Protein AF-A7S6T9-F1 (afdb_monomer_lite)

Secondary structure (DSSP, 8-state):
--SSSHHHHSSSS--------S--------EEEEEEEEEE-S-EEEEEE-SSHHHHHHHHHHSTT--EEEEE-S-SS-EEEEESS-TTTS-TTSEEEEEEEEEEEEPTT----GGGG--S-TTPEEEE-TTSS-EEEE--TTEESTTS-EE-STTSBTTB-BS-HHHHHHH--SS---SEEEEE-SSTTS--EEEEEE-SGGGS-EEEEEEEE--SSPP---EEES-GGGGGGTT-TTEEE-HHHHHHHHHHH----EEEEEEETTTTEEEEEEE-SSHHHHHHHHHHHS-TTHHHHHHHHHHHHHTT--------SHHHHHHHHHHHHHHHHHHHHHHHHHTT-S---SS-B-TTSEEE-TT---HHHHTGGGBSTT--SSSS-SBSS-TTS-GGGTTTEEEEEEE-TTT--EEEEEEETTEEEES---STT-B--TT-EEEEEE-

Organism: Nematostella vectensis (NCBI:txid45351)

Foldseek 3Di:
DDDPPVVVVVVVPDDPPPPPDPDDQFFDWDWDFDFAQKDFPPFFPDKDFDQDVVRLVVVQRVDLQFFKWKWFPPDNTIMITGGNDDCVPDDVVRTDGHNGITIIGTDDQHARQPCVVVQAPDPWDWAGDSSSPDIATREDPQADDRRRPQGDAAFRDQVRHALFLLRRQVGDDPDGDAWDKTWHDLAPVDRIAIFTWGCPPPNTRWTWPAWEADADFFFFAADEDQASSCNNVRHDLNYDYFLNSLVVSCVRSVFQKKWWWWADPVVRAIFTKMFDPDPLLSLLSCLLRDAPCVVVVVVVVVVVVVVPDPPDPDDDDPCCVVVVVVCVVVVVVVVVVVVVVCVVVPPQPSWGFFPPRMDTDPRHPAPQNVPQQQWEPPRPPPPDGGTFFYPVQGGGRSNAWRRTWHADPPVRFIAGAHRDGQAGGHRGGDDVPSGDDRRIIIIMITD

Structure (mmCIF, N/CA/C/O backbone):
data_AF-A7S6T9-F1
#
_entry.id   AF-A7S6T9-F1
#
loop_
_atom_site.group_PDB
_atom_site.id
_atom_site.type_symbol
_atom_site.label_atom_id
_atom_site.label_alt_id
_atom_site.label_comp_id
_atom_site.label_asym_id
_atom_site.label_entity_id
_atom_site.label_seq_id
_atom_site.pdbx_PDB_ins_code
_atom_site.Cartn_x
_atom_site.Cartn_y
_atom_site.Cartn_z
_atom_site.occupancy
_atom_site.B_iso_or_equiv
_atom_site.auth_seq_id
_atom_site.auth_comp_id
_atom_site.auth_asym_id
_atom_site.auth_atom_id
_atom_site.pdbx_PDB_model_num
ATOM 1 N N . MET A 1 1 ? 40.656 11.015 -80.170 1.00 41.97 1 MET A N 1
ATOM 2 C CA . MET A 1 1 ? 41.192 11.946 -79.150 1.00 41.97 1 MET A CA 1
ATOM 3 C C . MET A 1 1 ? 40.009 12.567 -78.417 1.00 41.97 1 MET A C 1
ATOM 5 O O . MET A 1 1 ? 39.385 13.471 -78.939 1.00 41.97 1 MET A O 1
ATOM 9 N N . VAL A 1 2 ? 39.452 11.867 -77.427 1.00 46.91 2 VAL A N 1
ATOM 10 C CA . VAL A 1 2 ? 39.864 11.919 -76.002 1.00 46.91 2 VAL A CA 1
ATOM 11 C C . VAL A 1 2 ? 39.369 13.198 -75.294 1.00 46.91 2 VAL A C 1
ATOM 13 O O . VAL A 1 2 ? 40.102 13.751 -74.504 1.00 46.91 2 VAL A O 1
ATOM 16 N N . ILE A 1 3 ? 38.148 13.706 -75.542 1.00 49.25 3 ILE A N 1
ATOM 17 C CA . ILE A 1 3 ? 37.542 14.729 -74.642 1.00 49.25 3 ILE A CA 1
ATOM 18 C C . ILE A 1 3 ? 35.998 14.630 -74.518 1.00 49.25 3 ILE A C 1
ATOM 20 O O . ILE A 1 3 ? 35.334 15.607 -74.201 1.00 49.25 3 ILE A O 1
ATOM 24 N N . THR A 1 4 ? 35.371 13.469 -74.738 1.00 48.09 4 THR A N 1
ATOM 25 C CA . THR A 1 4 ? 33.904 13.335 -74.521 1.00 48.09 4 THR A CA 1
ATOM 26 C C . THR A 1 4 ? 33.485 12.184 -73.606 1.00 48.09 4 THR A C 1
ATOM 28 O O . THR A 1 4 ? 32.340 12.148 -73.175 1.00 48.09 4 THR A O 1
ATOM 31 N N . GLY A 1 5 ? 34.411 11.301 -73.208 1.00 41.78 5 GLY A N 1
ATOM 32 C CA . GLY A 1 5 ? 34.149 10.225 -72.235 1.00 41.78 5 GLY A CA 1
ATOM 33 C C . GLY A 1 5 ? 34.508 10.555 -70.778 1.00 41.78 5 GLY A C 1
ATOM 34 O O . GLY A 1 5 ? 33.975 9.938 -69.864 1.00 41.78 5 GLY A O 1
ATOM 35 N N . TYR A 1 6 ? 35.373 11.548 -70.536 1.00 42.22 6 TYR A N 1
ATOM 36 C CA . TYR A 1 6 ? 35.858 11.871 -69.182 1.00 42.22 6 TYR A CA 1
ATOM 37 C C . TYR A 1 6 ? 34.873 12.706 -68.346 1.00 42.22 6 TYR A C 1
ATOM 39 O O . TYR A 1 6 ? 34.930 12.666 -67.122 1.00 42.22 6 TYR A O 1
ATOM 47 N N . ILE A 1 7 ? 33.944 13.427 -68.984 1.00 47.62 7 ILE A N 1
ATOM 48 C CA . ILE A 1 7 ? 32.960 14.269 -68.278 1.00 47.62 7 ILE A CA 1
ATOM 49 C C . ILE A 1 7 ? 31.794 13.427 -67.731 1.00 47.62 7 ILE A C 1
ATOM 51 O O . ILE A 1 7 ? 31.248 13.755 -66.685 1.00 47.62 7 ILE A O 1
ATOM 55 N N . VAL A 1 8 ? 31.470 12.290 -68.361 1.00 48.81 8 VAL A N 1
ATOM 56 C CA . VAL A 1 8 ? 30.436 11.364 -67.857 1.00 48.81 8 VAL A CA 1
ATOM 57 C C . VAL A 1 8 ? 30.965 10.513 -66.692 1.00 48.81 8 VAL A C 1
ATOM 59 O O . VAL A 1 8 ? 30.218 10.220 -65.764 1.00 48.81 8 VAL A O 1
ATOM 62 N N . TYR A 1 9 ? 32.266 10.191 -66.672 1.00 41.56 9 TYR A N 1
ATOM 63 C CA . TYR A 1 9 ? 32.884 9.409 -65.589 1.00 41.56 9 TYR A CA 1
ATOM 64 C C . TYR A 1 9 ? 33.140 10.228 -64.304 1.00 41.56 9 TYR A C 1
ATOM 66 O O . TYR A 1 9 ? 33.192 9.665 -63.215 1.00 41.56 9 TYR A O 1
ATOM 74 N N . LEU A 1 10 ? 33.252 11.560 -64.400 1.00 41.28 10 LEU A N 1
ATOM 75 C CA . LEU A 1 10 ? 33.430 12.458 -63.244 1.00 41.28 10 LEU A CA 1
ATOM 76 C C . LEU A 1 10 ? 32.112 12.971 -62.630 1.00 41.28 10 LEU A C 1
ATOM 78 O O . LEU A 1 10 ? 32.146 13.578 -61.564 1.00 41.28 10 LEU A O 1
ATOM 82 N N . LEU A 1 11 ? 30.956 12.697 -63.247 1.00 42.91 11 LEU A N 1
ATOM 83 C CA . LEU A 1 11 ? 29.632 13.098 -62.742 1.00 42.91 11 LEU A CA 1
ATOM 84 C C . LEU A 1 11 ? 28.856 11.977 -62.018 1.00 42.91 11 LEU A C 1
ATOM 86 O O . LEU A 1 11 ? 27.762 12.232 -61.528 1.00 42.91 11 LEU A O 1
ATOM 90 N N . MET A 1 12 ? 29.418 10.768 -61.876 1.00 42.72 12 MET A N 1
ATOM 91 C CA . MET A 1 12 ? 28.818 9.677 -61.077 1.00 42.72 12 MET A CA 1
ATOM 92 C C . MET A 1 12 ? 29.384 9.533 -59.649 1.00 42.72 12 MET A C 1
ATOM 94 O O . MET A 1 12 ? 29.035 8.587 -58.954 1.00 42.72 12 MET A O 1
ATOM 98 N N . MET A 1 13 ? 30.227 10.459 -59.175 1.00 43.75 13 MET A N 1
ATOM 99 C CA . MET A 1 13 ? 30.913 10.333 -57.872 1.00 43.75 13 MET A CA 1
ATOM 100 C C . MET A 1 13 ? 30.561 11.411 -56.837 1.00 43.75 13 MET A C 1
ATOM 102 O O . MET A 1 13 ? 31.334 11.625 -55.912 1.00 43.75 13 MET A O 1
ATOM 106 N N . LEU A 1 14 ? 29.405 12.075 -56.932 1.00 44.53 14 LEU A N 1
ATOM 107 C CA . LEU A 1 14 ? 28.884 12.907 -55.835 1.00 44.53 14 LEU A CA 1
ATOM 108 C C . LEU A 1 14 ? 27.370 13.117 -55.974 1.00 44.53 14 LEU A C 1
ATOM 110 O O . LEU A 1 14 ? 26.895 14.176 -56.369 1.00 44.53 14 LEU A O 1
ATOM 114 N N . VAL A 1 15 ? 26.598 12.099 -55.599 1.00 35.66 15 VAL A N 1
ATOM 115 C CA . VAL A 1 15 ? 25.244 12.310 -55.075 1.00 35.66 15 VAL A CA 1
ATOM 116 C C . VAL A 1 15 ? 25.207 11.659 -53.700 1.00 35.66 15 VAL A C 1
ATOM 118 O O . VAL A 1 15 ? 24.823 10.507 -53.536 1.00 35.66 15 VAL A O 1
ATOM 121 N N . CYS A 1 16 ? 25.667 12.408 -52.697 1.00 40.16 16 CYS A N 1
ATOM 122 C CA . CYS A 1 16 ? 25.272 12.145 -51.323 1.00 40.16 16 CYS A CA 1
ATOM 123 C C . CYS A 1 16 ? 23.812 12.596 -51.217 1.00 40.16 16 CYS A C 1
ATOM 125 O O . CYS A 1 16 ? 23.529 13.784 -51.063 1.00 40.16 16 CYS A O 1
ATOM 127 N N . ALA A 1 17 ? 22.877 11.666 -51.398 1.00 30.53 17 ALA A N 1
ATOM 128 C CA . ALA A 1 17 ? 21.492 11.896 -51.028 1.00 30.53 17 ALA A CA 1
ATOM 129 C C . ALA A 1 17 ? 21.421 11.822 -49.501 1.00 30.53 17 ALA A C 1
ATOM 131 O O . ALA A 1 17 ? 21.260 10.751 -48.922 1.00 30.53 17 ALA A O 1
ATOM 132 N N . THR A 1 18 ? 21.580 12.959 -48.826 1.00 37.69 18 THR A N 1
ATOM 133 C CA . THR A 1 18 ? 21.186 13.055 -47.423 1.00 37.69 18 THR A CA 1
ATOM 134 C C . THR A 1 18 ? 19.665 13.053 -47.379 1.00 37.69 18 THR A C 1
ATOM 136 O O . THR A 1 18 ? 19.026 14.078 -47.625 1.00 37.69 18 THR A O 1
ATOM 139 N N . ALA A 1 19 ? 19.074 11.902 -47.069 1.00 32.47 19 ALA A N 1
ATOM 140 C CA . ALA A 1 19 ? 17.729 11.882 -46.526 1.00 32.47 19 ALA A CA 1
ATOM 141 C C . ALA A 1 19 ? 17.806 12.529 -45.140 1.00 32.47 19 ALA A C 1
ATOM 143 O O . ALA A 1 19 ? 18.330 11.954 -44.188 1.00 32.47 19 ALA A O 1
ATOM 144 N N . GLN A 1 20 ? 17.350 13.774 -45.040 1.00 42.06 20 GLN A N 1
ATOM 145 C CA . GLN A 1 20 ? 17.221 14.451 -43.763 1.00 42.06 20 GLN A CA 1
ATOM 146 C C . GLN A 1 20 ? 15.988 13.891 -43.055 1.00 42.06 20 GLN A C 1
ATOM 148 O O . GLN A 1 20 ? 14.890 14.418 -43.188 1.00 42.06 20 GLN A O 1
ATOM 153 N N . ASN A 1 21 ? 16.192 12.805 -42.314 1.00 34.44 21 ASN A N 1
ATOM 154 C CA . ASN A 1 21 ? 15.284 12.342 -41.278 1.00 34.44 21 ASN A CA 1
ATOM 155 C C . ASN A 1 21 ? 16.065 12.189 -39.974 1.00 34.44 21 ASN A C 1
ATOM 157 O O . ASN A 1 21 ? 17.248 11.858 -39.944 1.00 34.44 21 ASN A O 1
ATOM 161 N N . ARG A 1 22 ? 15.397 12.533 -38.880 1.00 41.88 22 ARG A N 1
ATOM 162 C CA . ARG A 1 22 ? 15.957 12.604 -37.536 1.00 41.88 22 ARG A CA 1
ATOM 163 C C . ARG A 1 22 ? 16.297 11.180 -37.053 1.00 41.88 22 ARG A C 1
ATOM 165 O O . ARG A 1 22 ? 15.406 10.490 -36.585 1.00 41.88 22 ARG A O 1
ATOM 172 N N . GLY A 1 23 ? 17.569 10.784 -37.165 1.00 48.69 23 GLY A N 1
ATOM 173 C CA . GLY A 1 23 ? 18.193 9.699 -36.388 1.00 48.69 23 GLY A CA 1
ATOM 174 C C . GLY A 1 23 ? 18.228 8.304 -37.021 1.00 48.69 23 GLY A C 1
ATOM 175 O O . GLY A 1 23 ? 17.511 7.429 -36.557 1.00 48.69 23 GLY A O 1
ATOM 176 N N . ASP A 1 24 ? 19.118 8.061 -37.988 1.00 58.38 24 ASP A N 1
ATOM 177 C CA . ASP A 1 24 ? 19.484 6.689 -38.381 1.00 58.38 24 ASP A CA 1
ATOM 178 C C . ASP A 1 24 ? 20.904 6.381 -37.881 1.00 58.38 24 ASP A C 1
ATOM 180 O O . ASP A 1 24 ? 21.912 6.749 -38.490 1.00 58.38 24 ASP A O 1
ATOM 184 N N . CYS A 1 25 ? 20.994 5.814 -36.678 1.00 67.00 25 CYS A N 1
ATOM 185 C CA . CYS A 1 25 ? 22.262 5.399 -36.093 1.00 67.00 25 CYS A CA 1
ATOM 186 C C . CYS A 1 25 ? 22.685 4.067 -36.736 1.00 67.00 25 CYS A C 1
ATOM 188 O O . CYS A 1 25 ? 22.037 3.044 -36.528 1.00 67.00 25 CYS A O 1
ATOM 190 N N . SER A 1 26 ? 23.787 4.039 -37.489 1.00 69.62 26 SER A N 1
ATOM 191 C CA . SER A 1 26 ? 24.317 2.785 -38.049 1.00 69.62 26 SER A CA 1
ATOM 192 C C . SER A 1 26 ? 25.240 2.082 -37.050 1.00 69.62 26 SER A C 1
ATOM 194 O O . SER A 1 26 ? 26.242 2.660 -36.613 1.00 69.62 26 SER A O 1
ATOM 196 N N . ARG A 1 27 ? 24.942 0.820 -36.714 1.00 72.31 27 ARG A N 1
ATOM 197 C CA . ARG A 1 27 ? 25.845 -0.032 -35.925 1.00 72.31 27 ARG A CA 1
ATOM 198 C C . ARG A 1 27 ? 27.096 -0.357 -36.739 1.00 72.31 27 ARG A C 1
ATOM 200 O O . ARG A 1 27 ? 27.016 -0.652 -37.929 1.00 72.31 27 ARG A O 1
ATOM 207 N N . LYS A 1 28 ? 28.263 -0.280 -36.099 1.00 75.31 28 LYS A N 1
ATOM 208 C CA . LYS A 1 28 ? 29.560 -0.580 -36.718 1.00 75.31 28 LYS A CA 1
ATOM 209 C C . LYS A 1 28 ? 30.286 -1.603 -35.862 1.00 75.31 28 LYS A C 1
ATOM 211 O O . LYS A 1 28 ? 30.497 -1.374 -34.677 1.00 75.31 28 LYS A O 1
ATOM 216 N N . ALA A 1 29 ? 30.683 -2.708 -36.474 1.00 78.62 29 ALA A N 1
ATOM 217 C CA . ALA A 1 29 ? 31.467 -3.751 -35.834 1.00 78.62 29 ALA A CA 1
ATOM 218 C C . ALA A 1 29 ? 32.468 -4.321 -36.830 1.00 78.62 29 ALA A C 1
ATOM 220 O O . ALA A 1 29 ? 32.244 -4.290 -38.039 1.00 78.62 29 ALA A O 1
ATOM 221 N N . VAL A 1 30 ? 33.552 -4.889 -36.310 1.00 82.50 30 VAL A N 1
ATOM 222 C CA . VAL A 1 30 ? 34.465 -5.714 -37.100 1.00 82.50 30 VAL A CA 1
ATOM 223 C C . VAL A 1 30 ? 34.377 -7.136 -36.572 1.00 82.50 30 VAL A C 1
ATOM 225 O O . VAL A 1 30 ? 34.815 -7.397 -35.448 1.00 82.50 30 VAL A O 1
ATOM 228 N N . PHE A 1 31 ? 33.841 -8.042 -37.389 1.00 89.44 31 PHE A N 1
ATOM 229 C CA . PHE A 1 31 ? 33.802 -9.476 -37.111 1.00 89.44 31 PHE A CA 1
ATOM 230 C C . PHE A 1 31 ? 35.100 -10.125 -37.585 1.00 89.44 31 PHE A C 1
ATOM 232 O O . PHE A 1 31 ? 35.445 -10.058 -38.765 1.00 89.44 31 PHE A O 1
ATOM 239 N N . LYS A 1 32 ? 35.852 -10.733 -36.665 1.00 90.44 32 LYS A N 1
ATOM 240 C CA . LYS A 1 32 ? 37.105 -11.427 -36.986 1.00 90.44 32 LYS A CA 1
ATOM 241 C C . LYS A 1 32 ? 36.924 -12.929 -36.871 1.00 90.44 32 LYS A C 1
ATOM 243 O O . LYS A 1 32 ? 36.373 -13.414 -35.886 1.00 90.44 32 LYS A O 1
ATOM 248 N N . LEU A 1 33 ? 37.473 -13.651 -37.848 1.00 93.56 33 LEU A N 1
ATOM 249 C CA . LEU A 1 33 ? 37.587 -15.104 -37.799 1.00 93.56 33 LEU A CA 1
ATOM 250 C C . LEU A 1 33 ? 38.370 -15.499 -36.546 1.00 93.56 33 LEU A C 1
ATOM 252 O O . LEU A 1 33 ? 39.543 -15.139 -36.406 1.00 93.56 33 LEU A O 1
ATOM 256 N N . LYS A 1 34 ? 37.721 -16.239 -35.649 1.00 93.94 34 LYS A N 1
ATOM 257 C CA . LYS A 1 34 ? 38.287 -16.591 -34.344 1.00 93.94 34 LYS A CA 1
ATOM 258 C C . LYS A 1 34 ? 38.552 -18.086 -34.226 1.00 93.94 34 LYS A C 1
ATOM 260 O O . LYS A 1 34 ? 39.589 -18.471 -33.686 1.00 93.94 34 LYS A O 1
ATOM 265 N N . TYR A 1 35 ? 37.685 -18.920 -34.807 1.00 94.94 35 TYR A N 1
ATOM 266 C CA . TYR A 1 35 ? 37.898 -20.363 -34.910 1.00 94.94 35 TYR A CA 1
ATOM 267 C C . TYR A 1 35 ? 37.514 -20.880 -36.297 1.00 94.94 35 TYR A C 1
ATOM 269 O O . TYR A 1 35 ? 36.387 -20.711 -36.747 1.00 94.94 35 TYR A O 1
ATOM 277 N N . LYS A 1 36 ? 38.458 -21.551 -36.962 1.00 95.69 36 LYS A N 1
ATOM 278 C CA . LYS A 1 36 ? 38.226 -22.213 -38.249 1.00 95.69 36 LYS A CA 1
ATOM 279 C C . LYS A 1 36 ? 37.685 -23.627 -38.030 1.00 95.69 36 LYS A C 1
ATOM 281 O O . LYS A 1 36 ? 38.228 -24.357 -37.200 1.00 95.69 36 LYS A O 1
ATOM 286 N N . GLY A 1 37 ? 36.689 -24.035 -38.812 1.00 96.12 37 GLY A N 1
ATOM 287 C CA . GLY A 1 37 ? 36.098 -25.373 -38.747 1.00 96.12 37 GLY A CA 1
ATOM 288 C C . GLY A 1 37 ? 35.352 -25.627 -37.437 1.00 96.12 37 GLY A C 1
ATOM 289 O O . GLY A 1 37 ? 35.439 -26.727 -36.881 1.00 96.12 37 GLY A O 1
ATOM 290 N N . ARG A 1 38 ? 34.709 -24.588 -36.904 1.00 96.69 38 ARG A N 1
ATOM 291 C CA . ARG A 1 38 ? 33.927 -24.627 -35.670 1.00 96.69 38 ARG A CA 1
ATOM 292 C C . ARG A 1 38 ? 32.722 -23.709 -35.794 1.00 96.69 38 ARG A C 1
ATOM 294 O O . ARG A 1 38 ? 32.814 -22.674 -36.448 1.00 96.69 38 ARG A O 1
ATOM 301 N N . SER A 1 39 ? 31.653 -24.077 -35.105 1.00 96.50 39 SER A N 1
ATOM 302 C CA . SER A 1 39 ? 30.422 -23.304 -34.965 1.00 96.50 39 SER A CA 1
ATOM 303 C C . SER A 1 39 ? 29.984 -23.306 -33.501 1.00 96.50 39 SER A C 1
ATOM 305 O O . SER A 1 39 ? 30.311 -24.216 -32.733 1.00 96.50 39 SER A O 1
ATOM 307 N N . LEU A 1 40 ? 29.306 -22.241 -33.092 1.00 97.00 40 LEU A N 1
ATOM 308 C CA . LEU A 1 40 ? 28.733 -22.096 -31.765 1.00 97.00 40 LEU A CA 1
ATOM 309 C C . LEU A 1 40 ? 27.282 -22.585 -31.790 1.00 97.00 40 LEU A C 1
ATOM 311 O O . LEU A 1 40 ? 26.468 -22.070 -32.550 1.00 97.00 40 LEU A O 1
ATOM 315 N N . LEU A 1 41 ? 26.972 -23.594 -30.980 1.00 95.50 41 LEU A N 1
ATOM 316 C CA . LEU A 1 41 ? 25.650 -24.216 -30.897 1.00 95.50 41 LEU A CA 1
ATOM 317 C C . LEU A 1 41 ? 24.824 -23.613 -29.756 1.00 95.50 41 LEU A C 1
ATOM 319 O O . LEU A 1 41 ? 25.374 -23.012 -28.842 1.00 95.50 41 LEU A O 1
ATOM 323 N N . ASN A 1 42 ? 23.505 -23.823 -29.777 1.00 95.50 42 ASN A N 1
ATOM 324 C CA . ASN A 1 42 ? 22.544 -23.433 -28.726 1.00 95.50 42 ASN A CA 1
ATOM 325 C C . ASN A 1 42 ? 22.353 -21.922 -28.488 1.00 95.50 42 ASN A C 1
ATOM 327 O O . ASN A 1 42 ? 21.488 -21.550 -27.698 1.00 95.50 42 ASN A O 1
ATOM 331 N N . HIS A 1 43 ? 23.105 -21.064 -29.182 1.00 95.38 43 HIS A N 1
ATOM 332 C CA . HIS A 1 43 ? 23.045 -19.601 -29.042 1.00 95.38 43 HIS A CA 1
ATOM 333 C C . HIS A 1 43 ? 22.606 -18.877 -30.325 1.00 95.38 43 HIS A C 1
ATOM 335 O O . HIS A 1 43 ? 22.627 -17.646 -30.371 1.00 95.38 43 HIS A O 1
ATOM 341 N N . VAL A 1 44 ? 22.190 -19.634 -31.349 1.00 96.81 44 VAL A N 1
ATOM 342 C CA . VAL A 1 44 ? 21.697 -19.112 -32.632 1.00 96.81 44 VAL A CA 1
ATOM 343 C C . VAL A 1 44 ? 20.332 -18.450 -32.433 1.00 96.81 44 VAL A C 1
ATOM 345 O O . VAL A 1 44 ? 19.388 -19.082 -31.961 1.00 96.81 44 VAL A O 1
ATOM 348 N N . ILE A 1 45 ? 20.229 -17.174 -32.799 1.00 96.31 45 ILE A N 1
ATOM 349 C CA . ILE A 1 45 ? 19.011 -16.357 -32.683 1.00 96.31 45 ILE A CA 1
ATOM 350 C C . ILE A 1 45 ? 18.314 -16.109 -34.020 1.00 96.31 45 ILE A C 1
ATOM 352 O O . ILE A 1 45 ? 17.129 -15.784 -34.031 1.00 96.31 45 ILE A O 1
ATOM 356 N N . ALA A 1 46 ? 19.033 -16.245 -35.132 1.00 96.31 46 ALA A N 1
ATOM 357 C CA . ALA A 1 46 ? 18.486 -16.151 -36.478 1.00 96.31 46 ALA A CA 1
ATOM 358 C C . ALA A 1 46 ? 19.406 -16.868 -37.471 1.00 96.31 46 ALA A C 1
ATOM 360 O O . ALA A 1 46 ? 20.610 -16.989 -37.231 1.00 96.31 46 ALA A O 1
ATOM 361 N N . GLU A 1 47 ? 18.831 -17.305 -38.584 1.00 96.81 47 GLU A N 1
ATOM 362 C CA . GLU A 1 47 ? 19.526 -17.955 -39.691 1.00 96.81 47 GLU A CA 1
ATOM 363 C C . GLU A 1 47 ? 19.113 -17.270 -40.996 1.00 96.81 47 GLU A C 1
ATOM 365 O O . GLU A 1 47 ? 17.933 -16.964 -41.188 1.00 96.81 47 GLU A O 1
ATOM 370 N N . HIS A 1 48 ? 20.087 -16.989 -41.856 1.00 96.12 48 HIS A N 1
ATOM 371 C CA . HIS A 1 48 ? 19.905 -16.233 -43.090 1.00 96.12 48 HIS A CA 1
ATOM 372 C C . HIS A 1 48 ? 20.690 -16.875 -44.235 1.00 96.12 48 HIS A C 1
ATOM 374 O O . HIS A 1 48 ? 21.841 -17.272 -44.050 1.00 96.12 48 HIS A O 1
ATOM 380 N N . ASP A 1 49 ? 20.094 -16.915 -45.424 1.00 95.19 49 ASP A N 1
ATOM 381 C CA . ASP A 1 49 ? 20.817 -17.199 -46.664 1.00 95.19 49 ASP A CA 1
ATOM 382 C C . ASP A 1 49 ? 21.572 -15.936 -47.099 1.00 95.19 49 ASP A C 1
ATOM 384 O O . ASP A 1 49 ? 20.976 -14.862 -47.208 1.00 95.19 49 ASP A O 1
ATOM 388 N N . VAL A 1 50 ? 22.879 -16.053 -47.334 1.00 94.56 50 VAL A N 1
ATOM 389 C CA . VAL A 1 50 ? 23.770 -14.923 -47.648 1.00 94.56 50 VAL A CA 1
ATOM 390 C C . VAL A 1 50 ? 24.666 -15.249 -48.844 1.00 94.56 50 VAL A C 1
ATOM 392 O O . VAL A 1 50 ? 24.926 -16.420 -49.117 1.00 94.56 50 VAL A O 1
ATOM 395 N N . GLU A 1 51 ? 25.172 -14.244 -49.567 1.00 92.31 51 GLU A N 1
ATOM 396 C CA . GLU A 1 51 ? 26.098 -14.506 -50.682 1.00 92.31 51 GLU A CA 1
ATOM 397 C C . GLU A 1 51 ? 27.516 -14.773 -50.170 1.00 92.31 51 GLU A C 1
ATOM 399 O O . GLU A 1 51 ? 28.230 -15.646 -50.677 1.00 92.31 51 GLU A O 1
ATOM 404 N N . ASP A 1 52 ? 27.927 -14.035 -49.140 1.00 90.44 52 ASP A N 1
ATOM 405 C CA . ASP A 1 52 ? 29.245 -14.157 -48.544 1.00 90.44 52 ASP A CA 1
ATOM 406 C C . ASP A 1 52 ? 29.278 -13.800 -47.046 1.00 90.44 52 ASP A C 1
ATOM 408 O O . ASP A 1 52 ? 28.273 -13.535 -46.382 1.00 90.44 52 ASP A O 1
ATOM 412 N N . ASN A 1 53 ? 30.485 -13.830 -46.479 1.00 88.44 53 ASN A N 1
ATOM 413 C CA . ASN A 1 53 ? 30.690 -13.519 -45.072 1.00 88.44 53 ASN A CA 1
ATOM 414 C C . ASN A 1 53 ? 30.408 -12.041 -44.742 1.00 88.44 53 ASN A C 1
ATOM 416 O O . ASN A 1 53 ? 30.067 -11.745 -43.602 1.00 88.44 53 ASN A O 1
ATOM 420 N N . PHE A 1 54 ? 30.564 -11.105 -45.684 1.00 89.50 54 PHE A N 1
ATOM 421 C CA . PHE A 1 54 ? 30.242 -9.696 -45.444 1.00 89.50 54 PHE A CA 1
ATOM 422 C C . PHE A 1 54 ? 28.736 -9.501 -45.289 1.00 89.50 54 PHE A C 1
ATOM 424 O O . PHE A 1 54 ? 28.325 -8.826 -44.345 1.00 89.50 54 PHE A O 1
ATOM 431 N N . ASP A 1 55 ? 27.923 -10.152 -46.114 1.00 91.38 55 ASP A N 1
ATOM 432 C CA . ASP A 1 55 ? 26.465 -10.148 -45.955 1.00 91.38 55 ASP A CA 1
ATOM 433 C C . ASP A 1 55 ? 26.050 -10.697 -44.585 1.00 91.38 55 ASP A C 1
ATOM 435 O O . ASP A 1 55 ? 25.279 -10.062 -43.867 1.00 91.38 55 ASP A O 1
ATOM 439 N N . CYS A 1 56 ? 26.673 -11.795 -44.145 1.00 92.81 56 CYS A N 1
ATOM 440 C CA . CYS A 1 56 ? 26.476 -12.340 -42.798 1.00 92.81 56 CYS A CA 1
ATOM 441 C C . CYS A 1 56 ? 26.797 -11.311 -41.694 1.00 92.81 56 CYS A C 1
ATOM 443 O O . CYS A 1 56 ? 26.074 -11.195 -40.701 1.00 92.81 56 CYS A O 1
ATOM 445 N N . THR A 1 57 ? 27.847 -10.496 -41.873 1.00 90.94 57 THR A N 1
ATOM 446 C CA . THR A 1 57 ? 28.131 -9.401 -40.931 1.00 90.94 57 THR A CA 1
ATOM 447 C C . THR A 1 57 ? 27.075 -8.300 -40.953 1.00 90.94 57 THR A C 1
ATOM 449 O O . THR A 1 57 ? 26.759 -7.764 -39.891 1.00 90.94 57 THR A O 1
ATOM 452 N N . PHE A 1 58 ? 26.508 -7.967 -42.117 1.00 89.50 58 PHE A N 1
ATOM 453 C CA . PHE A 1 58 ? 25.441 -6.971 -42.215 1.00 89.50 58 PHE A CA 1
ATOM 454 C C . PHE A 1 58 ? 24.157 -7.457 -41.544 1.00 89.50 58 PHE A C 1
ATOM 456 O O . PHE A 1 58 ? 23.573 -6.692 -40.777 1.00 89.50 58 PHE A O 1
ATOM 463 N N . GLU A 1 59 ? 23.782 -8.725 -41.721 1.00 92.94 59 GLU A N 1
ATOM 464 C CA . GLU A 1 59 ? 22.643 -9.330 -41.015 1.00 92.94 59 GLU A CA 1
ATOM 465 C C . GLU A 1 59 ? 22.835 -9.308 -39.490 1.00 92.94 59 GLU A C 1
ATOM 467 O O . GLU A 1 59 ? 21.923 -8.991 -38.724 1.00 92.94 59 GLU A O 1
ATOM 472 N N . CYS A 1 60 ? 24.059 -9.529 -39.006 1.00 89.94 60 CYS A N 1
ATOM 473 C CA . CYS A 1 60 ? 24.344 -9.350 -37.582 1.00 89.94 60 CYS A CA 1
ATOM 474 C C . CYS A 1 60 ? 24.179 -7.893 -37.128 1.00 89.94 60 CYS A C 1
ATOM 476 O O . CYS A 1 60 ? 23.632 -7.626 -36.061 1.00 89.94 60 CYS A O 1
ATOM 478 N N . LEU A 1 61 ? 24.625 -6.928 -37.937 1.00 85.81 61 LEU A N 1
ATOM 479 C CA . LEU A 1 61 ? 24.534 -5.502 -37.613 1.00 85.81 61 LEU A CA 1
ATOM 480 C C . LEU A 1 61 ? 23.102 -4.957 -37.648 1.00 85.81 61 LEU A C 1
ATOM 482 O O . LEU A 1 61 ? 22.842 -3.941 -37.000 1.00 85.81 61 LEU A O 1
ATOM 486 N N . THR A 1 62 ? 22.171 -5.604 -38.350 1.00 86.38 62 THR A N 1
ATOM 487 C CA . THR A 1 62 ? 20.742 -5.256 -38.303 1.00 86.38 62 THR A CA 1
ATOM 488 C C . THR A 1 62 ? 20.063 -5.849 -37.063 1.00 86.38 62 THR A C 1
ATOM 490 O O . THR A 1 62 ? 19.162 -5.220 -36.500 1.00 86.38 62 THR A O 1
ATOM 493 N N . ASN A 1 63 ? 20.563 -6.962 -36.514 1.00 86.56 63 ASN A N 1
ATOM 494 C CA . ASN A 1 63 ? 20.004 -7.617 -35.326 1.00 86.56 63 ASN A CA 1
ATOM 495 C C . ASN A 1 63 ? 20.660 -7.144 -34.001 1.00 86.56 63 ASN A C 1
ATOM 497 O O . ASN A 1 63 ? 21.833 -7.421 -33.765 1.00 86.56 63 ASN A O 1
ATOM 501 N N . PRO A 1 64 ? 19.953 -6.420 -33.107 1.00 80.06 64 PRO A N 1
ATOM 502 C CA . PRO A 1 64 ? 20.549 -5.803 -31.906 1.00 80.06 64 PRO A CA 1
ATOM 503 C C . PRO A 1 64 ? 21.082 -6.795 -30.874 1.00 80.06 64 PRO A C 1
ATOM 505 O O . PRO A 1 64 ? 21.855 -6.405 -30.003 1.00 80.06 64 PRO A O 1
ATOM 508 N N . GLN A 1 65 ? 20.687 -8.063 -30.961 1.00 86.06 65 GLN A N 1
ATOM 509 C CA . GLN A 1 65 ? 21.139 -9.104 -30.045 1.00 86.06 65 GLN A CA 1
ATOM 510 C C . GLN A 1 65 ? 22.334 -9.887 -30.588 1.00 86.06 65 GLN A C 1
ATOM 512 O O . GLN A 1 65 ? 22.948 -10.623 -29.826 1.00 86.06 65 GLN A O 1
ATOM 517 N N . CYS A 1 66 ? 22.671 -9.754 -31.872 1.00 90.25 66 CYS A N 1
ATOM 518 C CA . CYS A 1 66 ? 23.743 -10.529 -32.480 1.00 90.25 66 CYS A CA 1
ATOM 519 C C . CYS A 1 66 ? 25.113 -10.019 -32.020 1.00 90.25 66 CYS A C 1
ATOM 521 O O . CYS A 1 66 ? 25.363 -8.822 -32.042 1.00 90.25 66 CYS A O 1
ATOM 523 N N . VAL A 1 67 ? 26.018 -10.901 -31.599 1.00 90.25 67 VAL A N 1
ATOM 524 C CA . VAL A 1 67 ? 27.382 -10.538 -31.165 1.00 90.25 67 VAL A CA 1
ATOM 525 C C . VAL A 1 67 ? 28.471 -11.435 -31.761 1.00 90.25 67 VAL A C 1
ATOM 527 O O . VAL A 1 67 ? 29.659 -11.122 -31.653 1.00 90.25 67 VAL A O 1
ATOM 530 N N . SER A 1 68 ? 28.087 -12.547 -32.388 1.00 93.94 68 SER A N 1
ATOM 531 C CA . SER A 1 68 ? 28.985 -13.457 -33.100 1.00 93.94 68 SER A CA 1
ATOM 532 C C . SER A 1 68 ? 28.237 -14.224 -34.197 1.00 93.94 68 SER A C 1
ATOM 534 O O . SER A 1 68 ? 27.009 -14.164 -34.272 1.00 93.94 68 SER A O 1
ATOM 536 N N . LEU A 1 69 ? 28.974 -14.905 -35.077 1.00 96.25 69 LEU A N 1
ATOM 537 C CA . LEU A 1 69 ? 28.441 -15.514 -36.301 1.00 96.25 69 LEU A CA 1
ATOM 538 C C . LEU A 1 69 ? 29.021 -16.908 -36.533 1.00 96.25 69 LEU A C 1
ATOM 540 O O . LEU A 1 69 ? 30.231 -17.094 -36.366 1.00 96.25 69 LEU A O 1
ATOM 544 N N . ASN A 1 70 ? 28.196 -17.840 -37.015 1.00 97.69 70 ASN A N 1
ATOM 545 C CA . ASN A 1 70 ? 28.674 -19.028 -37.725 1.00 97.69 70 ASN A CA 1
ATOM 546 C C . ASN A 1 70 ? 28.399 -18.836 -39.217 1.00 97.69 70 ASN A C 1
ATOM 548 O O . ASN A 1 70 ? 27.249 -18.669 -39.611 1.00 97.69 70 ASN A O 1
ATOM 552 N N . PHE A 1 71 ? 29.438 -18.878 -40.044 1.00 97.50 71 PHE A N 1
ATOM 553 C CA . PHE A 1 71 ? 29.307 -18.728 -41.491 1.00 97.50 71 PHE A CA 1
ATOM 554 C C . PHE A 1 71 ? 29.647 -20.039 -42.199 1.00 97.50 71 PHE A C 1
ATOM 556 O O . PHE A 1 71 ? 30.730 -20.598 -41.990 1.00 97.50 71 PHE A O 1
ATOM 563 N N . GLU A 1 72 ? 28.740 -20.531 -43.038 1.00 96.25 72 GLU A N 1
ATOM 564 C CA . GLU A 1 72 ? 28.965 -21.703 -43.878 1.00 96.25 72 GLU A CA 1
ATOM 565 C C . GLU A 1 72 ? 29.904 -21.380 -45.045 1.00 96.25 72 GLU A C 1
ATOM 567 O O . GLU A 1 72 ? 29.704 -20.439 -45.805 1.00 96.25 72 GLU A O 1
ATOM 572 N N . LYS A 1 73 ? 30.954 -22.180 -45.224 1.00 90.44 73 LYS A N 1
ATOM 573 C CA . LYS A 1 73 ? 31.961 -21.955 -46.273 1.00 90.44 73 LYS A CA 1
ATOM 574 C C . LYS A 1 73 ? 31.830 -22.959 -47.409 1.00 90.44 73 LYS A C 1
ATOM 576 O O . LYS A 1 73 ? 31.573 -24.139 -47.197 1.00 90.44 73 LYS A O 1
ATOM 581 N N . ASN A 1 74 ? 32.165 -22.506 -48.616 1.00 85.62 74 ASN A N 1
ATOM 582 C CA . ASN A 1 74 ? 32.195 -23.312 -49.845 1.00 85.62 74 ASN A CA 1
ATOM 583 C C . ASN A 1 74 ? 30.832 -23.898 -50.271 1.00 85.62 74 ASN A C 1
ATOM 585 O O . ASN A 1 74 ? 30.803 -24.807 -51.101 1.00 85.62 74 ASN A O 1
ATOM 589 N N . ALA A 1 75 ? 29.724 -23.385 -49.733 1.00 85.06 75 ALA A N 1
ATOM 590 C CA . ALA A 1 75 ? 28.383 -23.665 -50.230 1.00 85.06 75 ALA A CA 1
ATOM 591 C C . ALA A 1 75 ? 28.054 -22.748 -51.420 1.00 85.06 75 ALA A C 1
ATOM 593 O O . ALA A 1 75 ? 28.568 -21.635 -51.519 1.00 85.06 75 ALA A O 1
ATOM 594 N N . SER A 1 76 ? 27.204 -23.213 -52.340 1.00 83.94 76 SER A N 1
ATOM 595 C CA . SER A 1 76 ? 26.714 -22.390 -53.462 1.00 83.94 76 SER A CA 1
ATOM 596 C C . SER A 1 76 ? 25.704 -21.324 -53.023 1.00 83.94 76 SER A C 1
ATOM 598 O O . SER A 1 76 ? 25.503 -20.357 -53.745 1.00 83.94 76 SER A O 1
ATOM 600 N N . SER A 1 77 ? 25.089 -21.522 -51.857 1.00 87.81 77 SER A N 1
ATOM 601 C CA . SER A 1 77 ? 24.235 -20.571 -51.146 1.00 87.81 77 SER A CA 1
ATOM 602 C C . SER A 1 77 ? 24.557 -20.717 -49.655 1.00 87.81 77 SER A C 1
ATOM 604 O O . SER A 1 77 ? 23.993 -21.602 -49.015 1.00 87.81 77 SER A O 1
ATOM 606 N N . PRO A 1 78 ? 25.564 -19.991 -49.142 1.00 93.44 78 PRO A N 1
ATOM 607 C CA . PRO A 1 78 ? 25.973 -20.062 -47.743 1.00 93.44 78 PRO A CA 1
ATOM 608 C C . PRO A 1 78 ? 24.871 -19.687 -46.751 1.00 93.44 78 PRO A C 1
ATOM 610 O O . PRO A 1 78 ? 24.218 -18.656 -46.898 1.00 93.44 78 PRO A O 1
ATOM 613 N N . THR A 1 79 ? 24.733 -20.476 -45.689 1.00 95.56 79 THR A N 1
ATOM 614 C CA . THR A 1 79 ? 23.947 -20.097 -44.510 1.00 95.56 79 THR A CA 1
ATOM 615 C C . THR A 1 79 ? 24.788 -19.312 -43.497 1.00 95.56 79 THR A C 1
ATOM 617 O O . THR A 1 79 ? 25.969 -19.592 -43.255 1.00 95.56 79 THR A O 1
ATOM 620 N N . CYS A 1 80 ? 24.165 -18.308 -42.887 1.00 96.50 80 CYS A N 1
ATOM 621 C CA . CYS A 1 80 ? 24.703 -17.488 -41.811 1.00 96.50 80 CYS A CA 1
ATOM 622 C C . CYS A 1 80 ? 23.840 -17.642 -40.559 1.00 96.50 80 CYS A C 1
ATOM 624 O O . CYS A 1 80 ? 22.649 -17.342 -40.583 1.00 96.50 80 CYS A O 1
ATOM 626 N N . GLU A 1 81 ? 24.447 -18.051 -39.448 1.00 97.81 81 GLU A N 1
ATOM 627 C CA . GLU A 1 81 ? 23.788 -18.121 -38.144 1.00 97.81 81 GLU A CA 1
ATOM 628 C C . GLU A 1 81 ? 24.265 -16.973 -37.251 1.00 97.81 81 GLU A C 1
ATOM 630 O O . GLU A 1 81 ? 25.455 -16.854 -36.939 1.00 97.81 81 GLU A O 1
ATOM 635 N N . LEU A 1 82 ? 23.322 -16.145 -36.807 1.00 96.75 82 LEU A N 1
ATOM 636 C CA . LEU A 1 82 ? 23.550 -15.046 -35.873 1.00 96.75 82 LEU A CA 1
ATOM 637 C C . LEU A 1 82 ? 23.488 -15.581 -34.444 1.00 96.75 82 LEU A C 1
ATOM 639 O O . LEU A 1 82 ? 22.514 -16.239 -34.088 1.00 96.75 82 LEU A O 1
ATOM 643 N N . ASN A 1 83 ? 24.467 -15.267 -33.599 1.00 95.38 83 ASN A N 1
ATOM 644 C CA . ASN A 1 83 ? 24.516 -15.731 -32.210 1.00 95.38 83 ASN A CA 1
ATOM 645 C C . ASN A 1 83 ? 24.434 -14.564 -31.221 1.00 95.38 83 ASN A C 1
ATOM 647 O O . ASN A 1 83 ? 25.041 -13.516 -31.447 1.00 95.38 83 ASN A O 1
ATOM 651 N N . ASN A 1 84 ? 23.748 -14.753 -30.089 1.00 91.50 84 ASN A N 1
ATOM 652 C CA . ASN A 1 84 ? 23.594 -13.712 -29.057 1.00 91.50 84 ASN A CA 1
ATOM 653 C C . ASN A 1 84 ? 24.699 -13.666 -27.990 1.00 91.50 84 ASN A C 1
ATOM 655 O O . ASN A 1 84 ? 24.668 -12.818 -27.096 1.00 91.50 84 ASN A O 1
ATOM 659 N N . ILE A 1 85 ? 25.683 -14.558 -28.080 1.00 90.38 85 ILE A N 1
ATOM 660 C CA . ILE A 1 85 ? 26.825 -14.626 -27.169 1.00 90.38 85 ILE A CA 1
ATOM 661 C C . ILE A 1 85 ? 28.124 -14.847 -27.948 1.00 90.38 85 ILE A C 1
ATOM 663 O O . ILE A 1 85 ? 28.113 -15.322 -29.082 1.00 90.38 85 ILE A O 1
ATOM 667 N N . THR A 1 86 ? 29.262 -14.502 -27.348 1.00 91.94 86 THR A N 1
ATOM 668 C CA . THR A 1 86 ? 30.582 -14.840 -27.894 1.00 91.94 86 THR A CA 1
ATOM 669 C C . THR A 1 86 ? 31.055 -16.194 -27.361 1.00 91.94 86 THR A C 1
ATOM 671 O O . THR A 1 86 ? 30.718 -16.592 -26.246 1.00 91.94 86 THR A O 1
ATOM 674 N N . ALA A 1 87 ? 31.929 -16.878 -28.094 1.00 91.44 87 ALA A N 1
ATOM 675 C CA . ALA A 1 87 ? 32.523 -18.153 -27.698 1.00 91.44 87 ALA A CA 1
ATOM 676 C C . ALA A 1 87 ? 33.360 -18.049 -26.413 1.00 91.44 87 ALA A C 1
ATOM 678 O O . ALA A 1 87 ? 33.617 -19.056 -25.763 1.00 91.44 87 ALA A O 1
ATOM 679 N N . ALA A 1 88 ? 33.809 -16.843 -26.045 1.00 89.31 88 ALA A N 1
ATOM 680 C CA . ALA A 1 88 ? 34.488 -16.602 -24.774 1.00 89.31 88 ALA A CA 1
ATOM 681 C C . ALA A 1 88 ? 33.523 -16.579 -23.575 1.00 89.31 88 ALA A C 1
ATOM 683 O O . ALA A 1 88 ? 33.937 -16.909 -22.466 1.00 89.31 88 ALA A O 1
ATOM 684 N N . ALA A 1 89 ? 32.270 -16.168 -23.789 1.00 88.69 89 ALA A N 1
ATOM 685 C CA . ALA A 1 89 ? 31.241 -16.091 -22.755 1.00 88.69 89 ALA A CA 1
ATOM 686 C C . ALA A 1 89 ? 30.333 -17.338 -22.710 1.00 88.69 89 ALA A C 1
ATOM 688 O O . ALA A 1 89 ? 29.674 -17.570 -21.698 1.00 88.69 89 ALA A O 1
ATOM 689 N N . ALA A 1 90 ? 30.312 -18.150 -23.770 1.00 91.56 90 ALA A N 1
ATOM 690 C CA . ALA A 1 90 ? 29.580 -19.412 -23.822 1.00 91.56 90 ALA A CA 1
ATOM 691 C C . ALA A 1 90 ? 30.299 -20.563 -23.081 1.00 91.56 90 ALA A C 1
ATOM 693 O O . ALA A 1 90 ? 31.530 -20.560 -22.965 1.00 91.56 90 ALA A O 1
ATOM 694 N N . PRO A 1 91 ? 29.561 -21.596 -22.626 1.00 94.94 91 PRO A N 1
ATOM 695 C CA . PRO A 1 91 ? 30.146 -22.865 -22.207 1.00 94.94 91 PRO A CA 1
ATOM 696 C C . PRO A 1 91 ? 31.065 -23.448 -23.287 1.00 94.94 91 PRO A C 1
ATOM 698 O O . PRO A 1 91 ? 30.716 -23.503 -24.463 1.00 94.94 91 PRO A O 1
ATOM 701 N N . SER A 1 92 ? 32.238 -23.948 -22.894 1.00 91.44 92 SER A N 1
ATOM 702 C CA . SER A 1 92 ? 33.224 -24.481 -23.847 1.00 91.44 92 SER A CA 1
ATOM 703 C C . SER A 1 92 ? 32.730 -25.702 -24.634 1.00 91.44 92 SER A C 1
ATOM 705 O O . SER A 1 92 ? 33.261 -25.977 -25.710 1.00 91.44 92 SER A O 1
ATOM 707 N N . SER A 1 93 ? 31.721 -26.412 -24.120 1.00 94.12 93 SER A N 1
ATOM 708 C CA . SER A 1 93 ? 31.024 -27.510 -24.800 1.00 94.12 93 SER A CA 1
ATOM 709 C C . SER A 1 93 ? 30.239 -27.067 -26.031 1.00 94.12 93 SER A C 1
ATOM 711 O O . SER A 1 93 ? 30.019 -27.881 -26.923 1.00 94.12 93 SER A O 1
ATOM 713 N N . ASP A 1 94 ? 29.824 -25.802 -26.080 1.00 95.88 94 ASP A N 1
ATOM 714 C CA . ASP A 1 94 ? 28.910 -25.297 -27.105 1.00 95.88 94 ASP A CA 1
ATOM 715 C C . ASP A 1 94 ? 29.659 -24.902 -28.384 1.00 95.88 94 ASP A C 1
ATOM 717 O O . ASP A 1 94 ? 29.061 -24.810 -29.453 1.00 95.88 94 ASP A O 1
ATOM 721 N N . LEU A 1 95 ? 30.981 -24.714 -28.301 1.00 96.62 95 LEU A N 1
ATOM 722 C CA . LEU A 1 95 ? 31.838 -24.497 -29.463 1.00 96.62 95 LEU A CA 1
ATOM 723 C C . LEU A 1 95 ? 32.230 -25.844 -30.089 1.00 96.62 95 LEU A C 1
ATOM 725 O O . LEU A 1 95 ? 33.293 -26.411 -29.798 1.00 96.62 95 LEU A O 1
ATOM 729 N N . ALA A 1 96 ? 31.368 -26.344 -30.967 1.00 96.38 96 ALA A N 1
ATOM 730 C CA . ALA A 1 96 ? 31.508 -27.646 -31.596 1.00 96.38 96 ALA A CA 1
ATOM 731 C C . ALA A 1 96 ? 32.475 -27.633 -32.789 1.00 96.38 96 ALA A C 1
ATOM 733 O O . ALA A 1 96 ? 32.731 -26.612 -33.430 1.00 96.38 96 ALA A O 1
ATOM 734 N N . SER A 1 97 ? 33.038 -28.804 -33.091 1.00 95.94 97 SER A N 1
ATOM 735 C CA . SER A 1 97 ? 33.765 -29.025 -34.340 1.00 95.94 97 SER A CA 1
ATOM 736 C C . SER A 1 97 ? 32.787 -29.124 -35.499 1.00 95.94 97 SER A C 1
ATOM 738 O O . SER A 1 97 ? 31.912 -29.983 -35.496 1.00 95.94 97 SER A O 1
ATOM 740 N N . ASP A 1 98 ? 32.992 -28.287 -36.506 1.00 94.94 98 ASP A N 1
ATOM 741 C CA . ASP A 1 98 ? 32.154 -28.231 -37.693 1.00 94.94 98 ASP A CA 1
ATOM 742 C C . ASP A 1 98 ? 33.013 -27.814 -38.884 1.00 94.94 98 ASP A C 1
ATOM 744 O O . ASP A 1 98 ? 33.311 -26.641 -39.092 1.00 94.94 98 ASP A O 1
ATOM 748 N N . SER A 1 99 ? 33.452 -28.780 -39.689 1.00 94.31 99 SER A N 1
ATOM 749 C CA . SER A 1 99 ? 34.317 -28.484 -40.832 1.00 94.31 99 SER A CA 1
ATOM 750 C C . SER A 1 99 ? 33.644 -27.626 -41.904 1.00 94.31 99 SER A C 1
ATOM 752 O O . SER A 1 99 ? 34.365 -27.098 -42.750 1.00 94.31 99 SER A O 1
ATOM 754 N N . THR A 1 100 ? 32.314 -27.496 -41.884 1.00 94.88 100 THR A N 1
ATOM 755 C CA . THR A 1 100 ? 31.521 -26.762 -42.882 1.00 94.88 100 THR A CA 1
ATOM 756 C C . THR A 1 100 ? 31.321 -25.294 -42.525 1.00 94.88 100 THR A C 1
ATOM 758 O O . THR A 1 100 ? 31.073 -24.495 -43.423 1.00 94.88 100 THR A O 1
ATOM 761 N N . LYS A 1 101 ? 31.535 -24.912 -41.260 1.00 96.38 101 LYS A N 1
ATOM 762 C CA . LYS A 1 101 ? 31.362 -23.539 -40.772 1.00 96.38 101 LYS A CA 1
ATOM 763 C C . LYS A 1 101 ? 32.643 -22.963 -40.168 1.00 96.38 101 LYS A C 1
ATOM 765 O O . LYS A 1 101 ? 33.526 -23.684 -39.692 1.00 96.38 101 LYS A O 1
ATOM 770 N N . ASP A 1 102 ? 32.767 -21.646 -40.235 1.00 96.81 102 ASP A N 1
ATOM 771 C CA . ASP A 1 102 ? 33.793 -20.867 -39.547 1.00 96.81 102 ASP A CA 1
ATOM 772 C C . ASP A 1 102 ? 33.123 -19.887 -38.570 1.00 96.81 102 ASP A C 1
ATOM 774 O O . ASP A 1 102 ? 32.086 -19.301 -38.877 1.00 96.81 102 ASP A O 1
ATOM 778 N N . TYR A 1 103 ? 33.722 -19.714 -37.389 1.00 96.62 103 TYR A N 1
ATOM 779 C CA . TYR A 1 103 ? 33.179 -18.895 -36.306 1.00 96.62 103 TYR A CA 1
ATOM 780 C C . TYR A 1 103 ? 33.874 -17.531 -36.215 1.00 96.62 103 TYR A C 1
ATOM 782 O O . TYR A 1 103 ? 35.113 -17.450 -36.136 1.00 96.62 103 TYR A O 1
ATOM 790 N N . TYR A 1 104 ? 33.074 -16.466 -36.143 1.00 95.19 104 TYR A N 1
ATOM 791 C CA . TYR A 1 104 ? 33.526 -15.076 -36.106 1.00 95.19 104 TYR A CA 1
ATOM 792 C C . TYR A 1 104 ? 33.021 -14.349 -34.855 1.00 95.19 104 TYR A C 1
ATOM 794 O O . TYR A 1 104 ? 31.831 -14.361 -34.559 1.00 95.19 104 TYR A O 1
ATOM 802 N N . ASP A 1 105 ? 33.924 -13.649 -34.164 1.00 90.38 105 ASP A N 1
ATOM 803 C CA . ASP A 1 105 ? 33.604 -12.786 -33.018 1.00 90.38 105 ASP A CA 1
ATOM 804 C C . ASP A 1 105 ? 33.581 -11.316 -33.441 1.00 90.38 105 ASP A C 1
ATOM 806 O O . ASP A 1 105 ? 34.487 -10.857 -34.150 1.00 90.38 105 ASP A O 1
ATOM 810 N N . ALA A 1 106 ? 32.621 -10.544 -32.931 1.00 85.31 106 ALA A N 1
ATOM 811 C CA . ALA A 1 106 ? 32.720 -9.091 -32.963 1.00 85.31 106 ALA A CA 1
ATOM 812 C C . ALA A 1 106 ? 33.895 -8.622 -32.078 1.00 85.31 106 ALA A C 1
ATOM 814 O O . ALA A 1 106 ? 34.070 -9.078 -30.947 1.00 85.31 106 ALA A O 1
ATOM 815 N N . THR A 1 107 ? 34.744 -7.729 -32.592 1.00 75.19 107 THR A N 1
ATOM 816 C CA . THR A 1 107 ? 35.937 -7.241 -31.870 1.00 75.19 107 THR A CA 1
ATOM 817 C C . THR A 1 107 ? 35.712 -5.933 -31.114 1.00 75.19 107 THR A C 1
ATOM 819 O O . THR A 1 107 ? 34.708 -5.269 -31.330 1.00 75.19 107 THR A O 1
ATOM 822 N N . GLY A 1 108 ? 36.655 -5.597 -30.217 1.00 60.41 108 GLY A N 1
ATOM 823 C CA . GLY A 1 108 ? 36.543 -4.728 -29.026 1.00 60.41 108 GLY A CA 1
ATOM 824 C C . GLY A 1 108 ? 35.967 -3.306 -29.119 1.00 60.41 108 GLY A C 1
ATOM 825 O O . GLY A 1 108 ? 35.933 -2.642 -28.089 1.00 60.41 108 GLY A O 1
ATOM 826 N N . ASP A 1 109 ? 35.478 -2.865 -30.276 1.00 60.34 109 ASP A N 1
ATOM 827 C CA . ASP A 1 109 ? 34.625 -1.672 -30.405 1.00 60.34 109 ASP A CA 1
ATOM 828 C C . ASP A 1 109 ? 33.129 -2.022 -30.522 1.00 60.34 109 ASP A C 1
ATOM 830 O O . ASP A 1 109 ? 32.287 -1.126 -30.564 1.00 60.34 109 ASP A O 1
ATOM 834 N N . TYR A 1 110 ? 32.780 -3.313 -30.561 1.00 64.25 110 TYR A N 1
ATOM 835 C CA . TYR A 1 110 ? 31.395 -3.758 -30.587 1.00 64.25 110 TYR A CA 1
ATOM 836 C C . TYR A 1 110 ? 30.740 -3.588 -29.217 1.00 64.25 110 TYR A C 1
ATOM 838 O O . TYR A 1 110 ? 31.072 -4.286 -28.258 1.00 64.25 110 TYR A O 1
ATOM 846 N N . VAL A 1 111 ? 29.815 -2.636 -29.136 1.00 63.75 111 VAL A N 1
ATOM 847 C CA . VAL A 1 111 ? 29.030 -2.347 -27.938 1.00 63.75 111 VAL A CA 1
ATOM 848 C C . VAL A 1 111 ? 27.629 -2.895 -28.160 1.00 63.75 111 VAL A C 1
ATOM 850 O O . VAL A 1 111 ? 26.957 -2.508 -29.115 1.00 63.75 111 VAL A O 1
ATOM 853 N N . LEU A 1 112 ? 27.205 -3.806 -27.282 1.00 68.88 112 LEU A N 1
ATOM 854 C CA . LEU A 1 112 ? 25.816 -4.247 -27.242 1.00 68.88 112 LEU A CA 1
ATOM 855 C C . LEU A 1 112 ? 24.912 -3.038 -26.966 1.00 68.88 112 LEU A C 1
ATOM 857 O O . LEU A 1 112 ? 25.213 -2.286 -26.034 1.00 68.88 112 LEU A O 1
ATOM 861 N N . PRO A 1 113 ? 23.813 -2.862 -27.716 1.00 72.62 113 PRO A N 1
ATOM 862 C CA . PRO A 1 113 ? 22.909 -1.747 -27.488 1.00 72.62 113 PRO A CA 1
ATOM 863 C C . PRO A 1 113 ? 22.343 -1.780 -26.055 1.00 72.62 113 PRO A C 1
ATOM 865 O O . PRO A 1 113 ? 21.809 -2.802 -25.608 1.00 72.62 113 PRO A O 1
ATOM 868 N N . VAL A 1 114 ? 22.492 -0.680 -25.303 1.00 82.56 114 VAL A N 1
ATOM 869 C CA . VAL A 1 114 ? 22.121 -0.591 -23.874 1.00 82.56 114 VAL A CA 1
ATOM 870 C C . VAL A 1 114 ? 20.649 -0.941 -23.630 1.00 82.56 114 VAL A C 1
ATOM 872 O O . VAL A 1 114 ? 20.311 -1.542 -22.606 1.00 82.56 114 VAL A O 1
ATOM 875 N N . CYS A 1 115 ? 19.759 -0.627 -24.573 1.00 86.75 115 CYS A N 1
ATOM 876 C CA . CYS A 1 115 ? 18.327 -0.869 -24.440 1.00 86.75 115 CYS A CA 1
ATOM 877 C C . CYS A 1 115 ? 17.948 -2.356 -24.448 1.00 86.75 115 CYS A C 1
ATOM 879 O O . CYS A 1 115 ? 16.870 -2.692 -23.956 1.00 86.75 115 CYS A O 1
ATOM 881 N N . VAL A 1 116 ? 18.830 -3.262 -24.894 1.00 82.44 116 VAL A N 1
ATOM 882 C CA . VAL A 1 116 ? 18.626 -4.721 -24.762 1.00 82.44 116 VAL A CA 1
ATOM 883 C C . VAL A 1 116 ? 18.513 -5.138 -23.286 1.00 82.44 116 VAL A C 1
ATOM 885 O O . VAL A 1 116 ? 17.851 -6.123 -22.967 1.00 82.44 116 VAL A O 1
ATOM 888 N N . GLY A 1 117 ? 19.097 -4.363 -22.366 1.00 84.19 117 GLY A N 1
ATOM 889 C CA . GLY A 1 117 ? 18.977 -4.573 -20.921 1.00 84.19 117 GLY A CA 1
ATOM 890 C C . GLY A 1 117 ? 17.656 -4.098 -20.300 1.00 84.19 117 GLY A C 1
ATOM 891 O O . GLY A 1 117 ? 17.479 -4.236 -19.089 1.00 84.19 117 GLY A O 1
ATOM 892 N N . TYR A 1 118 ? 16.738 -3.525 -21.088 1.00 88.44 118 TYR A N 1
ATOM 893 C CA . TYR A 1 118 ? 15.490 -2.907 -20.616 1.00 88.44 118 TYR A CA 1
ATOM 894 C C . TYR A 1 118 ? 15.703 -1.950 -19.420 1.00 88.44 118 TYR A C 1
ATOM 896 O O . TYR A 1 118 ? 15.127 -2.162 -18.339 1.00 88.44 118 TYR A O 1
ATOM 904 N N . PRO A 1 119 ? 16.557 -0.916 -19.564 1.00 92.56 119 PRO A N 1
ATOM 905 C CA . PRO A 1 119 ? 16.866 -0.001 -18.465 1.00 92.56 119 PRO A CA 1
ATOM 906 C C . PRO A 1 119 ? 15.634 0.817 -18.043 1.00 92.56 119 PRO A C 1
ATOM 908 O O . PRO A 1 119 ? 15.331 0.892 -16.851 1.00 92.56 119 PRO A O 1
ATOM 911 N N . CYS A 1 120 ? 14.846 1.303 -19.009 1.00 93.75 120 CYS A N 1
ATOM 912 C CA . CYS A 1 120 ? 13.615 2.053 -18.763 1.00 93.75 120 CYS A CA 1
ATOM 913 C C . CYS A 1 120 ? 12.520 1.167 -18.154 1.00 93.75 120 CYS A C 1
ATOM 915 O O . CYS A 1 120 ? 12.120 0.151 -18.728 1.00 93.75 120 CYS A O 1
ATOM 917 N N . LYS A 1 121 ? 12.017 1.549 -16.979 1.00 91.69 121 LYS A N 1
ATOM 918 C CA . LYS A 1 121 ? 10.984 0.819 -16.233 1.00 91.69 121 LYS A CA 1
ATOM 919 C C . LYS A 1 121 ? 9.589 1.378 -16.498 1.00 91.69 121 LYS A C 1
ATOM 921 O O . LYS A 1 121 ? 9.414 2.398 -17.155 1.00 91.69 121 LYS A O 1
ATOM 926 N N . ASN A 1 122 ? 8.581 0.671 -15.984 1.00 88.81 122 ASN A N 1
ATOM 927 C CA . ASN A 1 122 ? 7.185 1.119 -15.935 1.00 88.81 122 ASN A CA 1
ATOM 928 C C . ASN A 1 122 ? 6.602 1.586 -17.285 1.00 88.81 122 ASN A C 1
ATOM 930 O O . ASN A 1 122 ? 5.858 2.561 -17.347 1.00 88.81 122 ASN A O 1
ATOM 934 N N . GLY A 1 123 ? 6.945 0.886 -18.370 1.00 86.75 123 GLY A N 1
ATOM 935 C CA . GLY A 1 123 ? 6.463 1.212 -19.715 1.00 86.75 123 GLY A CA 1
ATOM 936 C C . GLY A 1 123 ? 7.193 2.377 -20.391 1.00 86.75 123 GLY A C 1
ATOM 937 O O . GLY A 1 123 ? 6.715 2.866 -21.410 1.00 86.75 123 GLY A O 1
ATOM 938 N N . GLY A 1 124 ? 8.331 2.825 -19.848 1.00 91.31 124 GLY A N 1
ATOM 939 C CA . GLY A 1 124 ? 9.200 3.793 -20.513 1.00 91.31 124 GLY A CA 1
ATOM 940 C C . GLY A 1 124 ? 9.802 3.236 -21.807 1.00 91.31 124 GLY A C 1
ATOM 941 O O . GLY A 1 124 ? 10.193 2.071 -21.873 1.00 91.31 124 GLY A O 1
ATOM 942 N N . THR A 1 125 ? 9.890 4.080 -22.834 1.00 93.31 125 THR A N 1
ATOM 943 C CA . THR A 1 125 ? 10.523 3.737 -24.116 1.00 93.31 125 THR A CA 1
ATOM 944 C C . THR A 1 125 ? 12.004 4.088 -24.064 1.00 93.31 125 THR A C 1
ATOM 946 O O . THR A 1 125 ? 12.359 5.223 -23.758 1.00 93.31 125 THR A O 1
ATOM 949 N N . CYS A 1 126 ? 12.862 3.115 -24.360 1.00 91.25 126 CYS A N 1
ATOM 950 C CA . CYS A 1 126 ? 14.309 3.292 -24.362 1.00 91.25 126 CYS A CA 1
ATOM 951 C C . CYS A 1 126 ? 14.789 3.779 -25.728 1.00 91.25 126 CYS A C 1
ATOM 953 O O . CYS A 1 126 ? 14.486 3.155 -26.745 1.00 91.25 126 CYS A O 1
ATOM 955 N N . ILE A 1 127 ? 15.519 4.892 -25.744 1.00 89.12 127 ILE A N 1
ATOM 956 C CA . ILE A 1 127 ? 16.063 5.498 -26.957 1.00 89.12 127 ILE A CA 1
ATOM 957 C C . ILE A 1 127 ? 17.573 5.562 -26.826 1.00 89.12 127 ILE A C 1
ATOM 959 O O . ILE A 1 127 ? 18.104 6.215 -25.934 1.00 89.12 127 ILE A O 1
ATOM 963 N N . GLU A 1 128 ? 18.275 4.886 -27.723 1.00 83.12 128 GLU A N 1
ATOM 964 C CA . GLU A 1 128 ? 19.733 4.833 -27.700 1.00 83.12 128 GLU A CA 1
ATOM 965 C C . GLU A 1 128 ? 20.336 6.068 -28.357 1.00 83.12 128 GLU A C 1
ATOM 967 O O . GLU A 1 128 ? 19.837 6.584 -29.359 1.00 83.12 128 GLU A O 1
ATOM 972 N N . SER A 1 129 ? 21.458 6.520 -27.806 1.00 81.00 129 SER A N 1
ATOM 973 C CA . SER A 1 129 ? 22.356 7.417 -28.524 1.00 81.00 129 SER A CA 1
ATOM 974 C C . SER A 1 129 ? 23.126 6.634 -29.587 1.00 81.00 129 SER A C 1
ATOM 976 O O . SER A 1 129 ? 23.411 5.452 -29.421 1.00 81.00 129 SER A O 1
ATOM 978 N N . CYS A 1 130 ? 23.542 7.299 -30.668 1.00 75.25 130 CYS A N 1
ATOM 979 C CA . CYS A 1 130 ? 24.272 6.641 -31.761 1.00 75.25 130 CYS A CA 1
ATOM 980 C C . CYS A 1 130 ? 25.670 6.106 -31.382 1.00 75.25 130 CYS A C 1
ATOM 982 O O . CYS A 1 130 ? 26.330 5.493 -32.220 1.00 75.25 130 CYS A O 1
ATOM 984 N N . ASP A 1 131 ? 26.148 6.358 -30.160 1.00 72.25 131 ASP A N 1
ATOM 985 C CA . ASP A 1 131 ? 27.352 5.730 -29.609 1.00 72.25 131 ASP A CA 1
ATOM 986 C C . ASP A 1 131 ? 27.077 4.362 -28.962 1.00 72.25 131 ASP A C 1
ATOM 988 O O . ASP A 1 131 ? 28.027 3.682 -28.569 1.00 72.25 131 ASP A O 1
ATOM 992 N N . TRP A 1 132 ? 25.800 3.968 -28.858 1.00 72.31 132 TRP A N 1
ATOM 993 C CA . TRP A 1 132 ? 25.301 2.728 -28.255 1.00 72.31 132 TRP A CA 1
ATOM 994 C C . TRP A 1 132 ? 25.762 2.506 -26.810 1.00 72.31 132 TRP A C 1
ATOM 996 O O . TRP A 1 132 ? 25.676 1.395 -26.298 1.00 72.31 132 TRP A O 1
ATOM 1006 N N . ARG A 1 133 ? 26.272 3.553 -26.151 1.00 73.31 133 ARG A N 1
ATOM 1007 C CA . ARG A 1 133 ? 26.739 3.546 -24.754 1.00 73.31 133 ARG A CA 1
ATOM 1008 C C . ARG A 1 133 ? 25.829 4.369 -23.859 1.00 73.31 133 ARG A C 1
ATOM 1010 O O . ARG A 1 133 ? 25.759 4.103 -22.663 1.00 73.31 133 ARG A O 1
ATOM 1017 N N . ASN A 1 134 ? 25.155 5.354 -24.440 1.00 82.62 134 ASN A N 1
ATOM 1018 C CA . ASN A 1 134 ? 24.195 6.200 -23.758 1.00 82.62 134 ASN A CA 1
ATOM 1019 C C . ASN A 1 134 ? 22.774 5.892 -24.234 1.00 82.62 134 ASN A C 1
ATOM 1021 O O . ASN A 1 134 ? 22.549 5.459 -25.366 1.00 82.62 134 ASN A O 1
ATOM 1025 N N . TYR A 1 135 ? 21.806 6.148 -23.366 1.00 88.56 135 TYR A N 1
ATOM 1026 C CA . TYR A 1 135 ? 20.385 6.006 -23.649 1.00 88.56 135 TYR A CA 1
ATOM 1027 C C . TYR A 1 135 ? 19.615 7.119 -22.939 1.00 88.56 135 TYR A C 1
ATOM 1029 O O . TYR A 1 135 ? 20.100 7.720 -21.982 1.00 88.56 135 TYR A O 1
ATOM 1037 N N . GLU A 1 136 ? 18.411 7.383 -23.420 1.00 91.81 136 GLU A N 1
ATOM 1038 C CA . GLU A 1 136 ? 17.432 8.252 -22.788 1.00 91.81 136 GLU A CA 1
ATOM 1039 C C . GLU A 1 136 ? 16.114 7.487 -22.679 1.00 91.81 136 GLU A C 1
ATOM 1041 O O . GLU A 1 136 ? 15.671 6.835 -23.631 1.00 91.81 136 GLU A O 1
ATOM 1046 N N . CYS A 1 137 ? 15.480 7.557 -21.512 1.00 94.50 137 CYS A N 1
ATOM 1047 C CA . CYS A 1 137 ? 14.159 6.988 -21.319 1.00 94.50 137 CYS A CA 1
ATOM 1048 C C . CYS A 1 137 ? 13.074 8.037 -21.557 1.00 94.50 137 CYS A C 1
ATOM 1050 O O . CYS A 1 137 ? 12.976 9.034 -20.844 1.00 94.50 137 CYS A O 1
ATOM 1052 N N . GLN A 1 138 ? 12.185 7.766 -22.509 1.00 95.38 138 GLN A N 1
ATOM 1053 C CA . GLN A 1 138 ? 10.912 8.469 -22.612 1.00 95.38 138 GLN A CA 1
ATOM 1054 C C . GLN A 1 138 ? 9.904 7.815 -21.673 1.00 95.38 138 GLN A C 1
ATOM 1056 O O . GLN A 1 138 ? 9.342 6.758 -21.972 1.00 95.38 138 GLN A O 1
ATOM 1061 N N . CYS A 1 139 ? 9.700 8.434 -20.513 1.00 92.31 139 CYS A N 1
ATOM 1062 C CA . CYS A 1 139 ? 8.794 7.915 -19.498 1.00 92.31 139 CYS A CA 1
ATOM 1063 C C . CYS A 1 139 ? 7.324 8.064 -19.885 1.00 92.31 139 CYS A C 1
ATOM 1065 O O . CYS A 1 139 ? 6.918 9.041 -20.516 1.00 92.31 139 CYS A O 1
ATOM 1067 N N . ALA A 1 140 ? 6.514 7.101 -19.439 1.00 87.75 140 ALA A N 1
ATOM 1068 C CA . ALA A 1 140 ? 5.071 7.280 -19.373 1.00 87.75 140 ALA A CA 1
ATOM 1069 C C . ALA A 1 140 ? 4.731 8.495 -18.489 1.00 87.75 140 ALA A C 1
ATOM 1071 O O . ALA A 1 140 ? 5.511 8.857 -17.607 1.00 87.75 140 ALA A O 1
ATOM 1072 N N . SER A 1 141 ? 3.554 9.093 -18.696 1.00 85.06 141 SER A N 1
ATOM 1073 C CA . SER A 1 141 ? 3.137 10.346 -18.043 1.00 85.06 141 SER A CA 1
ATOM 1074 C C . SER A 1 141 ? 3.234 10.340 -16.519 1.00 85.06 141 SER A C 1
ATOM 1076 O O . SER A 1 141 ? 3.363 11.401 -15.921 1.00 85.06 141 SER A O 1
ATOM 1078 N N . ASP A 1 142 ? 3.184 9.164 -15.898 1.00 85.19 142 ASP A N 1
ATOM 1079 C CA . ASP A 1 142 ? 3.104 9.004 -14.445 1.00 85.19 142 ASP A CA 1
ATOM 1080 C C . ASP A 1 142 ? 4.466 8.657 -13.819 1.00 85.19 142 ASP A C 1
ATOM 1082 O O . ASP A 1 142 ? 4.559 8.369 -12.621 1.00 85.19 142 ASP A O 1
ATOM 1086 N N . TYR A 1 143 ? 5.536 8.679 -14.620 1.00 89.31 143 TYR A N 1
ATOM 1087 C CA . TYR A 1 143 ? 6.893 8.342 -14.208 1.00 89.31 143 TYR A CA 1
ATOM 1088 C C . TYR A 1 143 ? 7.912 9.390 -14.658 1.00 89.31 143 TYR A C 1
ATOM 1090 O O . TYR A 1 143 ? 7.718 10.149 -15.602 1.00 89.31 143 TYR A O 1
ATOM 1098 N N . THR A 1 144 ? 9.014 9.451 -13.927 1.00 90.75 144 THR A N 1
ATOM 1099 C CA . THR A 1 144 ? 10.122 10.382 -14.113 1.00 90.75 144 THR A CA 1
ATOM 1100 C C . THR A 1 144 ? 11.412 9.715 -13.639 1.00 90.75 144 THR A C 1
ATOM 1102 O O . THR A 1 144 ? 11.373 8.563 -13.222 1.00 90.75 144 THR A O 1
ATOM 1105 N N . ASP A 1 145 ? 12.509 10.472 -13.626 1.00 91.88 145 ASP A N 1
ATOM 1106 C CA . ASP A 1 145 ? 13.901 10.032 -13.469 1.00 91.88 145 ASP A CA 1
ATOM 1107 C C . ASP A 1 145 ? 14.513 9.376 -14.715 1.00 91.88 145 ASP A C 1
ATOM 1109 O O . ASP A 1 145 ? 13.839 9.158 -15.718 1.00 91.88 145 ASP A O 1
ATOM 1113 N N . GLU A 1 146 ? 15.826 9.133 -14.654 1.00 94.25 146 GLU A N 1
ATOM 1114 C CA . GLU A 1 146 ? 16.640 8.600 -15.756 1.00 94.25 146 GLU A CA 1
ATOM 1115 C C . GLU A 1 146 ? 16.117 7.261 -16.294 1.00 94.25 146 GLU A C 1
ATOM 1117 O O . GLU A 1 146 ? 16.259 6.982 -17.479 1.00 94.25 146 GLU A O 1
ATOM 1122 N N . ASN A 1 147 ? 15.476 6.456 -15.440 1.00 94.44 147 ASN A N 1
ATOM 1123 C CA . ASN A 1 147 ? 15.035 5.096 -15.739 1.00 94.44 147 ASN A CA 1
ATOM 1124 C C . ASN A 1 147 ? 13.517 4.907 -15.606 1.00 94.44 147 ASN A C 1
ATOM 1126 O O . ASN A 1 147 ? 13.036 3.771 -15.602 1.00 94.44 147 ASN A O 1
ATOM 1130 N N . CYS A 1 148 ? 12.742 5.987 -15.491 1.00 93.19 148 CYS A N 1
ATOM 1131 C CA . CYS A 1 148 ? 11.295 5.961 -15.268 1.00 93.19 148 CYS A CA 1
ATOM 1132 C C . CYS A 1 148 ? 10.873 5.143 -14.037 1.00 93.19 148 CYS A C 1
ATOM 1134 O O . CYS A 1 148 ? 9.838 4.467 -14.041 1.00 93.19 148 CYS A O 1
ATOM 1136 N N . GLN A 1 149 ? 11.688 5.144 -12.982 1.00 90.88 149 GLN A N 1
ATOM 1137 C CA . GLN A 1 149 ? 11.415 4.377 -11.765 1.00 90.88 149 GLN A CA 1
ATOM 1138 C C . GLN A 1 149 ? 10.579 5.186 -10.780 1.00 90.88 149 GLN A C 1
ATOM 1140 O O . GLN A 1 149 ? 9.616 4.675 -10.194 1.00 90.88 149 GLN A O 1
ATOM 1145 N N . LYS A 1 150 ? 10.934 6.458 -10.608 1.00 89.50 150 LYS A N 1
ATOM 1146 C CA . LYS A 1 150 ? 10.218 7.398 -9.763 1.00 89.50 150 LYS A CA 1
ATOM 1147 C C . LYS A 1 150 ? 8.892 7.741 -10.406 1.00 89.50 150 LYS A C 1
ATOM 1149 O O . LYS A 1 150 ? 8.796 7.988 -11.598 1.00 89.50 150 LYS A O 1
ATOM 1154 N N . TRP A 1 151 ? 7.855 7.793 -9.593 1.00 88.75 151 TRP A N 1
ATOM 1155 C CA . TRP A 1 151 ? 6.538 8.170 -10.062 1.00 88.75 151 TRP A CA 1
ATOM 1156 C C . TRP A 1 151 ? 6.154 9.572 -9.666 1.00 88.75 151 TRP 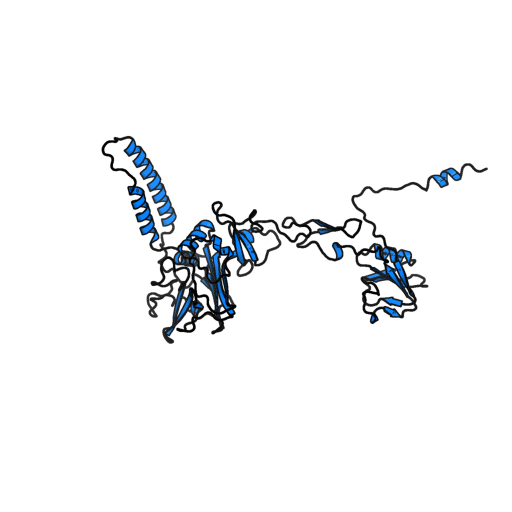A C 1
ATOM 1158 O O . TRP A 1 151 ? 6.647 10.119 -8.676 1.00 88.75 151 TRP A O 1
ATOM 1168 N N . ILE A 1 152 ? 5.221 10.116 -10.429 1.00 88.12 152 ILE A N 1
ATOM 1169 C CA . ILE A 1 152 ? 4.608 11.407 -10.183 1.00 88.12 152 ILE A CA 1
ATOM 1170 C C . ILE A 1 152 ? 3.098 11.220 -10.093 1.00 88.12 152 ILE A C 1
ATOM 1172 O O . ILE A 1 152 ? 2.505 10.464 -10.854 1.00 88.12 152 ILE A O 1
ATOM 1176 N N . GLY A 1 153 ? 2.484 11.853 -9.100 1.00 89.31 153 GLY A N 1
ATOM 1177 C CA . GLY A 1 153 ? 1.056 11.727 -8.848 1.00 89.31 153 GLY A CA 1
ATOM 1178 C C . GLY A 1 153 ? 0.709 11.936 -7.376 1.00 89.31 153 GLY A C 1
ATOM 1179 O O . GLY A 1 153 ? 1.609 12.077 -6.541 1.00 89.31 153 GLY A O 1
ATOM 1180 N N . PRO A 1 154 ? -0.590 11.960 -7.041 1.00 92.44 154 PRO A N 1
ATOM 1181 C CA . PRO A 1 154 ? -1.039 12.097 -5.664 1.00 92.44 154 PRO A CA 1
ATOM 1182 C C . PRO A 1 154 ? -0.475 10.969 -4.797 1.00 92.44 154 PRO A C 1
ATOM 1184 O O . PRO A 1 154 ? -0.692 9.793 -5.068 1.00 92.44 154 PRO A O 1
ATOM 1187 N N . GLY A 1 155 ? 0.258 11.337 -3.753 1.00 94.88 155 GLY A N 1
ATOM 1188 C CA . GLY A 1 155 ? 0.926 10.432 -2.826 1.00 94.88 155 GLY A CA 1
ATOM 1189 C C . GLY A 1 155 ? 2.391 10.127 -3.123 1.00 94.88 155 GLY A C 1
ATOM 1190 O O . GLY A 1 155 ? 2.999 9.368 -2.364 1.00 94.88 155 GLY A O 1
ATOM 1191 N N . SER A 1 156 ? 2.978 10.701 -4.180 1.00 93.50 156 SER A N 1
ATOM 1192 C CA . SER A 1 156 ? 4.345 10.368 -4.608 1.00 93.50 156 SER A CA 1
ATOM 1193 C C . SER A 1 156 ? 5.450 11.050 -3.820 1.00 93.50 156 SER A C 1
ATOM 1195 O O . SER A 1 156 ? 6.567 10.535 -3.747 1.00 93.50 156 SER A O 1
ATOM 1197 N N . SER A 1 157 ? 5.161 12.211 -3.239 1.00 95.31 157 SER A N 1
ATOM 1198 C CA . SER A 1 157 ? 6.138 13.017 -2.514 1.00 95.31 157 SER A CA 1
ATOM 1199 C C . SER A 1 157 ? 5.455 13.999 -1.570 1.00 95.31 157 SER A C 1
ATOM 1201 O O . SER A 1 157 ? 4.256 14.249 -1.685 1.00 95.31 157 SER A O 1
ATOM 1203 N N . GLU A 1 158 ? 6.243 14.618 -0.694 1.00 96.81 158 GLU A N 1
ATOM 1204 C CA . GLU A 1 158 ? 5.812 15.717 0.176 1.00 96.81 158 GLU A CA 1
ATOM 1205 C C . GLU A 1 158 ? 5.180 16.884 -0.603 1.00 96.81 158 GLU A C 1
ATOM 1207 O O . GLU A 1 158 ? 4.240 17.506 -0.125 1.00 96.81 158 GLU A O 1
ATOM 1212 N N . ASN A 1 159 ? 5.641 17.139 -1.835 1.00 95.88 159 ASN A N 1
ATOM 1213 C CA . ASN A 1 159 ? 5.118 18.196 -2.711 1.00 95.88 159 ASN A CA 1
ATOM 1214 C C . ASN A 1 159 ? 3.895 17.762 -3.533 1.00 95.88 159 ASN A C 1
ATOM 1216 O O . ASN A 1 159 ? 3.328 18.551 -4.288 1.00 95.88 159 ASN A O 1
ATOM 1220 N N . SER A 1 160 ? 3.509 16.492 -3.463 1.00 95.12 160 SER A N 1
ATOM 1221 C CA . SER A 1 160 ? 2.331 15.959 -4.148 1.00 95.12 160 SER A CA 1
ATOM 1222 C C . SER A 1 160 ? 1.614 14.949 -3.255 1.00 95.12 160 SER A C 1
ATOM 1224 O O . SER A 1 160 ? 1.476 13.790 -3.645 1.00 95.12 160 SER A O 1
ATOM 1226 N N . PRO A 1 161 ? 1.184 15.341 -2.043 1.00 97.31 161 PRO A N 1
ATOM 1227 C CA . PRO A 1 161 ? 0.456 14.449 -1.162 1.00 97.31 161 PRO A CA 1
ATOM 1228 C C . PRO A 1 161 ? -0.984 14.275 -1.652 1.00 97.31 161 PRO A C 1
ATOM 1230 O O . PRO A 1 161 ? -1.519 15.097 -2.397 1.00 97.31 161 PRO A O 1
ATOM 1233 N N . ALA A 1 162 ? -1.633 13.208 -1.205 1.00 96.88 162 ALA A N 1
ATOM 1234 C CA . ALA A 1 162 ? -3.076 13.033 -1.355 1.00 96.88 162 ALA A CA 1
ATOM 1235 C C . ALA A 1 162 ? -3.778 13.150 0.002 1.00 96.88 162 ALA A C 1
ATOM 1237 O O . ALA A 1 162 ? -3.155 13.038 1.045 1.00 96.88 162 ALA A O 1
ATOM 1238 N N . LYS A 1 163 ? -5.094 13.309 0.035 1.00 96.81 163 LYS A N 1
ATOM 1239 C CA . LYS A 1 163 ? -5.867 13.358 1.280 1.00 96.81 163 LYS A CA 1
ATOM 1240 C C . LYS A 1 163 ? -5.801 12.049 2.074 1.00 96.81 163 LYS A C 1
ATOM 1242 O O . LYS A 1 163 ? -5.727 12.078 3.298 1.00 96.81 163 LYS A O 1
ATOM 1247 N N . SER A 1 164 ? -5.858 10.909 1.384 1.00 97.75 164 SER A N 1
ATOM 1248 C CA . SER A 1 164 ? -5.903 9.568 1.979 1.00 97.75 164 SER A CA 1
ATOM 1249 C C . SER A 1 164 ? -5.396 8.503 1.005 1.00 97.75 164 SER A C 1
ATOM 1251 O O . SER A 1 164 ? -5.334 8.742 -0.204 1.00 97.75 164 SER A O 1
ATOM 1253 N N . CYS A 1 165 ? -5.107 7.297 1.506 1.00 98.00 165 CYS A N 1
ATOM 1254 C CA . CYS A 1 165 ? -4.785 6.144 0.662 1.00 98.00 165 CYS A CA 1
ATOM 1255 C C . CYS A 1 165 ? -5.898 5.820 -0.350 1.00 98.00 165 CYS A C 1
ATOM 1257 O O . CYS A 1 165 ? -5.603 5.442 -1.482 1.00 98.00 165 CYS A O 1
ATOM 1259 N N . LEU A 1 166 ? -7.168 6.025 0.018 1.00 96.50 166 LEU A N 1
ATOM 1260 C CA . LEU A 1 166 ? -8.301 5.847 -0.889 1.00 96.50 166 LEU A CA 1
ATOM 1261 C C . LEU A 1 166 ? -8.266 6.849 -2.050 1.00 96.50 166 LEU A C 1
ATOM 1263 O O . LEU A 1 166 ? -8.482 6.459 -3.197 1.00 96.50 166 LEU A O 1
ATOM 1267 N N . GLN A 1 167 ? -7.929 8.118 -1.784 1.00 95.62 167 GLN A N 1
ATOM 1268 C CA . GLN A 1 167 ? -7.775 9.100 -2.858 1.00 95.62 167 GLN A CA 1
ATOM 1269 C C . GLN A 1 167 ? -6.619 8.722 -3.790 1.00 95.62 167 GLN A C 1
ATOM 1271 O O . GLN A 1 167 ? -6.781 8.800 -5.008 1.00 95.62 167 GLN A O 1
ATOM 1276 N N . ILE A 1 168 ? -5.489 8.266 -3.239 1.00 95.50 168 ILE A N 1
ATOM 1277 C CA . ILE A 1 168 ? -4.350 7.791 -4.040 1.00 95.50 168 ILE A CA 1
ATOM 1278 C C . ILE A 1 168 ? -4.810 6.669 -4.969 1.00 95.50 168 ILE A C 1
ATOM 1280 O O . ILE A 1 168 ? -4.662 6.786 -6.185 1.00 95.50 168 ILE A O 1
ATOM 1284 N N . LEU A 1 169 ? -5.441 5.631 -4.412 1.00 94.25 169 LEU A N 1
ATOM 1285 C CA . LEU A 1 169 ? -5.944 4.493 -5.176 1.00 94.25 169 LEU A CA 1
ATOM 1286 C C . LEU A 1 169 ? -6.886 4.933 -6.306 1.00 94.25 169 LEU A C 1
ATOM 1288 O O . LEU A 1 169 ? -6.762 4.452 -7.430 1.00 94.25 169 LEU A O 1
ATOM 1292 N N . SER A 1 170 ? -7.802 5.861 -6.016 1.00 92.25 170 SER A N 1
ATOM 1293 C CA . SER A 1 170 ? -8.764 6.378 -6.998 1.00 92.25 170 SER A CA 1
ATOM 1294 C C . SER A 1 170 ? -8.134 7.229 -8.102 1.00 92.25 170 SER A C 1
ATOM 1296 O O . SER A 1 170 ? -8.747 7.415 -9.149 1.00 92.25 170 SER A O 1
ATOM 1298 N N . SER A 1 171 ? -6.923 7.746 -7.880 1.00 88.12 171 SER A N 1
ATOM 1299 C CA . SER A 1 171 ? -6.230 8.611 -8.837 1.00 88.12 171 SER A CA 1
ATOM 1300 C C . SER A 1 171 ? -5.370 7.848 -9.845 1.00 88.12 171 SER A C 1
ATOM 1302 O O . SER A 1 171 ? -4.901 8.444 -10.811 1.00 88.12 171 SER A O 1
ATOM 1304 N N . PHE A 1 172 ? -5.170 6.540 -9.657 1.00 82.81 172 PHE A N 1
ATOM 1305 C CA . PHE A 1 172 ? -4.421 5.723 -10.609 1.00 82.81 172 PHE A CA 1
ATOM 1306 C C . PHE A 1 172 ? -5.166 5.586 -11.942 1.00 82.81 172 PHE A C 1
ATOM 1308 O O . PHE A 1 172 ? -6.248 5.000 -12.013 1.00 82.81 172 PHE A O 1
ATOM 1315 N N . VAL A 1 173 ? -4.542 6.070 -13.018 1.00 71.75 173 VAL A N 1
ATOM 1316 C CA . VAL A 1 173 ? -4.984 5.861 -14.399 1.00 71.75 173 VAL A CA 1
ATOM 1317 C C . VAL A 1 173 ? -4.093 4.780 -15.013 1.00 71.75 173 VAL A C 1
ATOM 1319 O O . VAL A 1 173 ? -2.936 5.010 -15.334 1.00 71.75 173 VAL A O 1
ATOM 1322 N N . GLY A 1 174 ? -4.608 3.557 -15.142 1.00 68.31 174 GLY A N 1
ATOM 1323 C CA . GLY A 1 174 ? -3.842 2.432 -15.689 1.00 68.31 174 GLY A CA 1
ATOM 1324 C C . GLY A 1 174 ? -3.149 1.591 -14.615 1.00 68.31 174 GLY A C 1
ATOM 1325 O O . GLY A 1 174 ? -3.797 0.745 -13.994 1.00 68.31 174 GLY A O 1
ATOM 1326 N N . ILE A 1 175 ? -1.833 1.756 -14.429 1.00 67.62 175 ILE A N 1
ATOM 1327 C CA . ILE A 1 175 ? -1.029 0.870 -13.567 1.00 67.62 175 ILE A CA 1
ATOM 1328 C C . ILE A 1 175 ? -1.391 1.102 -12.093 1.00 67.62 175 ILE A C 1
ATOM 1330 O O . ILE A 1 175 ? -0.979 2.081 -11.472 1.00 67.62 175 ILE A O 1
ATOM 1334 N N . LYS A 1 176 ? -2.145 0.161 -11.510 1.00 75.62 176 LYS A N 1
ATOM 1335 C CA . LYS A 1 176 ? -2.439 0.149 -10.073 1.00 75.62 176 LYS A CA 1
ATOM 1336 C C . LYS A 1 176 ? -1.159 -0.120 -9.290 1.00 75.62 176 LYS A C 1
ATOM 1338 O O . LYS A 1 176 ? -0.502 -1.141 -9.496 1.00 75.62 176 LYS A O 1
ATOM 1343 N N . ARG A 1 177 ? -0.818 0.777 -8.367 1.00 79.75 177 ARG A N 1
ATOM 1344 C CA . ARG A 1 177 ? 0.316 0.565 -7.465 1.00 79.75 177 ARG A CA 1
ATOM 1345 C C . ARG A 1 177 ? -0.095 -0.356 -6.321 1.00 79.75 177 ARG A C 1
ATOM 1347 O O . ARG A 1 177 ? -1.218 -0.282 -5.830 1.00 79.75 177 ARG A O 1
ATOM 1354 N N . GLY A 1 178 ? 0.826 -1.222 -5.911 1.00 91.19 178 GLY A N 1
ATOM 1355 C CA . GLY A 1 178 ? 0.619 -2.140 -4.796 1.00 91.19 178 GLY A CA 1
ATOM 1356 C C . GLY A 1 178 ? 0.727 -1.466 -3.428 1.00 91.19 178 GLY A C 1
ATOM 1357 O O . GLY A 1 178 ? 0.831 -0.244 -3.296 1.00 91.19 178 GLY A O 1
ATOM 1358 N N . ASN A 1 179 ? 0.728 -2.298 -2.393 1.00 96.25 179 ASN A N 1
ATOM 1359 C CA . ASN A 1 179 ? 0.898 -1.857 -1.013 1.00 96.25 179 ASN A CA 1
ATOM 1360 C C . ASN A 1 179 ? 2.247 -1.156 -0.825 1.00 96.25 179 ASN A C 1
ATOM 1362 O O . ASN A 1 179 ? 3.243 -1.538 -1.440 1.00 96.25 179 ASN A O 1
ATOM 1366 N N . GLY A 1 180 ? 2.305 -0.160 0.053 1.00 96.25 180 GLY A N 1
ATOM 1367 C CA . GLY A 1 180 ? 3.545 0.575 0.270 1.00 96.25 180 GLY A CA 1
ATOM 1368 C C . GLY A 1 180 ? 3.367 1.834 1.093 1.00 96.25 180 GLY A C 1
ATOM 1369 O O . GLY A 1 180 ? 2.292 2.098 1.620 1.00 96.25 180 GLY A O 1
ATOM 1370 N N . VAL A 1 181 ? 4.444 2.604 1.202 1.00 97.25 181 VAL A N 1
ATOM 1371 C CA . VAL A 1 181 ? 4.446 3.891 1.897 1.00 97.25 181 VAL A CA 1
ATOM 1372 C C . VAL A 1 181 ? 4.154 5.008 0.899 1.00 97.25 181 VAL A C 1
ATOM 1374 O O . VAL A 1 181 ? 4.762 5.061 -0.169 1.00 97.25 181 VAL A O 1
ATOM 1377 N N . TYR A 1 182 ? 3.233 5.894 1.264 1.00 97.50 182 TYR A N 1
ATOM 1378 C CA . TYR A 1 182 ? 2.766 7.006 0.441 1.00 97.50 182 TYR A CA 1
ATOM 1379 C C . TYR A 1 182 ? 2.668 8.293 1.254 1.00 97.50 182 TYR A C 1
ATOM 1381 O O . TYR A 1 182 ? 2.565 8.246 2.478 1.00 97.50 182 TYR A O 1
ATOM 1389 N N . TRP A 1 183 ? 2.655 9.437 0.572 1.00 97.94 183 TRP A N 1
ATOM 1390 C CA . TRP A 1 183 ? 2.479 10.750 1.191 1.00 97.94 183 TRP A CA 1
ATOM 1391 C C . TRP A 1 183 ? 1.009 11.154 1.276 1.00 97.94 183 TRP A C 1
ATOM 1393 O O . TRP A 1 183 ? 0.296 11.157 0.272 1.00 97.94 183 TRP A O 1
ATOM 1403 N N . ILE A 1 184 ? 0.559 11.558 2.460 1.00 98.25 184 ILE A N 1
ATOM 1404 C CA . ILE A 1 184 ? -0.769 12.132 2.641 1.00 98.25 184 ILE A CA 1
ATOM 1405 C C . ILE A 1 184 ? -0.736 13.494 3.329 1.00 98.25 184 ILE A C 1
ATOM 1407 O O . ILE A 1 184 ? 0.194 13.841 4.052 1.00 98.25 184 ILE A O 1
ATOM 1411 N N . GLN A 1 185 ? -1.790 14.262 3.088 1.00 97.94 185 GLN A N 1
ATOM 1412 C CA . GLN A 1 185 ? -2.101 15.524 3.731 1.00 97.94 185 GLN A CA 1
ATOM 1413 C C . GLN A 1 185 ? -3.632 15.625 3.853 1.00 97.94 185 GLN A C 1
ATOM 1415 O O . GLN A 1 185 ? -4.293 16.101 2.928 1.00 97.94 185 GLN A O 1
ATOM 1420 N N . PRO A 1 186 ? -4.222 15.156 4.970 1.00 97.19 186 PRO A N 1
ATOM 1421 C CA . PRO A 1 186 ? -5.674 15.150 5.159 1.00 97.19 186 PRO A CA 1
ATOM 1422 C C . PRO A 1 186 ? -6.333 16.530 5.007 1.00 97.19 186 PRO A C 1
ATOM 1424 O O . PRO A 1 186 ? -7.414 16.648 4.432 1.00 97.19 186 PRO A O 1
ATOM 1427 N N . VAL A 1 187 ? -5.664 17.584 5.485 1.00 95.94 187 VAL A N 1
ATOM 1428 C CA . VAL A 1 187 ? -6.103 18.981 5.369 1.00 95.94 187 VAL A CA 1
ATOM 1429 C C . VAL A 1 187 ? -4.906 19.916 5.147 1.00 95.94 187 VAL A C 1
ATOM 1431 O O . VAL A 1 187 ? -3.820 19.628 5.649 1.00 95.94 187 VAL A O 1
ATOM 1434 N N . PRO A 1 188 ? -5.081 21.077 4.481 1.00 95.81 188 PRO A N 1
ATOM 1435 C CA . PRO A 1 188 ? -3.978 22.006 4.197 1.00 95.81 188 PRO A CA 1
ATOM 1436 C C . PRO A 1 188 ? -3.268 22.578 5.433 1.00 95.81 188 PRO A C 1
ATOM 1438 O O . PRO A 1 188 ? -2.146 23.062 5.326 1.00 95.81 188 PRO A O 1
ATOM 1441 N N . SER A 1 189 ? -3.920 22.564 6.601 1.00 93.44 189 SER A N 1
ATOM 1442 C CA . SER A 1 189 ? -3.364 23.082 7.859 1.00 93.44 189 SER A CA 1
ATOM 1443 C C . SER A 1 189 ? -2.381 22.132 8.549 1.00 93.44 189 SER A C 1
ATOM 1445 O O . SER A 1 189 ? -1.822 22.499 9.578 1.00 93.44 189 SER A O 1
ATOM 1447 N N . VAL A 1 190 ? -2.207 20.914 8.035 1.00 93.62 190 VAL A N 1
ATOM 1448 C CA . VAL A 1 190 ? -1.271 19.914 8.558 1.00 93.62 190 VAL A CA 1
ATOM 1449 C C . VAL A 1 190 ? -0.182 19.688 7.519 1.00 93.62 190 VAL A C 1
ATOM 1451 O O . VAL A 1 190 ? -0.482 19.590 6.330 1.00 93.62 190 VAL A O 1
ATOM 1454 N N . SER A 1 191 ? 1.081 19.639 7.944 1.00 96.00 191 SER A N 1
ATOM 1455 C CA . SER A 1 191 ? 2.196 19.340 7.039 1.00 96.00 191 SER A CA 1
ATOM 1456 C C . SER A 1 191 ? 2.045 17.934 6.447 1.00 96.00 191 SER A C 1
ATOM 1458 O O . SER A 1 191 ? 1.582 17.044 7.159 1.00 96.00 191 SER A O 1
ATOM 1460 N N . PRO A 1 192 ? 2.428 17.697 5.182 1.00 98.06 192 PRO A N 1
ATOM 1461 C CA . PRO A 1 192 ? 2.385 16.361 4.599 1.00 98.06 192 PRO A CA 1
ATOM 1462 C C . PRO A 1 192 ? 3.255 15.366 5.375 1.00 98.06 192 PRO A C 1
ATOM 1464 O O . PRO A 1 192 ? 4.324 15.713 5.873 1.00 98.06 192 PRO A O 1
ATOM 1467 N N . PHE A 1 193 ? 2.813 14.115 5.455 1.00 97.75 193 PHE A N 1
ATOM 1468 C CA . PHE A 1 193 ? 3.536 13.035 6.128 1.00 97.75 193 PHE A CA 1
ATOM 1469 C C . PHE A 1 193 ? 3.301 11.703 5.420 1.00 97.75 193 PHE A C 1
ATOM 1471 O O . PHE A 1 193 ? 2.453 11.594 4.534 1.00 97.75 193 PHE A O 1
ATOM 1478 N N . THR A 1 194 ? 4.074 10.681 5.782 1.00 98.00 194 THR A N 1
ATOM 1479 C CA . THR A 1 194 ? 3.957 9.359 5.160 1.00 98.00 194 THR A CA 1
ATOM 1480 C C . THR A 1 194 ? 3.047 8.428 5.948 1.00 98.00 194 THR A C 1
ATOM 1482 O O . THR A 1 194 ? 2.965 8.508 7.168 1.00 98.00 194 THR A O 1
ATOM 1485 N N . VAL A 1 195 ? 2.377 7.521 5.243 1.00 97.94 195 VAL A N 1
ATOM 1486 C CA . VAL A 1 195 ? 1.568 6.437 5.813 1.00 97.94 195 VAL A CA 1
ATOM 1487 C C . VAL A 1 195 ? 1.762 5.164 5.007 1.00 97.94 195 VAL A C 1
ATOM 1489 O O . VAL A 1 195 ? 2.090 5.215 3.820 1.00 97.94 195 VAL A O 1
ATOM 1492 N N . TYR A 1 196 ? 1.522 4.009 5.623 1.00 98.12 196 TYR A N 1
ATOM 1493 C CA . TYR A 1 196 ? 1.397 2.764 4.873 1.00 98.12 196 TYR A CA 1
ATOM 1494 C C . TYR A 1 196 ? -0.015 2.628 4.302 1.00 98.12 196 TYR A C 1
ATOM 1496 O O . TYR A 1 196 ? -0.997 2.676 5.045 1.00 98.12 196 TYR A O 1
ATOM 1504 N N . CYS A 1 197 ? -0.106 2.413 2.994 1.00 98.25 197 CYS A N 1
ATOM 1505 C CA . CYS A 1 197 ? -1.344 2.111 2.299 1.00 98.25 197 CYS A CA 1
ATOM 1506 C C .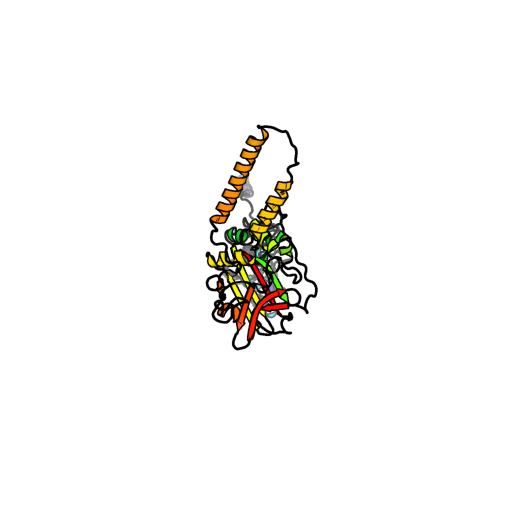 CYS A 1 197 ? -1.386 0.641 1.878 1.00 98.25 197 CYS A C 1
ATOM 1508 O O . CYS A 1 197 ? -0.486 0.160 1.181 1.00 98.25 197 CYS A O 1
ATOM 1510 N N . ASP A 1 198 ? -2.464 -0.051 2.237 1.00 97.81 198 ASP A N 1
ATOM 1511 C CA . ASP A 1 198 ? -2.842 -1.315 1.608 1.00 97.81 198 ASP A CA 1
ATOM 1512 C C . ASP A 1 198 ? -3.795 -1.021 0.439 1.00 97.81 198 ASP A C 1
ATOM 1514 O O . ASP A 1 198 ? -4.935 -0.585 0.614 1.00 97.81 198 ASP A O 1
ATOM 1518 N N . MET A 1 199 ? -3.275 -1.219 -0.771 1.00 96.56 199 MET A N 1
ATOM 1519 C CA . MET A 1 199 ? -3.911 -0.914 -2.051 1.00 96.56 199 MET A CA 1
ATOM 1520 C C . MET A 1 199 ? -4.540 -2.145 -2.712 1.00 96.56 199 MET A C 1
ATOM 1522 O O . MET A 1 199 ? -5.089 -2.027 -3.806 1.00 96.56 199 MET A O 1
ATOM 1526 N N . VAL A 1 200 ? -4.459 -3.318 -2.080 1.00 95.00 200 VAL A N 1
ATOM 1527 C CA . VAL A 1 200 ? -4.833 -4.594 -2.707 1.00 95.00 200 VAL A CA 1
ATOM 1528 C C . VAL A 1 200 ? -5.984 -5.267 -1.972 1.00 95.00 200 VAL A C 1
ATOM 1530 O O . VAL A 1 200 ? -6.951 -5.699 -2.599 1.00 95.00 200 VAL A O 1
ATOM 1533 N N . THR A 1 201 ? -5.899 -5.368 -0.650 1.00 94.75 201 THR A N 1
ATOM 1534 C CA . THR A 1 201 ? -6.833 -6.184 0.128 1.00 94.75 201 THR A CA 1
ATOM 1535 C C . THR A 1 201 ? -8.217 -5.538 0.161 1.00 94.75 201 THR A C 1
ATOM 1537 O O . THR A 1 201 ? -8.347 -4.360 0.499 1.00 94.75 201 THR A O 1
ATOM 1540 N N . ASP A 1 202 ? -9.254 -6.317 -0.158 1.00 93.12 202 ASP A N 1
ATOM 1541 C CA . ASP A 1 202 ? -10.650 -5.861 -0.221 1.00 93.12 202 ASP A CA 1
ATOM 1542 C C . ASP A 1 202 ? -10.825 -4.576 -1.054 1.00 93.12 202 ASP A C 1
ATOM 1544 O O . ASP A 1 202 ? -11.379 -3.573 -0.617 1.00 93.12 202 ASP A O 1
ATOM 1548 N N . GLY A 1 203 ? -10.236 -4.541 -2.248 1.00 92.81 203 GLY A N 1
ATOM 1549 C CA . GLY A 1 203 ? -10.316 -3.372 -3.126 1.00 92.81 203 GLY A CA 1
ATOM 1550 C C . GLY A 1 203 ? -9.386 -2.213 -2.753 1.00 92.81 203 GLY A C 1
ATOM 1551 O O . GLY A 1 203 ? -9.318 -1.262 -3.521 1.00 92.81 203 GLY A O 1
ATOM 1552 N N . GLY A 1 204 ? -8.629 -2.301 -1.653 1.00 95.62 204 GLY A N 1
ATOM 1553 C CA . GLY A 1 204 ? -7.548 -1.371 -1.324 1.00 95.62 204 GLY A CA 1
ATOM 1554 C C . GLY A 1 204 ? -7.989 -0.012 -0.769 1.00 95.62 204 GLY A C 1
ATOM 1555 O O . GLY A 1 204 ? -9.123 0.175 -0.324 1.00 95.62 204 GLY A O 1
ATOM 1556 N N . GLY A 1 205 ? -7.058 0.947 -0.779 1.00 96.94 205 GLY A N 1
ATOM 1557 C CA . GLY A 1 205 ? -7.283 2.314 -0.303 1.00 96.94 205 GLY A CA 1
ATOM 1558 C C . GLY A 1 205 ? -7.217 2.453 1.219 1.00 96.94 205 GLY A C 1
ATOM 1559 O O . GLY A 1 205 ? -7.607 3.481 1.761 1.00 96.94 205 GLY A O 1
ATOM 1560 N N . TRP A 1 206 ? -6.719 1.429 1.907 1.00 98.12 206 TRP A N 1
ATOM 1561 C CA . TRP A 1 206 ? -6.659 1.354 3.360 1.00 98.12 206 TRP A CA 1
ATOM 1562 C C . TRP A 1 206 ? -5.441 2.094 3.905 1.00 98.12 206 TRP A C 1
ATOM 1564 O O . TRP A 1 206 ? -4.308 1.703 3.632 1.00 98.12 206 TRP A O 1
ATOM 1574 N N . THR A 1 207 ? -5.668 3.115 4.725 1.00 98.19 207 THR A N 1
ATOM 1575 C CA . THR A 1 207 ? -4.628 3.807 5.494 1.00 98.19 207 THR A CA 1
ATOM 1576 C C . THR A 1 207 ? -4.354 3.040 6.785 1.00 98.19 207 THR A C 1
ATOM 1578 O O . THR A 1 207 ? -5.263 2.834 7.590 1.00 98.19 207 THR A O 1
ATOM 1581 N N . ALA A 1 208 ? -3.111 2.614 7.007 1.00 96.88 208 ALA A N 1
ATOM 1582 C CA . ALA A 1 208 ? -2.727 1.936 8.241 1.00 96.88 208 ALA A CA 1
ATOM 1583 C C . ALA A 1 208 ? -2.684 2.917 9.418 1.00 96.88 208 ALA A C 1
ATOM 1585 O O . ALA A 1 208 ? -1.925 3.880 9.407 1.00 96.88 208 ALA A O 1
ATOM 1586 N N . ILE A 1 209 ? -3.462 2.616 10.453 1.00 93.06 209 ILE A N 1
ATOM 1587 C CA . ILE A 1 209 ? -3.341 3.206 11.790 1.00 93.06 209 ILE A CA 1
ATOM 1588 C C . ILE A 1 209 ? -2.239 2.503 12.574 1.00 93.06 209 ILE A C 1
ATOM 1590 O O . ILE A 1 209 ? -1.445 3.127 13.271 1.00 93.06 209 ILE A O 1
ATOM 1594 N N . LYS A 1 210 ? -2.183 1.180 12.434 1.00 90.69 210 LYS A N 1
ATOM 1595 C CA . LYS A 1 210 ? -1.171 0.314 13.027 1.00 90.69 210 LYS A CA 1
ATOM 1596 C C . LYS A 1 210 ? -0.914 -0.834 12.066 1.00 90.69 210 LYS A C 1
ATOM 1598 O O . LYS A 1 210 ? -1.861 -1.381 11.506 1.00 90.69 210 LYS A O 1
ATOM 1603 N N . LYS A 1 211 ? 0.342 -1.221 11.887 1.00 93.50 211 LYS A N 1
ATOM 1604 C CA . LYS A 1 211 ? 0.723 -2.453 11.189 1.00 93.50 211 LYS A CA 1
ATOM 1605 C C . LYS A 1 211 ? 2.003 -2.968 11.820 1.00 93.50 211 LYS A C 1
ATOM 1607 O O . LYS A 1 211 ? 3.101 -2.596 11.413 1.00 93.50 211 LYS A O 1
ATOM 1612 N N . TRP A 1 212 ? 1.833 -3.802 12.834 1.00 91.56 212 TRP A N 1
ATOM 1613 C CA . TRP A 1 212 ? 2.920 -4.296 13.660 1.00 91.56 212 TRP A CA 1
ATOM 1614 C C . TRP A 1 212 ? 2.927 -5.826 13.717 1.00 91.56 212 TRP A C 1
ATOM 1616 O O . TRP A 1 212 ? 1.879 -6.476 13.723 1.00 91.56 212 TRP A O 1
ATOM 1626 N N . GLU A 1 213 ? 4.136 -6.375 13.742 1.00 92.12 213 GLU A N 1
ATOM 1627 C CA . GLU A 1 213 ? 4.437 -7.795 13.889 1.00 92.12 213 GLU A CA 1
ATOM 1628 C C . GLU A 1 213 ? 5.519 -7.937 14.959 1.00 92.12 213 GLU A C 1
ATOM 1630 O O . GLU A 1 213 ? 6.531 -7.232 14.941 1.00 92.12 213 GLU A O 1
ATOM 1635 N N . ALA A 1 214 ? 5.284 -8.823 15.918 1.00 88.94 214 ALA A N 1
ATOM 1636 C CA . ALA A 1 214 ? 6.176 -9.044 17.037 1.00 88.94 214 ALA A CA 1
ATOM 1637 C C . ALA A 1 214 ? 7.436 -9.789 16.582 1.00 88.94 214 ALA A C 1
ATOM 1639 O O . ALA A 1 214 ? 7.383 -10.963 16.218 1.00 88.94 214 ALA A O 1
ATOM 1640 N N . THR A 1 215 ? 8.586 -9.120 16.649 1.00 85.75 215 THR A N 1
ATOM 1641 C CA . THR A 1 215 ? 9.902 -9.709 16.345 1.00 85.75 215 THR A CA 1
ATOM 1642 C C . THR A 1 215 ? 10.761 -9.951 17.591 1.00 85.75 215 THR A C 1
ATOM 1644 O O . THR A 1 215 ? 11.793 -10.610 17.502 1.00 85.75 215 THR A O 1
ATOM 1647 N N . SER A 1 216 ? 10.365 -9.421 18.753 1.00 77.75 216 SER A N 1
ATOM 1648 C CA . SER A 1 216 ? 11.082 -9.535 20.033 1.00 77.75 216 SER A CA 1
ATOM 1649 C C . SER A 1 216 ? 10.132 -9.415 21.235 1.00 77.75 216 SER A C 1
ATOM 1651 O O . SER A 1 216 ? 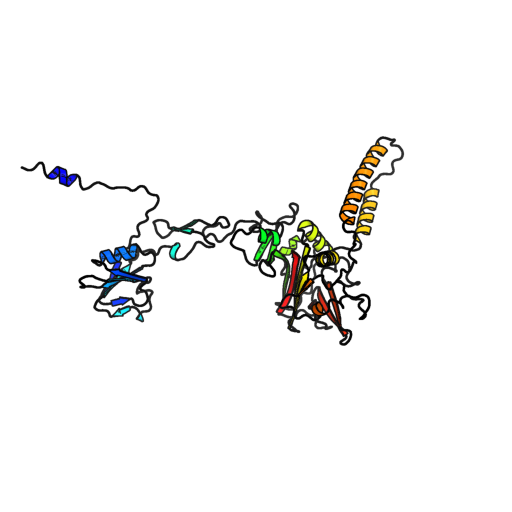8.964 -9.070 21.066 1.00 77.75 216 SER A O 1
ATOM 1653 N N . ASN A 1 217 ? 10.652 -9.688 22.441 1.00 64.31 217 ASN A N 1
ATOM 1654 C CA . ASN A 1 217 ? 9.940 -9.605 23.727 1.00 64.31 217 ASN A CA 1
ATOM 1655 C C . ASN A 1 217 ? 9.275 -8.230 23.995 1.00 64.31 217 ASN A C 1
ATOM 1657 O O . ASN A 1 217 ? 9.696 -7.236 23.398 1.00 64.31 217 ASN A O 1
ATOM 1661 N N . PRO A 1 218 ? 8.250 -8.180 24.879 1.00 62.72 218 PRO A N 1
ATOM 1662 C CA . PRO A 1 218 ? 7.307 -7.063 24.995 1.00 62.72 218 PRO A CA 1
ATOM 1663 C C . PRO A 1 218 ? 7.941 -5.716 25.375 1.00 62.72 218 PRO A C 1
ATOM 1665 O O . PRO A 1 218 ? 8.990 -5.650 26.014 1.00 62.72 218 PRO A O 1
ATOM 1668 N N . PHE A 1 219 ? 7.269 -4.635 24.969 1.00 65.06 219 PHE A N 1
ATOM 1669 C CA . PHE A 1 219 ? 7.683 -3.249 25.190 1.00 65.06 219 PHE A CA 1
ATOM 1670 C C . PHE A 1 219 ? 6.994 -2.691 26.437 1.00 65.06 219 PHE A C 1
ATOM 1672 O O . PHE A 1 219 ? 5.770 -2.720 26.526 1.00 65.06 219 PHE A O 1
ATOM 1679 N N . SER A 1 220 ? 7.768 -2.145 27.374 1.00 56.84 220 SER A N 1
ATOM 1680 C CA . SER A 1 220 ? 7.267 -1.712 28.686 1.00 56.84 220 SER A CA 1
ATOM 1681 C C . SER A 1 220 ? 6.716 -0.281 28.729 1.00 56.84 220 SER A C 1
ATOM 1683 O O . SER A 1 220 ? 6.198 0.142 29.762 1.00 56.84 220 SER A O 1
ATOM 1685 N N . THR A 1 221 ? 6.824 0.488 27.639 1.00 57.12 221 THR A N 1
ATOM 1686 C CA . THR A 1 221 ? 6.427 1.904 27.603 1.00 57.12 221 THR A CA 1
ATOM 1687 C C . THR A 1 221 ? 5.377 2.184 26.537 1.00 57.12 221 THR A C 1
ATOM 1689 O O . THR A 1 221 ? 5.613 2.004 25.345 1.00 57.12 221 THR A O 1
ATOM 1692 N N . GLU A 1 222 ? 4.223 2.685 26.978 1.00 61.78 222 GLU A N 1
ATOM 1693 C CA . GLU A 1 222 ? 3.153 3.189 26.119 1.00 61.78 222 GLU A CA 1
ATOM 1694 C C . GLU A 1 222 ? 3.202 4.711 26.067 1.00 61.78 222 GLU A C 1
ATOM 1696 O O . GLU A 1 222 ? 3.201 5.373 27.105 1.00 61.78 222 GLU A O 1
ATOM 1701 N N . ASN A 1 223 ? 3.180 5.274 24.861 1.00 64.69 223 ASN A N 1
ATOM 1702 C CA . ASN A 1 223 ? 2.989 6.705 24.677 1.00 64.69 223 ASN A CA 1
ATOM 1703 C C . ASN A 1 223 ? 1.707 6.928 23.870 1.00 64.69 223 ASN A C 1
ATOM 1705 O O . ASN A 1 223 ? 1.642 6.620 22.678 1.00 64.69 223 ASN A O 1
ATOM 1709 N N . THR A 1 224 ? 0.676 7.472 24.519 1.00 60.09 224 THR A N 1
ATOM 1710 C CA . THR A 1 224 ? -0.538 7.931 23.834 1.00 60.09 224 THR A CA 1
ATOM 1711 C C . THR A 1 224 ? -0.280 9.305 23.229 1.00 60.09 224 THR A C 1
ATOM 1713 O O . THR A 1 224 ? -0.021 10.260 23.964 1.00 60.09 224 THR A O 1
ATOM 1716 N N . TRP A 1 225 ? -0.371 9.421 21.905 1.00 63.62 225 TRP A N 1
ATOM 1717 C CA . TRP A 1 225 ? -0.134 10.684 21.200 1.00 63.62 225 TRP A CA 1
ATOM 1718 C C . TRP A 1 225 ? -1.435 11.310 20.704 1.00 63.62 225 TRP A C 1
ATOM 1720 O O . TRP A 1 225 ? -2.369 10.627 20.274 1.00 63.62 225 TRP A O 1
ATOM 1730 N N . SER A 1 226 ? -1.476 12.639 20.747 1.00 67.62 226 SER A N 1
ATOM 1731 C CA . SER A 1 226 ? -2.614 13.452 20.311 1.00 67.62 226 SER A CA 1
ATOM 1732 C C . SER A 1 226 ? -2.565 13.848 18.832 1.00 67.62 226 SER A C 1
ATOM 1734 O O . SER A 1 226 ? -3.552 14.375 18.324 1.00 67.62 226 SER A O 1
ATOM 1736 N N . ASP A 1 227 ? -1.451 13.593 18.137 1.00 84.88 227 ASP A N 1
ATOM 1737 C CA . ASP A 1 227 ? -1.243 14.002 16.746 1.00 84.88 227 ASP A CA 1
ATOM 1738 C C . ASP A 1 227 ? -1.195 12.790 15.805 1.00 84.88 227 ASP A C 1
ATOM 1740 O O . ASP A 1 227 ? -0.339 11.911 15.939 1.00 84.88 227 ASP A O 1
ATOM 1744 N N . TYR A 1 228 ? -2.115 12.751 14.840 1.00 89.94 228 TYR A N 1
ATOM 1745 C CA . TYR A 1 228 ? -2.198 11.677 13.852 1.00 89.94 228 TYR A CA 1
ATOM 1746 C C . TYR A 1 228 ? -1.078 11.735 12.802 1.00 89.94 228 TYR A C 1
ATOM 1748 O O . TYR A 1 228 ? -0.924 10.787 12.041 1.00 89.94 228 TYR A O 1
ATOM 1756 N N . VAL A 1 229 ? -0.258 12.791 12.744 1.00 91.06 229 VAL A N 1
ATOM 1757 C CA . VAL A 1 229 ? 0.924 12.835 11.855 1.00 91.06 229 VAL A CA 1
ATOM 1758 C C . VAL A 1 229 ? 1.889 11.671 12.139 1.00 91.06 229 VAL A C 1
ATOM 1760 O O . VAL A 1 229 ? 2.584 11.196 11.244 1.00 91.06 229 VAL A O 1
ATOM 1763 N N . ARG A 1 230 ? 1.858 11.123 13.362 1.00 90.06 230 ARG A N 1
ATOM 1764 C CA . ARG A 1 230 ? 2.606 9.926 13.784 1.00 90.06 230 ARG A CA 1
ATOM 1765 C C . ARG A 1 230 ? 2.188 8.623 13.099 1.00 90.06 230 ARG A C 1
ATOM 1767 O O . ARG A 1 230 ? 2.780 7.586 13.376 1.00 90.06 230 ARG A O 1
ATOM 1774 N N . LEU A 1 231 ? 1.206 8.634 12.197 1.00 92.81 231 LEU A N 1
ATOM 1775 C CA . LEU A 1 231 ? 0.893 7.468 11.361 1.00 92.81 231 LEU A CA 1
ATOM 1776 C C . LEU A 1 231 ? 2.081 7.032 10.479 1.00 92.81 231 LEU A C 1
ATOM 1778 O O . LEU A 1 231 ? 2.089 5.901 9.996 1.00 92.81 231 LEU A O 1
ATOM 1782 N N . SER A 1 232 ? 3.107 7.877 10.313 1.00 93.94 232 SER A N 1
ATOM 1783 C CA . SER A 1 232 ? 4.400 7.483 9.731 1.00 93.94 232 SER A CA 1
ATOM 1784 C C . SER A 1 232 ? 5.091 6.363 10.509 1.00 93.94 232 SER A C 1
ATOM 1786 O O . SER A 1 232 ? 5.773 5.532 9.915 1.00 93.94 232 SER A O 1
ATOM 1788 N N . ASP A 1 233 ? 4.854 6.298 11.818 1.00 91.75 233 ASP A N 1
ATOM 1789 C CA . ASP A 1 233 ? 5.469 5.355 12.747 1.00 91.75 233 ASP A CA 1
ATOM 1790 C C . ASP A 1 233 ? 4.554 4.133 13.003 1.00 91.75 233 ASP A C 1
ATOM 1792 O O . ASP A 1 233 ? 4.593 3.507 14.062 1.00 91.75 233 ASP A O 1
ATOM 1796 N N . TYR A 1 234 ? 3.705 3.772 12.030 1.00 91.31 234 TYR A N 1
ATOM 1797 C CA . TYR A 1 234 ? 2.669 2.726 12.123 1.00 91.31 234 TYR A CA 1
ATOM 1798 C C . TYR A 1 234 ? 3.161 1.346 12.597 1.00 91.31 234 TYR A C 1
ATOM 1800 O O . TYR A 1 234 ? 2.351 0.512 13.015 1.00 91.31 234 TYR A O 1
ATOM 1808 N N . HIS A 1 235 ? 4.456 1.060 12.462 1.00 90.25 235 HIS A N 1
ATOM 1809 C CA . HIS A 1 235 ? 5.070 -0.207 12.849 1.00 90.25 235 HIS A CA 1
ATOM 1810 C C . HIS A 1 235 ? 5.636 -0.184 14.270 1.00 90.25 235 HIS A C 1
ATOM 1812 O O . HIS A 1 235 ? 6.024 -1.233 14.769 1.00 90.25 235 HIS A O 1
ATOM 1818 N N . ASP A 1 236 ? 5.748 0.977 14.916 1.00 87.25 236 ASP A N 1
ATOM 1819 C CA . ASP A 1 236 ? 6.288 1.063 16.269 1.00 87.25 236 ASP A CA 1
ATOM 1820 C C . ASP A 1 236 ? 5.204 0.634 17.268 1.00 87.25 236 ASP A C 1
ATOM 1822 O O . ASP A 1 236 ? 4.160 1.288 17.349 1.00 87.25 236 ASP A O 1
ATOM 1826 N N . PRO A 1 237 ? 5.409 -0.450 18.034 1.00 80.50 237 PRO A N 1
ATOM 1827 C CA . PRO A 1 237 ? 4.436 -0.959 18.994 1.00 80.50 237 PRO A CA 1
ATOM 1828 C C . PRO A 1 237 ? 4.071 0.045 20.093 1.00 80.50 237 PRO A C 1
ATOM 1830 O O . PRO A 1 237 ? 2.923 0.017 20.531 1.00 80.50 237 PRO A O 1
ATOM 1833 N N . GLN A 1 238 ? 4.962 0.971 20.459 1.00 79.00 238 GLN A N 1
ATOM 1834 C CA . GLN A 1 238 ? 4.765 1.929 21.555 1.00 79.00 238 GLN A CA 1
ATOM 1835 C C . GLN A 1 238 ? 3.763 3.042 21.223 1.00 79.00 238 GLN A C 1
ATOM 1837 O O . GLN A 1 238 ? 3.264 3.713 22.132 1.00 79.00 238 GLN A O 1
ATOM 1842 N N . TYR A 1 239 ? 3.467 3.253 19.936 1.00 78.88 239 TYR A N 1
ATOM 1843 C CA . TYR A 1 239 ? 2.550 4.299 19.495 1.00 78.88 239 TYR A CA 1
ATOM 1844 C C . TYR A 1 239 ? 1.113 3.801 19.388 1.00 78.88 239 TYR A C 1
ATOM 1846 O O . TYR A 1 239 ? 0.789 2.902 18.604 1.00 78.88 239 TYR A O 1
ATOM 1854 N N . LEU A 1 240 ? 0.246 4.423 20.184 1.00 78.56 240 LEU A N 1
ATOM 1855 C CA . LEU A 1 240 ? -1.186 4.169 20.238 1.00 78.56 240 LEU A CA 1
ATOM 1856 C C . LEU A 1 240 ? -1.947 5.485 20.041 1.00 78.56 240 LEU A C 1
ATOM 1858 O O . LEU A 1 240 ? -1.601 6.515 20.627 1.00 78.56 240 LEU A O 1
ATOM 1862 N N . PHE A 1 241 ? -3.001 5.444 19.227 1.00 82.44 241 PHE A N 1
ATOM 1863 C CA . PHE A 1 241 ? -3.855 6.598 18.959 1.00 82.44 241 PHE A CA 1
ATOM 1864 C C . PHE A 1 241 ? -5.090 6.589 19.857 1.00 82.44 241 PHE A C 1
ATOM 1866 O O . PHE A 1 241 ? -5.937 5.697 19.778 1.00 82.44 241 PHE A O 1
ATOM 1873 N N . SER A 1 242 ? -5.200 7.618 20.695 1.00 79.00 242 SER A N 1
ATOM 1874 C CA . SER A 1 242 ? -6.377 7.834 21.536 1.00 79.00 242 SER A CA 1
ATOM 1875 C C . SER A 1 242 ? -7.637 8.085 20.698 1.00 79.00 242 SER A C 1
ATOM 1877 O O . SER A 1 242 ? -7.546 8.516 19.543 1.00 79.00 242 SER A O 1
ATOM 1879 N N . ALA A 1 243 ? -8.819 7.870 21.280 1.00 79.31 243 ALA A N 1
ATOM 1880 C CA . ALA A 1 243 ? -10.079 8.111 20.576 1.00 79.31 243 ALA A CA 1
ATOM 1881 C C . ALA A 1 243 ? -10.211 9.559 20.047 1.00 79.31 243 ALA A C 1
ATOM 1883 O O . ALA A 1 243 ? -10.564 9.710 18.876 1.00 79.31 243 ALA A O 1
ATOM 1884 N N . PRO A 1 244 ? -9.834 10.622 20.796 1.00 79.19 244 PRO A N 1
ATOM 1885 C CA . PRO A 1 244 ? -9.794 11.982 20.252 1.00 79.19 244 PRO A CA 1
ATOM 1886 C C . PRO A 1 244 ? -8.877 12.145 19.034 1.00 79.19 244 PRO A C 1
ATOM 1888 O O . PRO A 1 244 ? -9.242 12.838 18.084 1.00 79.19 244 PRO A O 1
ATOM 1891 N N . THR A 1 245 ? -7.709 11.494 19.025 1.00 84.62 245 THR A N 1
ATOM 1892 C CA . THR A 1 245 ? -6.783 11.541 17.880 1.00 84.62 245 THR A CA 1
ATOM 1893 C C . THR A 1 245 ? -7.405 10.884 16.649 1.00 84.62 245 THR A C 1
ATOM 1895 O O . THR A 1 245 ? -7.361 11.439 15.550 1.00 84.62 245 THR A O 1
ATOM 1898 N N . MET A 1 246 ? -8.050 9.729 16.840 1.00 86.38 246 MET A N 1
ATOM 1899 C CA . MET A 1 246 ? -8.765 9.014 15.782 1.00 86.38 246 MET A CA 1
ATOM 1900 C C . MET A 1 246 ? -9.951 9.817 15.246 1.00 86.38 246 MET A C 1
ATOM 1902 O O . MET A 1 246 ? -10.157 9.874 14.031 1.00 86.38 246 MET A O 1
ATOM 1906 N N . LEU A 1 247 ? -10.690 10.495 16.126 1.00 83.75 247 LEU A N 1
ATOM 1907 C CA . LEU A 1 247 ? -11.768 11.404 15.753 1.00 83.75 247 LEU A CA 1
ATOM 1908 C C . LEU A 1 247 ? -11.247 12.603 14.953 1.00 83.75 247 LEU A C 1
ATOM 1910 O O . LEU A 1 247 ? -11.847 12.982 13.948 1.00 83.75 247 LEU A O 1
ATOM 1914 N N . LYS A 1 248 ? -10.118 13.187 15.358 1.00 86.50 248 LYS A N 1
ATOM 1915 C CA . LYS A 1 248 ? -9.496 14.300 14.636 1.00 86.50 248 LYS A CA 1
ATOM 1916 C C . LYS A 1 248 ? -9.036 13.869 13.239 1.00 86.50 248 LYS A C 1
ATOM 1918 O O . LYS A 1 248 ? -9.337 14.555 12.264 1.00 86.50 248 LYS A O 1
ATOM 1923 N N . LEU A 1 249 ? -8.428 12.688 13.111 1.00 91.44 249 LEU A N 1
ATOM 1924 C CA . LEU A 1 249 ? -8.127 12.096 11.806 1.00 91.44 249 LEU A CA 1
ATOM 1925 C C . LEU A 1 249 ? -9.401 11.864 10.981 1.00 91.44 249 LEU A C 1
ATOM 1927 O O . LEU A 1 249 ? -9.397 12.119 9.783 1.00 91.44 249 LEU A O 1
ATOM 1931 N N . LYS A 1 250 ? -10.503 11.414 11.597 1.00 89.75 250 LYS A N 1
ATOM 1932 C CA . LYS A 1 250 ? -11.786 11.218 10.901 1.00 89.75 250 LYS A CA 1
ATOM 1933 C C . LYS A 1 250 ? -12.314 12.530 10.335 1.00 89.75 250 LYS A C 1
ATOM 1935 O O . LYS A 1 250 ? -12.740 12.561 9.188 1.00 89.75 250 LYS A O 1
ATOM 1940 N N . GLN A 1 251 ? -12.260 13.607 11.115 1.00 86.81 251 GLN A N 1
ATOM 1941 C CA . GLN A 1 251 ? -12.702 14.939 10.692 1.00 86.81 251 GLN A CA 1
ATOM 1942 C C . GLN A 1 251 ? -11.868 15.486 9.529 1.00 86.81 251 GLN A C 1
ATOM 1944 O O . GLN A 1 251 ? -12.425 16.078 8.606 1.00 86.81 251 GLN A O 1
ATOM 1949 N N . ASP A 1 252 ? -10.553 15.272 9.564 1.00 91.25 252 ASP A N 1
ATOM 1950 C CA . ASP A 1 252 ? -9.639 15.824 8.566 1.00 91.25 252 ASP A CA 1
ATOM 1951 C C . ASP A 1 252 ? -9.573 14.945 7.300 1.00 91.25 252 ASP A C 1
ATOM 1953 O O . ASP A 1 252 ? -9.707 15.439 6.181 1.00 91.25 252 ASP A O 1
ATOM 1957 N N . MET A 1 253 ? -9.429 13.625 7.455 1.00 94.56 253 MET A N 1
ATOM 1958 C CA . MET A 1 253 ? -9.286 12.670 6.348 1.00 94.56 253 MET A CA 1
ATOM 1959 C C . MET A 1 253 ? -10.639 12.229 5.768 1.00 94.56 253 MET A C 1
ATOM 1961 O O . MET A 1 253 ? -10.772 12.141 4.546 1.00 94.56 253 MET A O 1
ATOM 1965 N N . GLY A 1 254 ? -11.660 12.039 6.611 1.00 89.81 254 GLY A N 1
ATOM 1966 C CA . GLY A 1 254 ? -13.013 11.644 6.199 1.00 89.81 254 GLY A CA 1
A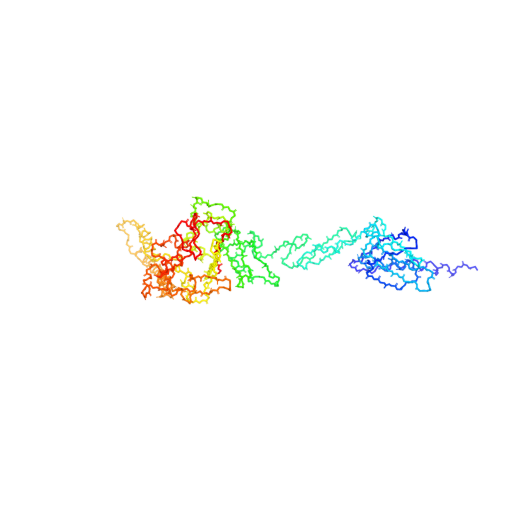TOM 1967 C C . GLY A 1 254 ? -13.204 10.145 5.961 1.00 89.81 254 GLY A C 1
ATOM 1968 O O . GLY A 1 254 ? -13.881 9.790 5.007 1.00 89.81 254 GLY A O 1
ATOM 1969 N N . TYR A 1 255 ? -12.586 9.281 6.773 1.00 92.88 255 TYR A N 1
ATOM 1970 C CA . TYR A 1 255 ? -12.775 7.828 6.669 1.00 92.88 255 TYR A CA 1
ATOM 1971 C C . TYR A 1 255 ? -14.086 7.385 7.328 1.00 92.88 255 TYR A C 1
ATOM 1973 O O . TYR A 1 255 ? -14.465 7.928 8.369 1.00 92.88 255 TYR A O 1
ATOM 1981 N N . ASP A 1 256 ? -14.732 6.357 6.783 1.00 90.38 256 ASP A N 1
ATOM 1982 C CA . ASP A 1 256 ? -15.996 5.801 7.296 1.00 90.38 256 ASP A CA 1
ATOM 1983 C C . ASP A 1 256 ? -15.970 4.276 7.441 1.00 90.38 256 ASP A C 1
ATOM 1985 O O . ASP A 1 256 ? -16.909 3.694 7.981 1.00 90.38 256 ASP A O 1
ATOM 1989 N N . GLN A 1 257 ? -14.874 3.625 7.044 1.00 94.50 257 GLN A N 1
ATOM 1990 C CA . GLN A 1 257 ? -14.651 2.210 7.309 1.00 94.50 257 GLN A CA 1
ATOM 1991 C C . GLN A 1 257 ? -13.425 1.957 8.175 1.00 94.50 257 GLN A C 1
ATOM 1993 O O . GLN A 1 257 ? -12.448 2.707 8.166 1.00 94.50 257 GLN A O 1
ATOM 1998 N N . MET A 1 258 ? -13.469 0.826 8.874 1.00 94.38 258 MET A N 1
ATOM 1999 C CA . MET A 1 258 ? -12.356 0.262 9.618 1.00 94.38 258 MET A CA 1
ATOM 2000 C C . MET A 1 258 ? -12.146 -1.197 9.244 1.00 94.38 258 MET A C 1
ATOM 2002 O O . MET A 1 258 ? -13.103 -1.926 8.987 1.00 94.38 258 MET A O 1
ATOM 2006 N N . ARG A 1 259 ? -10.891 -1.639 9.290 1.00 95.94 259 ARG A N 1
ATOM 2007 C CA . ARG A 1 259 ? -10.534 -3.049 9.161 1.00 95.94 259 ARG A CA 1
ATOM 2008 C C . ARG A 1 259 ? -9.558 -3.451 10.250 1.00 95.94 259 ARG A C 1
ATOM 2010 O O . ARG A 1 259 ? -8.509 -2.828 10.420 1.00 95.94 259 ARG A O 1
ATOM 2017 N N . PHE A 1 260 ? -9.909 -4.524 10.939 1.00 94.31 260 PHE A N 1
ATOM 2018 C CA . PHE A 1 260 ? -9.114 -5.145 11.980 1.00 94.31 260 PHE A CA 1
ATOM 2019 C C . PHE A 1 260 ? -8.488 -6.412 11.433 1.00 94.31 260 PHE A C 1
ATOM 2021 O O . PHE A 1 260 ? -9.189 -7.267 10.896 1.00 94.31 260 PHE A O 1
ATOM 2028 N N . TYR A 1 261 ? -7.182 -6.532 11.612 1.00 95.62 261 TYR A N 1
ATOM 2029 C CA . TYR A 1 261 ? -6.475 -7.785 11.447 1.00 95.62 261 TYR A CA 1
ATOM 2030 C C . TYR A 1 261 ? -5.624 -8.019 12.683 1.00 95.62 261 TYR A C 1
ATOM 2032 O O . TYR A 1 261 ? -4.795 -7.185 13.044 1.00 95.62 261 TYR A O 1
ATOM 2040 N N . CYS A 1 262 ? -5.778 -9.166 13.318 1.00 93.50 262 CYS A N 1
ATOM 2041 C CA . CYS A 1 262 ? -4.804 -9.618 14.287 1.00 93.50 262 CYS A CA 1
ATOM 2042 C C . CYS A 1 262 ? -4.594 -11.117 14.152 1.00 93.50 262 CYS A C 1
ATOM 2044 O O . CYS A 1 262 ? -5.484 -11.856 13.729 1.00 93.50 262 CYS A O 1
ATOM 2046 N N . TYR A 1 263 ? -3.398 -11.549 14.524 1.00 93.94 263 TYR A N 1
ATOM 2047 C CA . TYR A 1 263 ? -3.038 -12.950 14.576 1.00 93.94 263 TYR A CA 1
ATOM 2048 C C . TYR A 1 263 ? -2.323 -13.238 15.890 1.00 93.94 263 TYR A C 1
ATOM 2050 O O . TYR A 1 263 ? -1.379 -12.527 16.246 1.00 93.94 263 TYR A O 1
ATOM 2058 N N . LYS A 1 264 ? -2.784 -14.273 16.595 1.00 90.06 264 LYS A N 1
ATOM 2059 C CA . LYS A 1 264 ? -2.173 -14.757 17.833 1.00 90.06 264 LYS A CA 1
ATOM 2060 C C . LYS A 1 264 ? -1.429 -16.055 17.562 1.00 90.06 264 LYS A C 1
ATOM 2062 O O . LYS A 1 264 ? -2.049 -17.071 17.241 1.00 90.06 264 LYS A O 1
ATOM 2067 N N . GLU A 1 265 ? -0.113 -16.034 17.727 1.00 88.75 265 GLU A N 1
ATOM 2068 C CA . GLU A 1 265 ? 0.765 -17.163 17.423 1.00 88.75 265 GLU A CA 1
ATOM 2069 C C . GLU A 1 265 ? 0.524 -18.345 18.373 1.00 88.75 265 GLU A C 1
ATOM 2071 O O . GLU A 1 265 ? 0.469 -19.492 17.928 1.00 88.75 265 GLU A O 1
ATOM 2076 N N . SER A 1 266 ? 0.302 -18.075 19.664 1.00 85.50 266 SER A N 1
ATOM 2077 C CA . SER A 1 266 ? 0.118 -19.107 20.698 1.00 85.50 266 SER A CA 1
ATOM 2078 C C . SER A 1 266 ? -1.093 -20.015 20.459 1.00 85.50 266 SER A C 1
ATOM 2080 O O . SER A 1 266 ? -1.044 -21.206 20.764 1.00 85.50 266 SER A O 1
ATOM 2082 N N . VAL A 1 267 ? -2.171 -19.470 19.889 1.00 87.25 267 VAL A N 1
ATOM 2083 C CA . VAL A 1 267 ? -3.426 -20.196 19.616 1.00 87.25 267 VAL A CA 1
ATOM 2084 C C . VAL A 1 267 ? -3.739 -20.329 18.126 1.00 87.25 267 VAL A C 1
ATOM 2086 O O . VAL A 1 267 ? -4.791 -20.868 17.778 1.00 87.25 267 VAL A O 1
ATOM 2089 N N . LYS A 1 268 ? -2.847 -19.838 17.255 1.00 90.38 268 LYS A N 1
ATOM 2090 C CA . LYS A 1 268 ? -2.970 -19.861 15.788 1.00 90.38 268 LYS A CA 1
ATOM 2091 C C . LYS A 1 268 ? -4.295 -19.288 15.286 1.00 90.38 268 LYS A C 1
ATOM 2093 O O . LYS A 1 268 ? -4.928 -19.860 14.401 1.00 90.38 268 LYS A O 1
ATOM 2098 N N . ARG A 1 269 ? -4.730 -18.170 15.874 1.00 91.44 269 ARG A N 1
ATOM 2099 C CA . ARG A 1 269 ? -6.044 -17.574 15.605 1.00 91.44 269 ARG A CA 1
ATOM 2100 C C . ARG A 1 269 ? -5.932 -16.261 14.866 1.00 91.44 269 ARG A C 1
ATOM 2102 O O . ARG A 1 269 ? -5.048 -15.467 15.167 1.00 91.44 269 ARG A O 1
ATOM 2109 N N . VAL A 1 270 ? -6.846 -16.050 13.927 1.00 95.62 270 VAL A N 1
ATOM 2110 C CA . VAL A 1 270 ? -6.947 -14.837 13.118 1.00 95.62 270 VAL A CA 1
ATOM 2111 C C . VAL A 1 270 ? -8.289 -14.179 13.388 1.00 95.62 270 VAL A C 1
ATOM 2113 O O . VAL A 1 270 ? -9.331 -14.805 13.183 1.00 95.62 270 VAL A O 1
ATOM 2116 N N . VAL A 1 271 ? -8.256 -12.909 13.784 1.00 96.31 271 VAL A N 1
ATOM 2117 C CA . VAL A 1 271 ? -9.402 -12.011 13.624 1.00 96.31 271 VAL A CA 1
ATOM 2118 C C . VAL A 1 271 ? -9.152 -11.189 12.373 1.00 96.31 271 VAL A C 1
ATOM 2120 O O . VAL A 1 271 ? -8.163 -10.460 12.319 1.00 96.31 271 VAL A O 1
ATOM 2123 N N . HIS A 1 272 ? -10.038 -11.278 11.387 1.00 97.38 272 HIS A N 1
ATOM 2124 C CA . HIS A 1 272 ? -9.984 -10.444 10.193 1.00 97.38 272 HIS A CA 1
ATOM 2125 C C . HIS A 1 272 ? -11.389 -9.980 9.813 1.00 97.38 272 HIS A C 1
ATOM 2127 O O . HIS A 1 272 ? -12.163 -10.695 9.178 1.00 97.38 272 HIS A O 1
ATOM 2133 N N . ILE A 1 273 ? -11.733 -8.766 10.237 1.00 97.00 273 ILE A N 1
ATOM 2134 C CA . ILE A 1 273 ? -13.063 -8.187 10.038 1.00 97.00 273 ILE A CA 1
ATOM 2135 C C . ILE A 1 273 ? -12.959 -6.766 9.497 1.00 97.00 273 ILE A C 1
ATOM 2137 O O . ILE A 1 273 ? -12.009 -6.041 9.795 1.00 97.00 273 ILE A O 1
ATOM 2141 N N . MET A 1 274 ? -13.965 -6.346 8.740 1.00 96.50 274 MET A N 1
ATOM 2142 C CA . MET A 1 274 ? -14.096 -4.973 8.258 1.00 96.50 274 MET A CA 1
ATOM 2143 C C . MET A 1 274 ? -15.512 -4.463 8.469 1.00 96.50 274 MET A C 1
ATOM 2145 O O . MET A 1 274 ? -16.465 -5.207 8.261 1.00 96.50 274 MET A O 1
ATOM 2149 N N . THR A 1 275 ? -15.667 -3.203 8.862 1.00 96.38 275 THR A N 1
ATOM 2150 C CA . THR A 1 275 ? -16.996 -2.596 8.981 1.00 96.38 275 THR A CA 1
ATOM 2151 C C . THR A 1 275 ? -17.650 -2.473 7.608 1.00 96.38 275 THR A C 1
ATOM 2153 O O . THR A 1 275 ? -16.973 -2.232 6.605 1.00 96.38 275 THR A O 1
ATOM 2156 N N . ASN A 1 276 ? -18.970 -2.613 7.558 1.00 95.62 276 ASN A N 1
ATOM 2157 C CA . ASN A 1 276 ? -19.723 -2.541 6.309 1.00 95.62 276 ASN A CA 1
ATOM 2158 C C . ASN A 1 276 ? -19.791 -1.104 5.761 1.00 95.62 276 ASN A C 1
ATOM 2160 O O . ASN A 1 276 ? -19.566 -0.133 6.485 1.00 95.62 276 ASN A O 1
ATOM 2164 N N . GLN A 1 277 ? -20.088 -0.970 4.466 1.00 92.31 277 GLN A N 1
ATOM 2165 C CA . GLN A 1 277 ? -20.378 0.316 3.813 1.00 92.31 277 GLN A CA 1
ATOM 2166 C C . GLN A 1 277 ? -21.878 0.624 3.882 1.00 92.31 277 GLN A C 1
ATOM 2168 O O . GLN A 1 277 ? -22.539 0.814 2.864 1.00 92.31 277 GLN A O 1
ATOM 2173 N N . ASP A 1 278 ? -22.420 0.602 5.092 1.00 88.44 278 ASP A N 1
ATOM 2174 C CA . ASP A 1 278 ? -23.819 0.881 5.386 1.00 88.44 278 ASP A CA 1
ATOM 2175 C C . ASP A 1 278 ? -23.938 1.616 6.727 1.00 88.44 278 ASP A C 1
ATOM 2177 O O . ASP A 1 278 ? -22.953 1.806 7.447 1.00 88.44 278 ASP A O 1
ATOM 2181 N N . GLU A 1 279 ? -25.154 2.032 7.079 1.00 85.81 279 GLU A N 1
ATOM 2182 C CA . GLU A 1 279 ? -25.409 2.778 8.314 1.00 85.81 279 GLU A CA 1
ATOM 2183 C C . GLU A 1 279 ? -24.956 2.034 9.580 1.00 85.81 279 GLU A C 1
ATOM 2185 O O . GLU A 1 279 ? -24.475 2.677 10.519 1.00 85.81 279 GLU A O 1
ATOM 2190 N N . HIS A 1 280 ? -25.027 0.697 9.606 1.00 88.06 280 HIS A N 1
ATOM 2191 C CA . HIS A 1 280 ? -24.567 -0.100 10.745 1.00 88.06 280 HIS A CA 1
ATOM 2192 C C . HIS A 1 280 ? -23.043 -0.027 10.876 1.00 88.06 280 HIS A C 1
ATOM 2194 O O . HIS A 1 280 ? -22.527 0.253 11.961 1.00 88.06 280 HIS A O 1
ATOM 2200 N N . GLY A 1 281 ? -22.309 -0.204 9.774 1.00 90.69 281 GLY A N 1
ATOM 2201 C CA . GLY A 1 281 ? -20.855 -0.053 9.744 1.00 90.69 281 GLY A CA 1
ATOM 2202 C C . GLY A 1 281 ? -20.400 1.366 10.090 1.00 90.69 281 GLY A C 1
ATOM 2203 O O . GLY A 1 281 ? -19.510 1.546 10.925 1.00 90.69 281 GLY A O 1
ATOM 2204 N N . TYR A 1 282 ? -21.059 2.389 9.544 1.00 86.00 282 TYR A N 1
ATOM 2205 C CA . TYR A 1 282 ? -20.773 3.791 9.868 1.00 86.00 282 TYR A CA 1
ATOM 2206 C C . TYR A 1 282 ? -21.076 4.117 11.333 1.00 86.00 282 TYR A C 1
ATOM 2208 O O . TYR A 1 282 ? -20.368 4.908 11.963 1.00 86.00 282 TYR A O 1
ATOM 2216 N N . SER A 1 283 ? -22.126 3.522 11.903 1.00 83.31 283 SER A N 1
ATOM 2217 C CA . SER A 1 283 ? -22.442 3.622 13.331 1.00 83.31 283 SER A CA 1
ATOM 2218 C C . SER A 1 283 ? -21.349 2.982 14.193 1.00 83.31 283 SER A C 1
ATOM 2220 O O . SER A 1 283 ? -20.894 3.608 15.151 1.00 83.31 283 SER A O 1
ATOM 2222 N N . ALA A 1 284 ? -20.831 1.810 13.799 1.00 87.50 284 ALA A N 1
ATOM 2223 C CA . ALA A 1 284 ? -19.712 1.146 14.472 1.00 87.50 284 ALA A CA 1
ATOM 2224 C C . ALA A 1 284 ? -18.453 2.029 14.532 1.00 87.50 284 ALA A C 1
ATOM 2226 O O . ALA A 1 284 ? -17.903 2.262 15.612 1.00 87.50 284 ALA A O 1
ATOM 2227 N N . VAL A 1 285 ? -18.039 2.596 13.393 1.00 87.50 285 VAL A N 1
ATOM 2228 C CA . VAL A 1 285 ? -16.874 3.497 13.321 1.00 87.50 285 VAL A CA 1
ATOM 2229 C C . VAL A 1 285 ? -17.089 4.760 14.157 1.00 87.50 285 VAL A C 1
ATOM 2231 O O . VAL A 1 285 ? -16.180 5.200 14.862 1.00 87.50 285 VAL A O 1
ATOM 2234 N N . ARG A 1 286 ? -18.292 5.348 14.118 1.00 79.44 286 ARG A N 1
ATOM 2235 C CA . ARG A 1 286 ? -18.624 6.519 14.942 1.00 79.44 286 ARG A CA 1
ATOM 2236 C C . ARG A 1 286 ? -18.550 6.191 16.434 1.00 79.44 286 ARG A C 1
ATOM 2238 O O . ARG A 1 286 ? -17.900 6.925 17.175 1.00 79.44 286 ARG A O 1
ATOM 2245 N N . GLY A 1 287 ? -19.167 5.094 16.868 1.00 76.38 287 GLY A N 1
ATOM 2246 C CA . GLY A 1 287 ? -19.222 4.706 18.277 1.00 76.38 287 GLY A CA 1
ATOM 2247 C C . GLY A 1 287 ? -17.842 4.477 18.894 1.00 76.38 287 GLY A C 1
ATOM 2248 O O . GLY A 1 287 ? -17.606 4.896 20.020 1.00 76.38 287 GLY A O 1
ATOM 2249 N N . LEU A 1 288 ? -16.890 3.900 18.154 1.00 78.38 288 LEU A N 1
ATOM 2250 C CA . LEU A 1 288 ? -15.542 3.627 18.670 1.00 78.38 288 LEU A CA 1
ATOM 2251 C C . LEU A 1 288 ? -14.691 4.882 18.936 1.00 78.38 288 LEU A C 1
ATOM 2253 O O . LEU A 1 288 ? -13.764 4.818 19.746 1.00 78.38 288 LEU A O 1
ATOM 2257 N N . PHE A 1 289 ? -14.987 6.013 18.285 1.00 74.62 289 PHE A N 1
ATOM 2258 C CA . PHE A 1 289 ? -14.138 7.213 18.338 1.00 74.62 289 PHE A CA 1
ATOM 2259 C C . PHE A 1 289 ? -14.828 8.476 18.842 1.00 74.62 289 PHE A C 1
ATOM 2261 O O . PHE A 1 289 ? -14.146 9.448 19.163 1.00 74.62 289 PHE A O 1
ATOM 2268 N N . HIS A 1 290 ? -16.157 8.491 18.929 1.00 61.91 290 HIS A N 1
ATOM 2269 C CA . HIS A 1 290 ? -16.877 9.624 19.492 1.00 61.91 290 HIS A CA 1
ATOM 2270 C C . HIS A 1 290 ? -17.025 9.491 21.015 1.00 61.91 290 HIS A C 1
ATOM 2272 O O . HIS A 1 290 ? -17.542 8.478 21.497 1.00 61.91 290 HIS A O 1
ATOM 2278 N N . PRO A 1 291 ? -16.634 10.519 21.791 1.00 54.47 291 PRO A N 1
ATOM 2279 C CA . PRO A 1 291 ? -17.036 10.631 23.183 1.00 54.47 291 PRO A CA 1
ATOM 2280 C C . PRO A 1 291 ? -18.559 10.782 23.241 1.00 54.47 291 PRO A C 1
ATOM 2282 O O . PRO A 1 291 ? -19.121 11.699 22.639 1.00 54.47 291 PRO A O 1
ATOM 2285 N N . ALA A 1 292 ? -19.239 9.923 23.998 1.00 47.62 292 ALA A N 1
ATOM 2286 C CA . ALA A 1 292 ? -20.662 10.104 24.300 1.00 47.62 292 ALA A CA 1
ATOM 2287 C C . ALA A 1 292 ? -20.934 11.448 25.020 1.00 47.62 292 ALA A C 1
ATOM 2289 O O . ALA A 1 292 ? -22.036 11.988 24.961 1.00 47.62 292 ALA A O 1
ATOM 2290 N N . GLU A 1 293 ? -19.906 12.025 25.650 1.00 47.56 293 GLU A N 1
ATOM 2291 C CA . GLU A 1 293 ? -19.968 13.239 26.471 1.00 47.56 293 GLU A CA 1
ATOM 2292 C C . GLU A 1 293 ? -19.842 14.563 25.690 1.00 47.56 293 GLU A C 1
ATOM 2294 O O . GLU A 1 293 ? -19.966 15.643 26.275 1.00 47.56 293 GLU A O 1
ATOM 2299 N N . ASP A 1 294 ? -19.632 14.525 24.369 1.00 48.03 294 ASP A N 1
ATOM 2300 C CA . ASP A 1 294 ? -19.256 15.715 23.591 1.00 48.03 294 ASP A CA 1
ATOM 2301 C C . ASP A 1 294 ? -20.341 16.802 23.509 1.00 48.03 294 ASP A C 1
ATOM 2303 O O . ASP A 1 294 ? -20.014 17.944 23.201 1.00 48.03 294 ASP A O 1
ATOM 2307 N N . ILE A 1 295 ? -21.614 16.528 23.829 1.00 49.56 295 ILE A N 1
ATOM 2308 C CA . ILE A 1 295 ? -22.588 17.626 24.003 1.00 49.56 295 ILE A CA 1
ATOM 2309 C C . ILE A 1 295 ? -22.286 18.391 25.286 1.00 49.56 295 ILE A C 1
ATOM 2311 O O . ILE A 1 295 ? -22.254 19.619 25.275 1.00 49.56 295 ILE A O 1
ATOM 2315 N N . GLY A 1 296 ? -22.074 17.672 26.390 1.00 42.53 296 GLY A N 1
ATOM 2316 C CA . GLY A 1 296 ? -21.865 18.258 27.708 1.00 42.53 296 GLY A CA 1
ATOM 2317 C C . GLY A 1 296 ? -20.609 19.114 27.723 1.00 42.53 296 GLY A C 1
ATOM 2318 O O . GLY A 1 296 ? -20.671 20.274 28.117 1.00 42.53 296 GLY A O 1
ATOM 2319 N N . LEU A 1 297 ? -19.500 18.595 27.187 1.00 42.16 297 LEU A N 1
ATOM 2320 C CA . LEU A 1 297 ? -18.232 19.319 27.132 1.00 42.16 297 LEU A CA 1
ATOM 2321 C C . LEU A 1 297 ? -18.258 20.487 26.128 1.00 42.16 297 LEU A C 1
ATOM 2323 O O . LEU A 1 297 ? -17.703 21.543 26.439 1.00 42.16 297 LEU A O 1
ATOM 2327 N N . LEU A 1 298 ? -18.939 20.378 24.971 1.00 46.06 298 LEU A N 1
ATOM 2328 C CA . LEU A 1 298 ? -19.119 21.531 24.068 1.00 46.06 298 LEU A CA 1
ATOM 2329 C C . LEU A 1 298 ? -20.005 22.609 24.690 1.00 46.06 298 LEU A C 1
ATOM 2331 O O . LEU A 1 298 ? -19.689 23.791 24.566 1.00 46.06 298 LEU A O 1
ATOM 2335 N N . VAL A 1 299 ? -21.100 22.223 25.350 1.00 48.09 299 VAL A N 1
ATOM 2336 C CA . VAL A 1 299 ? -21.986 23.155 26.057 1.00 48.09 299 VAL A CA 1
ATOM 2337 C C . VAL A 1 299 ? -21.219 23.822 27.200 1.00 48.09 299 VAL A C 1
ATOM 2339 O O . VAL A 1 299 ? -21.258 25.044 27.308 1.00 48.09 299 VAL A O 1
ATOM 2342 N N . GLN A 1 300 ? -20.428 23.075 27.975 1.00 42.03 300 GLN A N 1
ATOM 2343 C CA . GLN A 1 300 ? -19.560 23.607 29.030 1.00 42.03 300 GLN A CA 1
ATOM 2344 C C . GLN A 1 300 ? -18.494 24.564 28.472 1.00 42.03 300 GLN A C 1
ATOM 2346 O O . GLN A 1 300 ? -18.290 25.647 29.012 1.00 42.03 300 GLN A O 1
ATOM 2351 N N . THR A 1 301 ? -17.841 24.209 27.361 1.00 44.53 301 THR A N 1
ATOM 2352 C CA . THR A 1 301 ? -16.818 25.034 26.694 1.00 44.53 301 THR A CA 1
ATOM 2353 C C . THR A 1 301 ? -17.427 26.297 26.084 1.00 44.53 301 THR A C 1
ATOM 2355 O O . THR A 1 301 ? -16.822 27.367 26.126 1.00 44.53 301 THR A O 1
ATOM 2358 N N . PHE A 1 302 ? -18.645 26.211 25.551 1.00 50.84 302 PHE A N 1
ATOM 2359 C CA . PHE A 1 302 ? -19.404 27.359 25.064 1.00 50.84 302 PHE A CA 1
ATOM 2360 C C . PHE A 1 302 ? -19.834 28.284 26.213 1.00 50.84 302 PHE A C 1
ATOM 2362 O O . PHE A 1 302 ? -19.610 29.490 26.128 1.00 50.84 302 PHE A O 1
ATOM 2369 N N . ILE A 1 303 ? -20.369 27.736 27.310 1.00 48.84 303 ILE A N 1
ATOM 2370 C CA . ILE A 1 303 ? -20.747 28.486 28.521 1.00 48.84 303 ILE A CA 1
ATOM 2371 C C . ILE A 1 303 ? -19.522 29.174 29.141 1.00 48.84 303 ILE A C 1
ATOM 2373 O O . ILE A 1 303 ? -19.574 30.365 29.441 1.00 48.84 303 ILE A O 1
ATOM 2377 N N . ASN A 1 304 ? -18.392 28.472 29.249 1.00 48.88 304 ASN A N 1
ATOM 2378 C CA . ASN A 1 304 ? -17.147 29.025 29.783 1.00 48.88 304 ASN A CA 1
ATOM 2379 C C . ASN A 1 304 ? -16.555 30.121 28.877 1.00 48.88 304 ASN A C 1
ATOM 2381 O O . ASN A 1 304 ? -16.038 31.111 29.388 1.00 48.88 304 ASN A O 1
ATOM 2385 N N . ASN A 1 305 ? -16.686 30.009 27.550 1.00 47.66 305 ASN A N 1
ATOM 2386 C CA . ASN A 1 305 ? -16.288 31.064 26.607 1.00 47.66 305 ASN A CA 1
ATOM 2387 C C . ASN A 1 305 ? -17.263 32.259 26.570 1.00 47.66 305 ASN A C 1
ATOM 2389 O O . ASN A 1 305 ? -16.868 33.355 26.175 1.00 47.66 305 ASN A O 1
ATOM 2393 N N . MET A 1 306 ? -18.523 32.091 26.989 1.00 48.88 306 MET A N 1
ATOM 2394 C CA . MET A 1 306 ? -19.472 33.202 27.155 1.00 48.88 306 MET A CA 1
ATOM 2395 C C . MET A 1 306 ? -19.256 34.006 28.447 1.00 48.88 306 MET A C 1
ATOM 2397 O O . MET A 1 306 ? -19.742 35.133 28.536 1.00 48.88 306 MET A O 1
ATOM 2401 N N . ASN A 1 307 ? -18.465 33.505 29.402 1.00 47.91 307 ASN A N 1
ATOM 2402 C CA . ASN A 1 307 ? -18.080 34.242 30.616 1.00 47.91 307 ASN A CA 1
ATOM 2403 C C . ASN A 1 307 ? -17.040 35.362 30.371 1.00 47.91 307 ASN A C 1
ATOM 2405 O O . ASN A 1 307 ? -16.508 35.925 31.323 1.00 47.91 307 ASN A O 1
ATOM 2409 N N . VAL A 1 308 ? -16.766 35.735 29.112 1.00 46.22 308 VAL A N 1
ATOM 2410 C CA . VAL A 1 308 ? -15.858 36.842 28.735 1.00 46.22 308 VAL A CA 1
ATOM 2411 C C . VAL A 1 308 ? -16.607 38.175 28.538 1.00 46.22 308 VAL A C 1
ATOM 2413 O O . VAL A 1 308 ? -16.072 39.121 27.967 1.00 46.22 308 VAL A O 1
ATOM 2416 N N . LEU A 1 309 ? -17.853 38.306 29.002 1.00 46.91 309 LEU A N 1
ATOM 2417 C CA . LEU A 1 309 ? -18.519 39.611 29.021 1.00 46.91 309 LEU A CA 1
ATOM 2418 C C . LEU A 1 309 ? -18.203 40.331 30.340 1.00 46.91 309 LEU A C 1
ATOM 2420 O O . LEU A 1 309 ? -18.670 39.888 31.390 1.00 46.91 309 LEU A O 1
ATOM 2424 N N . PRO A 1 310 ? -17.426 41.433 30.325 1.00 43.31 310 PRO A N 1
ATOM 2425 C CA . PRO A 1 310 ? -17.216 42.214 31.530 1.00 43.31 310 PRO A CA 1
ATOM 2426 C C . PRO A 1 310 ? -18.553 42.797 31.991 1.00 43.31 310 PRO A C 1
ATOM 2428 O O . PRO A 1 310 ? -19.331 43.336 31.200 1.00 43.31 310 PRO A O 1
ATOM 2431 N N . PHE A 1 311 ? -18.808 42.677 33.290 1.00 45.00 311 PHE A N 1
ATOM 2432 C CA . PHE A 1 311 ? -19.947 43.279 33.967 1.00 45.00 311 PHE A CA 1
ATOM 2433 C C . PHE A 1 311 ? -19.777 44.806 33.930 1.00 45.00 311 PHE A C 1
ATOM 2435 O O . PHE A 1 311 ? -19.120 45.390 34.786 1.00 45.00 311 PHE A O 1
ATOM 2442 N N . ALA A 1 312 ? -20.313 45.450 32.895 1.00 46.81 312 ALA A N 1
ATOM 2443 C CA . ALA A 1 312 ? -20.343 46.901 32.764 1.00 46.81 312 ALA A CA 1
ATOM 2444 C C . ALA A 1 312 ? -21.807 47.367 32.818 1.00 46.81 312 ALA A C 1
ATOM 2446 O O . ALA A 1 312 ? -22.540 47.188 31.839 1.00 46.81 312 ALA A O 1
ATOM 2447 N N . PRO A 1 313 ? -22.269 47.937 33.944 1.00 45.97 313 PRO A N 1
ATOM 2448 C CA . PRO A 1 313 ? -23.509 48.690 33.949 1.00 45.97 313 PRO A CA 1
ATOM 2449 C C . PRO A 1 313 ? -23.300 49.953 33.095 1.00 45.97 313 PRO A C 1
ATOM 2451 O O . PRO A 1 313 ? -22.298 50.641 33.260 1.00 45.97 313 PRO A O 1
ATOM 2454 N N . ASP A 1 314 ? -24.249 50.225 32.194 1.00 51.16 314 ASP A N 1
ATOM 2455 C CA . ASP A 1 314 ? -24.429 51.471 31.418 1.00 51.16 314 ASP A CA 1
ATOM 2456 C C . ASP A 1 314 ? -23.899 51.584 29.972 1.00 51.16 314 ASP A C 1
ATOM 2458 O O . ASP A 1 314 ? -23.346 52.615 29.594 1.00 51.16 314 ASP A O 1
ATOM 2462 N N . VAL A 1 315 ? -24.221 50.640 29.070 1.00 47.28 315 VAL A N 1
ATOM 2463 C CA . VAL A 1 315 ? -24.248 50.960 27.617 1.00 47.28 315 VAL A CA 1
ATOM 2464 C C . VAL A 1 315 ? -25.543 50.493 26.933 1.00 47.28 315 VAL A C 1
ATOM 2466 O O . VAL A 1 315 ? -25.792 49.310 26.710 1.00 47.28 315 VAL A O 1
ATOM 2469 N N . ARG A 1 316 ? -26.388 51.483 26.608 1.00 48.62 316 ARG A N 1
ATOM 2470 C CA . ARG A 1 316 ? -27.765 51.393 26.087 1.00 48.62 316 ARG A CA 1
ATOM 2471 C C . ARG A 1 316 ? -27.869 51.005 24.597 1.00 48.62 316 ARG A C 1
ATOM 2473 O O . ARG A 1 316 ? -27.137 51.503 23.749 1.00 48.62 316 ARG A O 1
ATOM 2480 N N . ALA A 1 317 ? -28.909 50.218 24.301 1.00 48.91 317 ALA A N 1
ATOM 2481 C CA . ALA A 1 317 ? -29.654 50.036 23.039 1.00 48.91 317 ALA A CA 1
ATOM 2482 C C . ALA A 1 317 ? -28.917 49.563 21.761 1.00 48.91 317 ALA A C 1
ATOM 2484 O O . ALA A 1 317 ? -29.351 48.579 21.163 1.00 48.91 317 ALA A O 1
ATOM 2485 N N . GLY A 1 318 ? -27.813 50.188 21.336 1.00 49.09 318 GLY A N 1
ATOM 2486 C CA . GLY A 1 318 ? -27.095 49.796 20.105 1.00 49.09 318 GLY A CA 1
ATOM 2487 C C . GLY A 1 318 ? -26.329 48.474 20.243 1.00 49.09 318 GLY A C 1
ATOM 2488 O O . GLY A 1 318 ? -26.250 47.673 19.305 1.00 49.09 318 GLY A O 1
ATOM 2489 N N . PHE A 1 319 ? -25.829 48.212 21.455 1.00 50.66 319 PHE A N 1
ATOM 2490 C CA . PHE A 1 319 ? -25.189 46.948 21.800 1.00 50.66 319 PHE A CA 1
ATOM 2491 C C . PHE A 1 319 ? -26.203 45.808 21.836 1.00 50.66 319 PHE A C 1
ATOM 2493 O O . PHE A 1 319 ? -25.910 44.742 21.324 1.00 50.66 319 PHE A O 1
ATOM 2500 N N . VAL A 1 320 ? -27.420 46.036 22.341 1.00 49.16 320 VAL A N 1
ATOM 2501 C CA . VAL A 1 320 ? -28.453 44.992 22.440 1.00 49.16 320 VAL A CA 1
ATOM 2502 C C . VAL A 1 320 ? -28.877 44.496 21.062 1.00 49.16 320 VAL A C 1
ATOM 2504 O O . VAL A 1 320 ? -28.971 43.293 20.876 1.00 49.16 320 VAL A O 1
ATOM 2507 N N . GLU A 1 321 ? -29.073 45.372 20.075 1.00 51.31 321 GLU A N 1
ATOM 2508 C CA . GLU A 1 321 ? -29.464 44.942 18.723 1.00 51.31 321 GLU A CA 1
ATOM 2509 C C . GLU A 1 321 ? -28.310 44.241 17.984 1.00 51.31 321 GLU A C 1
ATOM 2511 O O . GLU A 1 321 ? -28.510 43.210 17.340 1.00 51.31 321 GLU A O 1
ATOM 2516 N N . THR A 1 322 ? -27.077 44.734 18.130 1.00 51.81 322 THR A N 1
ATOM 2517 C CA . THR A 1 322 ? -25.887 44.098 17.536 1.00 51.81 322 THR A CA 1
ATOM 2518 C C . THR A 1 322 ? -25.582 42.756 18.203 1.00 51.81 322 THR A C 1
ATOM 2520 O O . THR A 1 322 ? -25.333 41.767 17.516 1.00 51.81 322 THR A O 1
ATOM 2523 N N . PHE A 1 323 ? -25.680 42.692 19.531 1.00 50.66 323 PHE A N 1
ATOM 2524 C CA . PHE A 1 323 ? -25.519 41.489 20.342 1.00 50.66 323 PHE A CA 1
ATOM 2525 C C . PHE A 1 323 ? -26.644 40.492 20.080 1.00 50.66 323 PHE A C 1
ATOM 2527 O O . PHE A 1 323 ? -26.360 39.316 19.911 1.00 50.66 323 PHE A O 1
ATOM 2534 N N . ARG A 1 324 ? -27.897 40.939 19.925 1.00 51.75 324 ARG A N 1
ATOM 2535 C CA . ARG A 1 324 ? -29.035 40.092 19.539 1.00 51.75 324 ARG A CA 1
ATOM 2536 C C . ARG A 1 324 ? -28.871 39.557 18.123 1.00 51.75 324 ARG A C 1
ATOM 2538 O O . ARG A 1 324 ? -29.163 38.392 17.906 1.00 51.75 324 ARG A O 1
ATOM 2545 N N . ARG A 1 325 ? -28.340 40.331 17.170 1.00 57.44 325 ARG A N 1
ATOM 2546 C CA . ARG A 1 325 ? -28.004 39.833 15.821 1.00 57.44 325 ARG A CA 1
ATOM 2547 C C . ARG A 1 325 ? -26.832 38.855 15.827 1.00 57.44 325 ARG A C 1
ATOM 2549 O O . ARG A 1 325 ? -26.859 37.896 15.063 1.00 57.44 325 ARG A O 1
ATOM 2556 N N . LEU A 1 326 ? -25.832 39.062 16.684 1.00 52.78 326 LEU A N 1
ATOM 2557 C CA . LEU A 1 326 ? -24.724 38.125 16.894 1.00 52.78 326 LEU A CA 1
ATOM 2558 C C . LEU A 1 326 ? -25.205 36.834 17.560 1.00 52.78 326 LEU A C 1
ATOM 2560 O O . LEU A 1 326 ? -24.878 35.760 17.071 1.00 52.78 326 LEU A O 1
ATOM 2564 N N . LEU A 1 327 ? -26.041 36.931 18.595 1.00 52.31 327 LEU A N 1
ATOM 2565 C CA . LEU A 1 327 ? -26.708 35.803 19.241 1.00 52.31 327 LEU A CA 1
ATOM 2566 C C . LEU A 1 327 ? -27.620 35.079 18.269 1.00 52.31 327 LEU A C 1
ATOM 2568 O O . LEU A 1 327 ? -27.540 33.873 18.199 1.00 52.31 327 LEU A O 1
ATOM 2572 N N . VAL A 1 328 ? -28.428 35.773 17.469 1.00 54.62 328 VAL A N 1
ATOM 2573 C CA . VAL A 1 328 ? -29.311 35.144 16.481 1.00 54.62 328 VAL A CA 1
ATOM 2574 C C . VAL A 1 328 ? -28.502 34.503 15.359 1.00 54.62 328 VAL A C 1
ATOM 2576 O O . VAL A 1 328 ? -28.819 33.387 14.983 1.00 54.62 328 VAL A O 1
ATOM 2579 N N . ARG A 1 329 ? -27.425 35.121 14.852 1.00 54.19 329 ARG A N 1
ATOM 2580 C CA . ARG A 1 329 ? -26.553 34.499 13.835 1.00 54.19 329 ARG A CA 1
ATOM 2581 C C . ARG A 1 329 ? -25.758 33.318 14.386 1.00 54.19 329 ARG A C 1
ATOM 2583 O O . ARG A 1 329 ? -25.629 32.319 13.689 1.00 54.19 329 ARG A O 1
ATOM 2590 N N . LYS A 1 330 ? -25.240 33.406 15.613 1.00 53.19 330 LYS A N 1
ATOM 2591 C CA . LYS A 1 330 ? -24.507 32.307 16.257 1.00 53.19 330 LYS A CA 1
ATOM 2592 C C . LYS A 1 330 ? -25.436 31.217 16.779 1.00 53.19 330 LYS A C 1
ATOM 2594 O O . LYS A 1 330 ? -25.064 30.059 16.695 1.00 53.19 330 LYS A O 1
ATOM 2599 N N . ALA A 1 331 ? -26.645 31.552 17.217 1.00 53.22 331 ALA A N 1
ATOM 2600 C CA . ALA A 1 331 ? -27.698 30.600 17.544 1.00 53.22 331 ALA A CA 1
ATOM 2601 C C . ALA A 1 331 ? -28.265 29.963 16.279 1.00 53.22 331 ALA A C 1
ATOM 2603 O O . ALA A 1 331 ? -28.510 28.780 16.312 1.00 53.22 331 ALA A O 1
ATOM 2604 N N . LEU A 1 332 ? -28.395 30.664 15.148 1.00 52.31 332 LEU A N 1
ATOM 2605 C CA . LEU A 1 332 ? -28.719 30.046 13.854 1.00 52.31 332 LEU A CA 1
ATOM 2606 C C . LEU A 1 332 ? -27.579 29.174 13.337 1.00 52.31 332 LEU A C 1
ATOM 2608 O O . LEU A 1 332 ? -27.853 28.165 12.712 1.00 52.31 332 LEU A O 1
ATOM 2612 N N . ALA A 1 333 ? -26.316 29.531 13.578 1.00 50.22 333 ALA A N 1
ATOM 2613 C CA . ALA A 1 333 ? -25.184 28.666 13.255 1.00 50.22 333 ALA A CA 1
ATOM 2614 C C . ALA A 1 333 ? -25.135 27.441 14.178 1.00 50.22 333 ALA A C 1
ATOM 2616 O O . ALA A 1 333 ? -24.872 26.350 13.697 1.00 50.22 333 ALA A O 1
ATOM 2617 N N . LEU A 1 334 ? -25.442 27.602 15.470 1.00 51.28 334 LEU A N 1
ATOM 2618 C CA . LEU A 1 334 ? -25.562 26.514 16.437 1.00 51.28 334 LEU A CA 1
ATOM 2619 C C . LEU A 1 334 ? -26.787 25.650 16.145 1.00 51.28 334 LEU A C 1
ATOM 2621 O O . LEU A 1 334 ? -26.661 24.448 16.193 1.00 51.28 334 LEU A O 1
ATOM 2625 N N . ILE A 1 335 ? -27.930 26.229 15.783 1.00 51.94 335 ILE A N 1
ATOM 2626 C CA . ILE A 1 335 ? -29.148 25.526 15.373 1.00 51.94 335 ILE A CA 1
ATOM 2627 C C . ILE A 1 335 ? -28.892 24.823 14.054 1.00 51.94 335 ILE A C 1
ATOM 2629 O O . ILE A 1 335 ? -29.153 23.647 13.995 1.00 51.94 335 ILE A O 1
ATOM 2633 N N . LYS A 1 336 ? -28.276 25.448 13.045 1.00 48.84 336 LYS A N 1
ATOM 2634 C CA . LYS A 1 336 ? -27.900 24.759 11.800 1.00 48.84 336 LYS A CA 1
ATOM 2635 C C . LYS A 1 336 ? -26.811 23.712 11.997 1.00 48.84 336 LYS A C 1
ATOM 2637 O O . LYS A 1 336 ? -26.782 22.749 11.251 1.00 48.84 336 LYS A O 1
ATOM 2642 N N . TYR A 1 337 ? -25.915 23.878 12.968 1.00 49.16 337 TYR A N 1
ATOM 2643 C CA . TYR A 1 337 ? -24.910 22.878 13.336 1.00 49.16 337 TYR A CA 1
ATOM 2644 C C . TYR A 1 337 ? -25.536 21.727 14.122 1.00 49.16 337 TYR A C 1
ATOM 2646 O O . TYR A 1 337 ? -25.223 20.577 13.856 1.00 49.16 337 TYR A O 1
ATOM 2654 N N . VAL A 1 338 ? -26.445 22.031 15.047 1.00 46.28 338 VAL A N 1
ATOM 2655 C CA . VAL A 1 338 ? -27.256 21.075 15.801 1.00 46.28 338 VAL A CA 1
ATOM 2656 C C . VAL A 1 338 ? -28.276 20.417 14.889 1.00 46.28 338 VAL A C 1
ATOM 2658 O O . VAL A 1 338 ? -28.544 19.269 15.132 1.00 46.28 338 VAL A O 1
ATOM 2661 N N . GLU A 1 339 ? -28.777 21.055 13.832 1.00 45.06 339 GLU A N 1
ATOM 2662 C CA . GLU A 1 339 ? -29.673 20.503 12.804 1.00 45.06 339 GLU A CA 1
ATOM 2663 C C . GLU A 1 339 ? -28.883 19.677 11.788 1.00 45.06 339 GLU A C 1
ATOM 2665 O O . GLU A 1 339 ? -29.281 18.568 11.466 1.00 45.06 339 GLU A O 1
ATOM 2670 N N . ALA A 1 340 ? -27.709 20.138 11.346 1.00 45.00 340 ALA A N 1
ATOM 2671 C CA . ALA A 1 340 ? -26.776 19.322 10.566 1.00 45.00 340 ALA A CA 1
ATOM 2672 C C . ALA A 1 340 ? -26.264 18.116 11.374 1.00 45.00 340 ALA A C 1
ATOM 2674 O O . ALA A 1 340 ? -25.990 17.067 10.799 1.00 45.00 340 ALA A O 1
ATOM 2675 N N . ARG A 1 341 ? -26.175 18.240 12.707 1.00 46.81 341 ARG A N 1
ATOM 2676 C CA . ARG A 1 341 ? -25.923 17.129 13.634 1.00 46.81 341 ARG A CA 1
ATOM 2677 C C . ARG A 1 341 ? -27.190 16.420 14.129 1.00 46.81 341 ARG A C 1
ATOM 2679 O O . ARG A 1 341 ? -27.051 15.328 14.647 1.00 46.81 341 ARG A O 1
ATOM 2686 N N . SER A 1 342 ? -28.398 16.959 13.969 1.00 37.62 342 SER A N 1
ATOM 2687 C CA . SER A 1 342 ? -29.669 16.316 14.354 1.00 37.62 342 SER A CA 1
ATOM 2688 C C . SER A 1 342 ? -30.351 15.660 13.163 1.00 37.62 342 SER A C 1
ATOM 2690 O O . SER A 1 342 ? -31.218 14.823 13.357 1.00 37.62 342 SER A O 1
ATOM 2692 N N . PHE A 1 343 ? -29.887 15.895 11.936 1.00 37.38 343 PHE A N 1
ATOM 2693 C CA . PHE A 1 343 ? -30.027 14.923 10.851 1.00 37.38 343 PHE A CA 1
ATOM 2694 C C . PHE A 1 343 ? -29.289 13.601 11.166 1.00 37.38 343 PHE A C 1
ATOM 2696 O O . PHE A 1 343 ? -29.544 12.601 10.509 1.00 37.38 343 PHE A O 1
ATOM 2703 N N . LEU A 1 344 ? -28.452 13.564 12.218 1.00 41.56 344 LEU A N 1
ATOM 2704 C CA . LEU A 1 344 ? -27.926 12.354 12.872 1.00 41.56 344 LEU A CA 1
ATOM 2705 C C . LEU A 1 344 ? -28.788 11.955 14.095 1.00 41.56 344 LEU A C 1
ATOM 2707 O O . LEU A 1 344 ? -28.249 11.611 15.140 1.00 41.56 344 LEU A O 1
ATOM 2711 N N . THR A 1 345 ? -30.121 12.063 14.025 1.00 32.09 345 THR A N 1
ATOM 2712 C CA . THR A 1 345 ? -31.041 11.883 15.177 1.00 32.09 345 THR A CA 1
ATOM 2713 C C . THR A 1 345 ? -31.125 10.475 15.760 1.00 32.09 345 THR A C 1
ATOM 2715 O O . THR A 1 345 ? -31.836 10.280 16.742 1.00 32.09 345 THR A O 1
ATOM 2718 N N . GLU A 1 346 ? -30.345 9.522 15.273 1.00 36.06 346 GLU A N 1
ATOM 2719 C CA . GLU A 1 346 ? -29.846 8.478 16.157 1.00 36.06 346 GLU A CA 1
ATOM 2720 C C . GLU A 1 346 ? -28.490 8.937 16.676 1.00 36.06 346 GLU A C 1
ATOM 2722 O O . GLU A 1 346 ? -27.466 8.781 16.010 1.00 36.06 346 GLU A O 1
ATOM 2727 N N . TYR A 1 347 ? -28.472 9.495 17.892 1.00 41.41 347 TYR A N 1
ATOM 2728 C CA . TYR A 1 347 ? -27.291 9.313 18.727 1.00 41.41 347 TYR A CA 1
ATOM 2729 C C . TYR A 1 347 ? -26.992 7.817 18.662 1.00 41.41 347 TYR A C 1
ATOM 2731 O O . TYR A 1 347 ? -27.844 7.052 19.128 1.00 41.41 347 TYR A O 1
ATOM 2739 N N . PRO A 1 348 ? -25.870 7.367 18.067 1.00 45.38 348 PRO A N 1
ATOM 2740 C CA . PRO A 1 348 ? -25.531 5.972 18.209 1.00 45.38 348 PRO A CA 1
ATOM 2741 C C . PRO A 1 348 ? -25.482 5.754 19.715 1.00 45.38 348 PRO A C 1
ATOM 2743 O O . PRO A 1 348 ? -24.830 6.524 20.434 1.00 45.38 348 PRO A O 1
ATOM 2746 N N . SER A 1 349 ? -26.239 4.762 20.198 1.00 52.41 349 SER A N 1
ATOM 2747 C CA . SER A 1 349 ? -25.974 4.161 21.503 1.00 52.41 349 SER A CA 1
ATOM 2748 C C . SER A 1 349 ? -24.459 4.167 21.673 1.00 52.41 349 SER A C 1
ATOM 2750 O O . SER A 1 349 ? -23.784 3.793 20.702 1.00 52.41 349 SER A O 1
ATOM 2752 N N . PRO A 1 350 ? -23.908 4.630 22.820 1.00 58.28 350 PRO A N 1
ATOM 2753 C CA . PRO A 1 350 ? -22.468 4.708 22.996 1.00 58.28 350 PRO A CA 1
ATOM 2754 C C . PRO A 1 350 ? -21.835 3.437 22.460 1.00 58.28 350 PRO A C 1
ATOM 2756 O O . PRO A 1 350 ? -20.872 3.545 21.720 1.00 58.28 350 PRO A O 1
ATOM 2759 N N . ASN A 1 351 ? -22.464 2.282 22.672 1.00 73.19 351 ASN A N 1
ATOM 2760 C CA . ASN A 1 351 ? -22.116 1.007 22.070 1.00 73.19 351 ASN A CA 1
ATOM 2761 C C . ASN A 1 351 ? -23.007 0.700 20.836 1.00 73.19 351 ASN A C 1
ATOM 2763 O O . ASN A 1 351 ? -24.175 0.337 21.019 1.00 73.19 351 ASN A O 1
ATOM 2767 N N . PRO A 1 352 ? -22.502 0.856 19.595 1.00 81.69 352 PRO A N 1
ATOM 2768 C CA . PRO A 1 352 ? -23.247 0.558 18.365 1.00 81.69 352 PRO A CA 1
ATOM 2769 C C . PRO A 1 352 ? -23.439 -0.951 18.173 1.00 81.69 352 PRO A C 1
ATOM 2771 O O . PRO A 1 352 ? -22.670 -1.737 18.726 1.00 81.69 352 PRO A O 1
ATOM 2774 N N . GLN A 1 353 ? -24.432 -1.355 17.372 1.00 88.19 353 GLN A N 1
ATOM 2775 C CA . GLN A 1 353 ? -24.736 -2.767 17.104 1.00 88.19 353 GLN A CA 1
ATOM 2776 C C . GLN A 1 353 ? -23.520 -3.512 16.525 1.00 88.19 353 GLN A C 1
ATOM 2778 O O . GLN A 1 353 ? -22.823 -2.974 15.667 1.00 88.19 353 GLN A O 1
ATOM 2783 N N . ALA A 1 354 ? -23.262 -4.737 16.997 1.00 92.69 354 ALA A N 1
ATOM 2784 C CA . ALA A 1 354 ? -22.124 -5.548 16.560 1.00 92.69 354 ALA A CA 1
ATOM 2785 C C . ALA A 1 354 ? -22.422 -6.387 15.310 1.00 92.69 354 ALA A C 1
ATOM 2787 O O . ALA A 1 354 ? -21.775 -6.230 14.278 1.00 92.69 354 ALA A O 1
ATOM 2788 N N . CYS A 1 355 ? -23.391 -7.300 15.380 1.00 94.19 355 CYS A N 1
ATOM 2789 C CA . CYS A 1 355 ? -23.819 -8.055 14.209 1.00 94.19 355 CYS A CA 1
ATOM 2790 C C . CYS A 1 355 ? -24.359 -7.119 13.134 1.00 94.19 355 CYS A C 1
ATOM 2792 O O . CYS A 1 355 ? -24.960 -6.096 13.450 1.00 94.19 355 CYS A O 1
ATOM 2794 N N . GLU A 1 356 ? -24.178 -7.504 11.870 1.00 93.88 356 GLU A N 1
ATOM 2795 C CA . GLU A 1 356 ? -24.601 -6.737 10.684 1.00 93.88 356 GLU A CA 1
ATOM 2796 C C . GLU A 1 356 ? -23.808 -5.444 10.444 1.00 93.88 356 GLU A C 1
ATOM 2798 O O . GLU A 1 356 ? -23.926 -4.859 9.374 1.00 93.88 356 GLU A O 1
ATOM 2803 N N . SER A 1 357 ? -22.941 -5.023 11.371 1.00 94.81 357 SER A N 1
ATOM 2804 C CA . SER A 1 357 ? -22.098 -3.836 11.191 1.00 94.81 357 SER A CA 1
ATOM 2805 C C . SER A 1 357 ? -20.747 -4.138 10.536 1.00 94.81 357 SER A C 1
ATOM 2807 O O . SER A 1 357 ? -19.980 -3.216 10.247 1.00 94.81 357 SER A O 1
ATOM 2809 N N . PHE A 1 358 ? -20.392 -5.414 10.373 1.00 96.69 358 PHE A N 1
ATOM 2810 C CA . PHE A 1 358 ? -19.111 -5.842 9.822 1.00 96.69 358 PHE A CA 1
ATOM 2811 C C . PHE A 1 358 ? -19.227 -7.144 9.027 1.00 96.69 358 PHE A C 1
ATOM 2813 O O . PHE A 1 358 ? -20.157 -7.931 9.201 1.00 96.69 358 PHE A O 1
ATOM 2820 N N . THR A 1 359 ? -18.225 -7.380 8.188 1.00 97.06 359 THR A N 1
ATOM 2821 C CA . THR A 1 359 ? -18.035 -8.593 7.398 1.00 97.06 359 THR A CA 1
ATOM 2822 C C . THR A 1 359 ? -16.746 -9.290 7.829 1.00 97.06 359 THR A C 1
ATOM 2824 O O . THR A 1 359 ? -15.729 -8.637 8.077 1.00 97.06 359 THR A O 1
ATOM 2827 N N . ARG A 1 360 ? -16.787 -10.623 7.921 1.00 97.31 360 ARG A N 1
ATOM 2828 C CA . ARG A 1 360 ? -15.613 -11.477 8.160 1.00 97.31 360 ARG A CA 1
ATOM 2829 C C . ARG A 1 360 ? -14.888 -11.735 6.842 1.00 97.31 360 ARG A C 1
ATOM 2831 O O . ARG A 1 360 ? -15.535 -12.065 5.848 1.00 97.31 360 ARG A O 1
ATOM 2838 N N . LEU A 1 361 ? -13.567 -11.596 6.835 1.00 96.69 361 LEU A N 1
ATOM 2839 C CA . LEU A 1 361 ? -12.742 -11.915 5.672 1.00 96.69 361 LEU A CA 1
ATOM 2840 C C . LEU A 1 361 ? -12.403 -13.420 5.634 1.00 96.69 361 LEU A C 1
ATOM 2842 O O . LEU A 1 361 ? -12.531 -14.096 6.655 1.00 96.69 361 LEU A O 1
ATOM 2846 N N . PRO A 1 362 ? -12.017 -13.978 4.467 1.00 96.62 362 PRO A N 1
ATOM 2847 C CA . PRO A 1 362 ? -11.933 -15.431 4.269 1.00 96.62 362 PRO A CA 1
ATOM 2848 C C . PRO A 1 362 ? -10.975 -16.187 5.201 1.00 96.62 362 PRO A C 1
ATOM 2850 O O . PRO A 1 362 ? -11.149 -17.382 5.416 1.00 96.62 362 PRO A O 1
ATOM 2853 N N . ASP A 1 363 ? -9.956 -15.513 5.723 1.00 96.56 363 ASP A N 1
ATOM 2854 C CA . ASP A 1 363 ? -8.945 -16.046 6.638 1.00 96.56 363 ASP A CA 1
ATOM 2855 C C . ASP A 1 363 ? -9.300 -15.861 8.122 1.00 96.56 363 ASP A C 1
ATOM 2857 O O . ASP A 1 363 ? -8.551 -16.308 8.992 1.00 96.56 363 ASP A O 1
ATOM 2861 N N . ASP A 1 364 ? -10.440 -15.238 8.435 1.00 97.38 364 ASP A N 1
ATOM 2862 C CA . ASP A 1 364 ? -10.916 -15.115 9.806 1.00 97.38 364 ASP A CA 1
ATOM 2863 C C . ASP A 1 364 ? -11.295 -16.485 10.387 1.00 97.38 364 ASP A C 1
ATOM 2865 O O . ASP A 1 364 ? -12.183 -17.192 9.905 1.00 97.38 364 ASP A O 1
ATOM 2869 N N . THR A 1 365 ? -10.644 -16.835 11.491 1.00 96.06 365 THR A N 1
ATOM 2870 C CA . THR A 1 365 ? -10.858 -18.088 12.231 1.00 96.06 365 THR A CA 1
ATOM 2871 C C . THR A 1 365 ? -11.388 -17.825 13.636 1.00 96.06 365 THR A C 1
ATOM 2873 O O . THR A 1 365 ? -11.338 -18.703 14.501 1.00 96.06 365 THR A O 1
ATOM 2876 N N . SER A 1 366 ? -11.879 -16.609 13.885 1.00 94.38 366 SER A N 1
ATOM 2877 C CA . SER A 1 366 ? -12.124 -16.137 15.235 1.00 94.38 366 SER A CA 1
ATOM 2878 C C . SER A 1 366 ? -13.461 -16.608 15.814 1.00 94.38 366 SER A C 1
ATOM 2880 O O . SER A 1 366 ? -14.510 -16.550 15.168 1.00 94.38 366 SER A O 1
ATOM 2882 N N . PHE A 1 367 ? -13.438 -17.036 17.078 1.00 91.94 367 PHE A N 1
ATOM 2883 C CA . PHE A 1 367 ? -14.635 -17.241 17.888 1.00 91.94 367 PHE A CA 1
ATOM 2884 C C . PHE A 1 367 ? -15.343 -15.913 18.138 1.00 91.94 367 PHE A C 1
ATOM 2886 O O . PHE A 1 367 ? -16.569 -15.857 18.060 1.00 91.94 367 PHE A O 1
ATOM 2893 N N . LEU A 1 368 ? -14.582 -14.848 18.400 1.00 92.69 368 LEU A N 1
ATOM 2894 C CA . LEU A 1 368 ? -15.088 -13.502 18.631 1.00 92.69 368 LEU A CA 1
ATOM 2895 C C . LEU A 1 368 ? -16.020 -13.061 17.504 1.00 92.69 368 LEU A C 1
ATOM 2897 O O . LEU A 1 368 ? -17.193 -12.805 17.762 1.00 92.69 368 LEU A O 1
ATOM 2901 N N . SER A 1 369 ? -15.542 -13.009 16.259 1.00 95.06 369 SER A N 1
ATOM 2902 C CA . SER A 1 369 ? -16.361 -12.509 15.148 1.00 95.06 369 SER A CA 1
ATOM 2903 C C . SER A 1 369 ? -17.538 -13.434 14.813 1.00 95.06 369 SER A C 1
ATOM 2905 O O . SER A 1 369 ? -18.600 -12.954 14.418 1.00 95.06 369 SER A O 1
ATOM 2907 N N . GLY A 1 370 ? -17.394 -14.746 15.037 1.00 94.06 370 GLY A N 1
ATOM 2908 C CA . GLY A 1 370 ? -18.471 -15.723 14.873 1.00 94.06 370 GLY A CA 1
ATOM 2909 C C . GLY A 1 370 ? -19.606 -15.597 15.896 1.00 94.06 370 GLY A C 1
ATOM 2910 O O . GLY A 1 370 ? -20.680 -16.148 15.671 1.00 94.06 370 GLY A O 1
ATOM 2911 N N . ASN A 1 371 ? -19.396 -14.869 16.997 1.00 93.31 371 ASN A N 1
ATOM 2912 C CA . ASN A 1 371 ? -20.357 -14.712 18.091 1.00 93.31 371 ASN A CA 1
ATOM 2913 C C . ASN A 1 371 ? -20.737 -13.238 18.332 1.00 93.31 371 ASN A C 1
ATOM 2915 O O . ASN A 1 371 ? -20.961 -12.839 19.474 1.00 93.31 371 ASN A O 1
ATOM 2919 N N . CYS A 1 372 ? -20.842 -12.426 17.270 1.00 93.50 372 CYS A N 1
ATOM 2920 C CA . CYS A 1 372 ? -21.193 -10.996 17.352 1.00 93.50 372 CYS A CA 1
ATOM 2921 C C . CYS A 1 372 ? -22.449 -10.701 18.191 1.00 93.50 372 CYS A C 1
ATOM 2923 O O . CYS A 1 372 ? -22.506 -9.694 18.892 1.00 93.50 372 CYS A O 1
ATOM 2925 N N . ALA A 1 373 ? -23.436 -11.604 18.183 1.00 91.94 373 ALA A N 1
ATOM 2926 C CA . ALA A 1 373 ? -24.707 -11.407 18.883 1.00 91.94 373 ALA A CA 1
ATOM 2927 C C . ALA A 1 373 ? -24.532 -11.428 20.406 1.00 91.94 373 ALA A C 1
ATOM 2929 O O . ALA A 1 373 ? -25.380 -10.935 21.141 1.00 91.94 373 ALA A O 1
ATOM 2930 N N . LEU A 1 374 ? -23.414 -11.991 20.864 1.00 90.81 374 LEU A N 1
ATOM 2931 C CA . LEU A 1 374 ? -23.014 -12.108 22.259 1.00 90.81 374 LEU A CA 1
ATOM 2932 C C . LEU A 1 374 ? -21.898 -11.116 22.610 1.00 90.81 374 LEU A C 1
ATOM 2934 O O . LEU A 1 374 ? -21.224 -11.286 23.627 1.00 90.81 374 LEU A O 1
ATOM 2938 N N . TRP A 1 375 ? -21.661 -10.110 21.761 1.00 91.38 375 TRP A N 1
ATOM 2939 C CA . TRP A 1 375 ? -20.709 -9.057 22.081 1.00 91.38 375 TRP A CA 1
ATOM 2940 C C . TRP A 1 375 ? -21.243 -8.119 23.149 1.00 91.38 375 TRP A C 1
ATOM 2942 O O . TRP A 1 375 ? -22.441 -7.837 23.195 1.00 91.38 375 TRP A O 1
ATOM 2952 N N . GLY A 1 376 ? -20.326 -7.613 23.963 1.00 85.00 376 GLY A N 1
ATOM 2953 C CA . GLY A 1 376 ? -20.613 -6.647 25.006 1.00 85.00 376 GLY A CA 1
ATOM 2954 C C . GLY A 1 376 ? -20.191 -7.129 26.384 1.00 85.00 376 GLY A C 1
ATOM 2955 O O . GLY A 1 376 ? -20.236 -8.316 26.700 1.00 85.00 376 GLY A O 1
ATOM 2956 N N . ASP A 1 377 ? -19.759 -6.199 27.226 1.00 74.19 377 ASP A N 1
ATOM 2957 C CA . ASP A 1 377 ? -19.209 -6.505 28.544 1.00 74.19 377 ASP A CA 1
ATOM 2958 C C . ASP A 1 377 ? -20.266 -6.782 29.615 1.00 74.19 377 ASP A C 1
ATOM 2960 O O . ASP A 1 377 ? -19.986 -7.490 30.582 1.00 74.19 377 ASP A O 1
ATOM 2964 N N . LEU A 1 378 ? -21.487 -6.281 29.415 1.00 70.50 378 LEU A N 1
ATOM 2965 C CA . LEU A 1 378 ? -22.648 -6.571 30.257 1.00 70.50 378 LEU A CA 1
ATOM 2966 C C . LEU A 1 378 ? -23.497 -7.732 29.715 1.00 70.50 378 LEU A C 1
ATOM 2968 O O . LEU A 1 378 ? -24.579 -7.980 30.242 1.00 70.50 378 LEU A O 1
ATOM 2972 N N . CYS A 1 379 ? -23.023 -8.436 28.679 1.00 73.81 379 CYS A N 1
ATOM 2973 C CA . CYS A 1 379 ? -23.750 -9.549 28.078 1.00 73.81 379 CYS A CA 1
ATOM 2974 C C . CYS A 1 379 ? -23.801 -10.745 29.046 1.00 73.81 379 CYS A C 1
ATOM 2976 O O . CYS A 1 379 ? -22.818 -11.469 29.243 1.00 73.81 379 CYS A O 1
ATOM 2978 N N . ASP A 1 380 ? -24.971 -10.962 29.648 1.00 66.50 380 ASP A N 1
ATOM 2979 C CA . ASP A 1 380 ? -25.252 -12.030 30.619 1.00 66.50 380 ASP A CA 1
ATOM 2980 C C . ASP A 1 380 ? -25.813 -13.311 29.972 1.00 66.50 380 ASP A C 1
ATOM 2982 O O . ASP A 1 380 ? -26.261 -14.230 30.656 1.00 66.50 380 ASP A O 1
ATOM 2986 N N . GLY A 1 381 ? -25.752 -13.392 28.640 1.00 62.16 381 GLY A N 1
ATOM 2987 C CA . GLY A 1 381 ? -26.194 -14.540 27.853 1.00 62.16 381 GLY A CA 1
ATOM 2988 C C . GLY A 1 381 ? -27.576 -14.386 27.219 1.00 62.16 381 GLY A C 1
ATOM 2989 O O . GLY A 1 381 ? -27.885 -15.181 26.335 1.00 62.16 381 GLY A O 1
ATOM 2990 N N . MET A 1 382 ? -28.378 -13.377 27.594 1.00 59.66 382 MET A N 1
ATOM 2991 C CA . MET A 1 382 ? -29.657 -13.073 26.921 1.00 59.66 382 MET A CA 1
ATOM 2992 C C . MET A 1 382 ? -30.020 -11.580 26.878 1.00 59.66 382 MET A C 1
ATOM 2994 O O . MET A 1 382 ? -30.748 -11.178 25.972 1.00 59.66 382 MET A O 1
ATOM 2998 N N . ASN A 1 383 ? -29.520 -10.751 27.799 1.00 66.81 383 ASN A N 1
ATOM 2999 C CA . ASN A 1 383 ? -29.787 -9.314 27.829 1.00 66.81 383 ASN A CA 1
ATOM 3000 C C . ASN A 1 383 ? -28.500 -8.517 27.614 1.00 66.81 383 ASN A C 1
ATOM 3002 O O . ASN A 1 383 ? -27.409 -8.978 27.941 1.00 66.81 383 ASN A O 1
ATOM 3006 N N . ASN A 1 384 ? -28.635 -7.289 27.103 1.00 74.31 384 ASN A N 1
ATOM 3007 C CA . ASN A 1 384 ? -27.516 -6.359 26.936 1.00 74.31 384 ASN A CA 1
ATOM 3008 C C . ASN A 1 384 ? -26.323 -6.996 26.197 1.00 74.31 384 ASN A C 1
ATOM 3010 O O . ASN A 1 384 ? -25.189 -6.947 26.679 1.00 74.31 384 ASN A O 1
ATOM 3014 N N . CYS A 1 385 ? -26.584 -7.548 25.011 1.00 86.44 385 CYS A N 1
ATOM 3015 C CA . CYS A 1 385 ? -25.577 -8.067 24.085 1.00 86.44 385 CYS A CA 1
ATOM 3016 C C . CYS A 1 385 ? -25.680 -7.363 22.717 1.00 86.44 385 CYS A C 1
ATOM 3018 O O . CYS A 1 385 ? -26.523 -6.483 22.527 1.00 86.44 385 CYS A O 1
ATOM 3020 N N . ASN A 1 386 ? -24.867 -7.802 21.755 1.00 89.62 386 ASN A N 1
ATOM 3021 C CA . ASN A 1 386 ? -24.839 -7.337 20.368 1.00 89.62 386 ASN A CA 1
ATOM 3022 C C . ASN A 1 386 ? -24.359 -5.887 20.204 1.00 89.62 386 ASN A C 1
ATOM 3024 O O . ASN A 1 386 ? -24.936 -5.124 19.432 1.00 89.62 386 ASN A O 1
ATOM 3028 N N . TYR A 1 387 ? -23.288 -5.499 20.899 1.00 88.50 387 TYR A N 1
ATOM 3029 C CA . TYR A 1 387 ? -22.715 -4.166 20.724 1.00 88.50 387 TYR A CA 1
ATOM 3030 C C . TYR A 1 387 ? -21.191 -4.106 20.815 1.00 88.50 387 TYR A C 1
ATOM 3032 O O . TYR A 1 387 ? -20.544 -4.937 21.449 1.00 88.50 387 TYR A O 1
ATOM 3040 N N . TRP A 1 388 ? -20.620 -3.088 20.174 1.00 88.12 388 TRP A N 1
ATOM 3041 C CA . TRP A 1 388 ? -19.200 -2.755 20.249 1.00 88.12 388 TRP A CA 1
ATOM 3042 C C . TRP A 1 388 ? -18.846 -2.066 21.566 1.00 88.12 388 TRP A C 1
ATOM 3044 O O . TRP A 1 388 ? -19.601 -1.249 22.091 1.00 88.12 388 TRP A O 1
ATOM 3054 N N . GLY A 1 389 ? -17.620 -2.286 22.021 1.00 81.38 389 GLY A N 1
ATOM 3055 C CA . GLY A 1 389 ? -17.034 -1.609 23.168 1.00 81.38 389 GLY A CA 1
ATOM 3056 C C . GLY A 1 389 ? -17.282 -2.306 24.502 1.00 81.38 389 GLY A C 1
ATOM 3057 O O . GLY A 1 389 ? -17.864 -3.387 24.591 1.00 81.38 389 GLY A O 1
ATOM 3058 N N . HIS A 1 390 ? -16.792 -1.653 25.551 1.00 78.25 390 HIS A N 1
ATOM 3059 C CA . HIS A 1 390 ? -16.848 -2.118 26.928 1.00 78.25 390 HIS A CA 1
ATOM 3060 C C . HIS A 1 390 ? -17.065 -0.904 27.837 1.00 78.25 390 HIS A C 1
ATOM 3062 O O . HIS A 1 390 ? -16.325 0.071 27.725 1.00 78.25 390 HIS A O 1
ATOM 3068 N N . SER A 1 391 ? -18.024 -0.968 28.763 1.00 71.31 391 SER A N 1
ATOM 3069 C CA . SER A 1 391 ? -18.419 0.165 29.624 1.00 71.31 391 SER A CA 1
ATOM 3070 C C . SER A 1 391 ? -17.271 0.742 30.467 1.00 71.31 391 SER A C 1
ATOM 3072 O O . SER A 1 391 ? -17.163 1.943 30.658 1.00 71.31 391 SER A O 1
ATOM 3074 N N . ALA A 1 392 ? -16.348 -0.100 30.939 1.00 68.25 392 ALA A N 1
ATOM 3075 C CA . ALA A 1 392 ? -15.164 0.365 31.675 1.00 68.25 392 ALA A CA 1
ATOM 3076 C C . ALA A 1 392 ? -14.053 1.026 30.818 1.00 68.25 392 ALA A C 1
ATOM 3078 O O . ALA A 1 392 ? -13.092 1.539 31.388 1.00 68.25 392 ALA A O 1
ATOM 3079 N N . TYR A 1 393 ? -14.130 0.988 29.481 1.00 69.00 393 TYR A N 1
ATOM 3080 C CA . TYR A 1 393 ? -13.101 1.513 28.566 1.00 69.00 393 TYR A CA 1
ATOM 3081 C C . TYR A 1 393 ? -13.688 2.588 27.640 1.00 69.00 393 TYR A C 1
ATOM 3083 O O . TYR A 1 393 ? -13.746 2.444 26.418 1.00 69.00 393 TYR A O 1
ATOM 3091 N N . GLU A 1 394 ? -14.128 3.686 28.255 1.00 65.94 394 GLU A N 1
ATOM 3092 C CA . GLU A 1 394 ? -14.667 4.871 27.583 1.00 65.94 394 GLU A CA 1
ATOM 3093 C C . GLU A 1 394 ? -13.587 5.938 27.304 1.00 65.94 394 GLU A C 1
ATOM 3095 O O . GLU A 1 394 ? -12.423 5.824 27.707 1.00 65.94 394 GLU A O 1
ATOM 3100 N N . GLY A 1 395 ? -13.966 6.992 26.573 1.00 66.00 395 GLY A N 1
ATOM 3101 C CA . GLY A 1 395 ? -13.096 8.135 26.293 1.00 66.00 395 GLY A CA 1
ATOM 3102 C C . GLY A 1 395 ? -11.829 7.750 25.523 1.00 66.00 395 GLY A C 1
ATOM 3103 O O . GLY A 1 395 ? -11.898 7.091 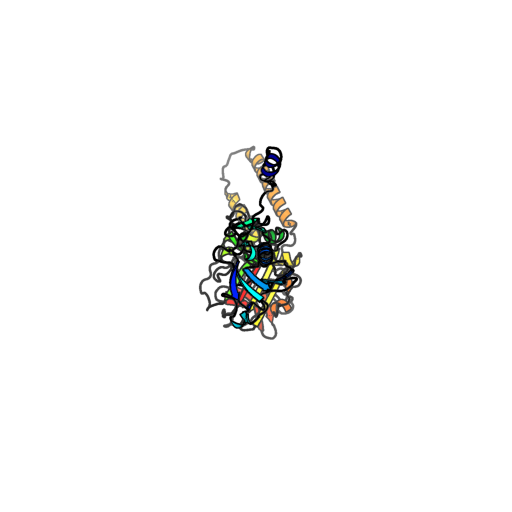24.488 1.00 66.00 395 GLY A O 1
ATOM 3104 N N . ASN A 1 396 ? -10.659 8.162 26.022 1.00 68.56 396 ASN A N 1
ATOM 3105 C CA . ASN A 1 396 ? -9.377 8.037 25.313 1.00 68.56 396 ASN A CA 1
ATOM 3106 C C . ASN A 1 396 ? -8.988 6.596 24.951 1.00 68.56 396 ASN A C 1
ATOM 3108 O O . ASN A 1 396 ? -8.299 6.402 23.950 1.00 68.56 396 ASN A O 1
ATOM 3112 N N . TRP A 1 397 ? -9.415 5.609 25.742 1.00 69.75 397 TRP A N 1
ATOM 3113 C CA . TRP A 1 397 ? -8.989 4.210 25.607 1.00 69.75 397 TRP A CA 1
ATOM 3114 C C . TRP A 1 397 ? -9.879 3.377 24.688 1.00 69.75 397 TRP A C 1
ATOM 3116 O O . TRP A 1 397 ? -9.501 2.271 24.293 1.00 69.75 397 TRP A O 1
ATOM 3126 N N . ARG A 1 398 ? -11.037 3.922 24.309 1.00 76.00 398 ARG A N 1
ATOM 3127 C CA . ARG A 1 398 ? -12.057 3.226 23.528 1.00 76.00 398 ARG A CA 1
ATOM 3128 C C . ARG A 1 398 ? -11.559 2.728 22.169 1.00 76.00 398 ARG A C 1
ATOM 3130 O O . ARG A 1 398 ? -11.951 1.661 21.701 1.00 76.00 398 ARG A O 1
ATOM 3137 N N . SER A 1 399 ? -10.656 3.487 21.556 1.00 75.75 399 SER A N 1
ATOM 3138 C CA . SER A 1 399 ? -10.035 3.169 20.271 1.00 75.75 399 SER A CA 1
ATOM 3139 C C . SER A 1 399 ? -8.948 2.101 20.348 1.00 75.75 399 SER A C 1
ATOM 3141 O O . SER A 1 399 ? -8.478 1.683 19.295 1.00 75.75 399 SER A O 1
ATOM 3143 N N . LEU A 1 400 ? -8.517 1.672 21.540 1.00 72.38 400 LEU A N 1
ATOM 3144 C CA . LEU A 1 400 ? -7.292 0.879 21.723 1.00 72.38 400 LEU A CA 1
ATOM 3145 C C . LEU A 1 400 ? -7.543 -0.514 22.297 1.00 72.38 400 LEU A C 1
ATOM 3147 O O . LEU A 1 400 ? -6.824 -1.462 21.978 1.00 72.38 400 LEU A O 1
ATOM 3151 N N . CYS A 1 401 ? -8.562 -0.662 23.138 1.00 78.69 401 CYS A N 1
ATOM 3152 C CA . CYS A 1 401 ? -8.790 -1.910 23.847 1.00 78.69 401 CYS A CA 1
ATOM 3153 C C . CYS A 1 401 ? -10.259 -2.204 24.047 1.00 78.69 401 CYS A C 1
ATOM 3155 O O . CYS A 1 401 ? -11.056 -1.300 24.278 1.00 78.69 401 CYS A O 1
ATOM 3157 N N . ARG A 1 402 ? -10.589 -3.499 23.989 1.00 80.88 402 ARG A N 1
ATOM 3158 C CA . ARG A 1 402 ? -11.944 -4.017 24.189 1.00 80.88 402 ARG A CA 1
ATOM 3159 C C . ARG A 1 402 ? -12.950 -3.380 23.235 1.00 80.88 402 ARG A C 1
ATOM 3161 O O . ARG A 1 402 ? -14.104 -3.165 23.587 1.00 80.88 402 ARG A O 1
ATOM 3168 N N . GLN A 1 403 ? -12.502 -3.118 22.008 1.00 86.19 403 GLN A N 1
ATOM 3169 C CA . GLN A 1 403 ? -13.362 -2.646 20.922 1.00 86.19 403 GLN A CA 1
ATOM 3170 C C . GLN A 1 403 ? -14.452 -3.687 20.637 1.00 86.19 403 GLN A C 1
ATOM 3172 O O . GLN A 1 403 ? -15.606 -3.340 20.425 1.00 86.19 403 GLN A O 1
ATOM 3177 N N . ALA A 1 404 ? -14.085 -4.965 20.703 1.00 89.94 404 ALA A N 1
ATOM 3178 C CA . ALA A 1 404 ? -14.977 -6.108 20.620 1.00 89.94 404 ALA A CA 1
ATOM 3179 C C . ALA A 1 404 ? -14.668 -7.055 21.780 1.00 89.94 404 ALA A C 1
ATOM 3181 O O . ALA A 1 404 ? -13.493 -7.322 22.052 1.00 89.94 404 ALA A O 1
ATOM 3182 N N . VAL A 1 405 ? -15.703 -7.542 22.467 1.00 88.81 405 VAL A N 1
ATOM 3183 C CA . VAL A 1 405 ? -15.574 -8.425 23.634 1.00 88.81 405 VAL A CA 1
ATOM 3184 C C . VAL A 1 405 ? -16.677 -9.467 23.604 1.00 88.81 405 VAL A C 1
ATOM 3186 O O . VAL A 1 405 ? -17.841 -9.111 23.484 1.00 88.81 405 VAL A O 1
ATOM 3189 N N . TYR A 1 406 ? -16.312 -10.732 23.772 1.00 88.62 406 TYR A N 1
ATOM 3190 C CA . TYR A 1 406 ? -17.221 -11.865 23.878 1.00 88.62 406 TYR A CA 1
ATOM 3191 C C . TYR A 1 406 ? -16.785 -12.760 25.036 1.00 88.62 406 TYR A C 1
ATOM 3193 O O . TYR A 1 406 ? -15.635 -13.193 25.101 1.00 88.62 406 TYR A O 1
ATOM 3201 N N . LYS A 1 407 ? -17.707 -13.073 25.946 1.00 86.19 407 LYS A N 1
ATOM 3202 C CA . LYS A 1 407 ? -17.471 -14.042 27.016 1.00 86.19 407 LYS A CA 1
ATOM 3203 C C . LYS A 1 407 ? -18.239 -15.326 26.732 1.00 86.19 407 LYS A C 1
ATOM 3205 O O . LYS A 1 407 ? -19.468 -15.341 26.707 1.00 86.19 407 LYS A O 1
ATOM 3210 N N . ASN A 1 408 ? -17.513 -16.424 26.573 1.00 84.00 408 ASN A N 1
ATOM 3211 C CA . ASN A 1 408 ? -18.096 -17.751 26.503 1.00 84.00 408 ASN A CA 1
ATOM 3212 C C . ASN A 1 408 ? -18.637 -18.135 27.887 1.00 84.00 408 ASN A C 1
ATOM 3214 O O . ASN A 1 408 ? -17.877 -18.296 28.838 1.00 84.00 408 ASN A O 1
ATOM 3218 N N . GLN A 1 409 ? -19.955 -18.288 28.002 1.00 80.38 409 GLN A N 1
ATOM 3219 C CA . GLN A 1 409 ? -20.620 -18.560 29.282 1.00 80.38 409 GLN A CA 1
ATOM 3220 C C . GLN A 1 409 ? -20.368 -19.984 29.808 1.00 80.38 409 GLN A C 1
ATOM 3222 O O . GLN A 1 409 ? -20.546 -20.239 30.994 1.00 80.38 409 GLN A O 1
ATOM 3227 N N . VAL A 1 410 ? -19.942 -20.913 28.946 1.00 83.00 410 VAL A N 1
ATOM 3228 C CA . VAL A 1 410 ? -19.680 -22.312 29.320 1.00 83.00 410 VAL A CA 1
ATOM 3229 C C . VAL A 1 410 ? -18.247 -22.475 29.809 1.00 83.00 410 VAL A C 1
ATOM 3231 O O . VAL A 1 410 ? -18.009 -23.025 30.880 1.00 83.00 410 VAL A O 1
ATOM 3234 N N . THR A 1 411 ? -17.280 -21.996 29.027 1.00 84.88 411 THR A N 1
ATOM 3235 C CA . THR A 1 411 ? -15.850 -22.134 29.348 1.00 84.88 411 THR A CA 1
ATOM 3236 C C . THR A 1 411 ? -15.327 -21.001 30.224 1.00 84.88 411 THR A C 1
ATOM 3238 O O . THR A 1 411 ? -14.204 -21.082 30.714 1.00 84.88 411 THR A O 1
ATOM 3241 N N . MET A 1 412 ? -16.116 -19.936 30.401 1.00 81.50 412 MET A N 1
ATOM 3242 C CA . MET A 1 412 ? -15.726 -18.669 31.029 1.00 81.50 412 MET A CA 1
ATOM 3243 C C . MET A 1 412 ? -14.593 -17.927 30.299 1.00 81.50 412 MET A C 1
ATOM 3245 O O . MET A 1 412 ? -14.090 -16.926 30.813 1.00 81.50 412 MET A O 1
ATOM 3249 N N . ALA A 1 413 ? -14.225 -18.369 29.091 1.00 82.69 413 ALA A N 1
ATOM 3250 C CA . ALA A 1 413 ? -13.222 -17.723 28.255 1.00 82.69 413 ALA A CA 1
ATOM 3251 C C . ALA A 1 413 ? -13.725 -16.367 27.731 1.00 82.69 413 ALA A C 1
ATOM 3253 O O . ALA A 1 413 ? -14.805 -16.255 27.160 1.00 82.69 413 ALA A O 1
ATOM 3254 N N . LEU A 1 414 ? -12.916 -15.335 27.913 1.00 83.38 414 LEU A N 1
ATOM 3255 C CA . LEU A 1 414 ? -13.087 -13.968 27.436 1.00 83.38 414 LEU A CA 1
ATOM 3256 C C . LEU A 1 414 ? -12.251 -13.681 26.178 1.00 83.38 414 LEU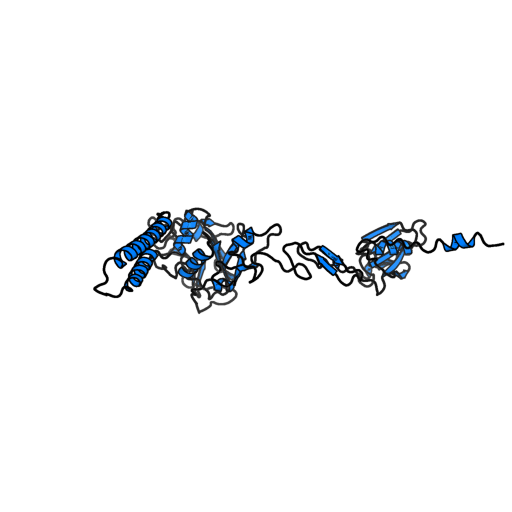 A C 1
ATOM 3258 O O . LEU A 1 414 ? -11.044 -13.475 26.267 1.00 83.38 414 LEU A O 1
ATOM 3262 N N . HIS A 1 415 ? -12.908 -13.615 25.034 1.00 88.00 415 HIS A N 1
ATOM 3263 C CA . HIS A 1 415 ? -12.336 -13.286 23.737 1.00 88.00 415 HIS A CA 1
ATOM 3264 C C . HIS A 1 415 ? -12.470 -11.784 23.467 1.00 88.00 415 HIS A C 1
ATOM 3266 O O . HIS A 1 415 ? -13.535 -11.213 23.703 1.00 88.00 415 HIS A O 1
ATOM 3272 N N . MET A 1 416 ? -11.423 -11.119 22.976 1.00 88.38 416 MET A N 1
ATOM 3273 C CA . MET A 1 416 ? -11.493 -9.683 22.676 1.00 88.38 416 MET A CA 1
ATOM 3274 C C . MET A 1 416 ? -10.473 -9.234 21.627 1.00 88.38 416 MET A C 1
ATOM 3276 O O . MET A 1 416 ? -9.520 -9.955 21.339 1.00 88.38 416 MET A O 1
ATOM 3280 N N . ILE A 1 417 ? -10.656 -8.014 21.115 1.00 89.31 417 ILE A N 1
ATOM 3281 C CA . ILE A 1 417 ? -9.606 -7.252 20.423 1.00 89.31 417 ILE A CA 1
ATOM 3282 C C . ILE A 1 417 ? -9.097 -6.180 21.384 1.00 89.31 417 ILE A C 1
ATOM 3284 O O . ILE A 1 417 ? -9.852 -5.298 21.808 1.00 89.31 417 ILE A O 1
ATOM 3288 N N . CYS A 1 418 ? -7.822 -6.256 21.755 1.00 85.81 418 CYS A N 1
ATOM 3289 C CA . CYS A 1 418 ? -7.178 -5.230 22.565 1.00 85.81 418 CYS A CA 1
ATOM 3290 C C . CYS A 1 418 ? -5.671 -5.188 22.332 1.00 85.81 418 CYS A C 1
ATOM 3292 O O . CYS A 1 418 ? -5.014 -6.227 22.347 1.00 85.81 418 CYS A O 1
ATOM 3294 N N . PHE A 1 419 ? -5.129 -3.981 22.176 1.00 82.44 419 PHE A N 1
ATOM 3295 C CA . PHE A 1 419 ? -3.697 -3.757 22.035 1.00 82.44 419 PHE A CA 1
ATOM 3296 C C . PHE A 1 419 ? -3.254 -2.606 22.948 1.00 82.44 419 PHE A C 1
ATOM 3298 O O . PHE A 1 419 ? -3.528 -1.439 22.666 1.00 82.44 419 PHE A O 1
ATOM 3305 N N . ILE A 1 420 ? -2.619 -2.956 24.072 1.00 76.00 420 ILE A N 1
ATOM 3306 C CA . ILE A 1 420 ? -2.168 -2.031 25.125 1.00 76.00 420 ILE A CA 1
ATOM 3307 C C . ILE A 1 420 ? -0.846 -2.555 25.699 1.00 76.00 420 ILE A C 1
ATOM 3309 O O . ILE A 1 420 ? -0.817 -3.627 26.310 1.00 76.00 420 ILE A O 1
ATOM 3313 N N . GLY A 1 421 ? 0.235 -1.797 25.504 1.00 72.12 421 GLY A N 1
ATOM 3314 C CA . GLY A 1 421 ? 1.546 -2.055 26.111 1.00 72.12 421 GLY A CA 1
ATOM 3315 C C . GLY A 1 421 ? 2.090 -3.442 25.815 1.00 72.12 421 GLY A C 1
ATOM 3316 O O . GLY A 1 421 ? 2.289 -3.814 24.662 1.00 72.12 421 GLY A O 1
ATOM 3317 N N . GLU A 1 422 ? 2.309 -4.224 26.871 1.00 71.25 422 GLU A N 1
ATOM 3318 C CA . GLU A 1 422 ? 2.827 -5.595 26.786 1.00 71.25 422 GLU A CA 1
ATOM 3319 C C . GLU A 1 422 ? 1.761 -6.637 26.403 1.00 71.25 422 GLU A C 1
ATOM 3321 O O . GLU A 1 422 ? 2.055 -7.837 26.360 1.00 71.25 422 GLU A O 1
ATOM 3326 N N . LYS A 1 423 ? 0.516 -6.205 26.158 1.00 78.50 423 LYS A N 1
ATOM 3327 C CA . LYS A 1 423 ? -0.632 -7.088 25.958 1.00 78.50 423 LYS A CA 1
ATOM 3328 C C . LYS A 1 423 ? -1.254 -6.922 24.581 1.00 78.50 423 LYS A C 1
ATOM 3330 O O . LYS A 1 423 ? -1.714 -5.844 24.199 1.00 78.50 423 LYS A O 1
ATOM 3335 N N . LEU A 1 424 ? -1.354 -8.049 23.887 1.00 85.06 424 LEU A N 1
ATOM 3336 C CA . LEU A 1 424 ? -2.157 -8.199 22.684 1.00 85.06 424 LEU A CA 1
ATOM 3337 C C . LEU A 1 424 ? -3.160 -9.324 22.914 1.00 85.06 424 LEU A C 1
ATOM 3339 O O . LEU A 1 424 ? -2.775 -10.493 23.002 1.00 85.06 424 LEU A O 1
ATOM 3343 N N . TYR A 1 425 ? -4.431 -8.939 22.960 1.00 86.19 425 TYR A N 1
ATOM 3344 C CA . TYR A 1 425 ? -5.566 -9.845 22.930 1.00 86.19 425 TYR A CA 1
ATOM 3345 C C . TYR A 1 425 ? -6.135 -9.864 21.514 1.00 86.19 425 TYR A C 1
ATOM 3347 O O . TYR A 1 425 ? -6.562 -8.832 20.984 1.00 86.19 425 TYR A O 1
ATOM 3355 N N . CYS A 1 426 ? -6.117 -11.042 20.912 1.00 89.56 426 CYS A N 1
ATOM 3356 C CA . CYS A 1 426 ? -6.587 -11.307 19.568 1.00 89.56 426 CYS A CA 1
ATOM 3357 C C . CYS A 1 426 ? -7.446 -12.574 19.579 1.00 89.56 426 CYS A C 1
ATOM 3359 O O . CYS A 1 426 ? -6.993 -13.669 19.241 1.00 89.56 426 CYS A O 1
ATOM 3361 N N . ASP A 1 427 ? -8.697 -12.411 20.018 1.00 88.31 427 ASP A N 1
ATOM 3362 C CA . ASP A 1 427 ? -9.671 -13.500 20.148 1.00 88.31 427 ASP A CA 1
ATOM 3363 C C . ASP A 1 427 ? -9.174 -14.696 20.989 1.00 88.31 427 ASP A C 1
ATOM 3365 O O . ASP A 1 427 ? -9.567 -15.854 20.825 1.00 88.31 427 ASP A O 1
ATOM 3369 N N . ASP A 1 428 ? -8.304 -14.413 21.943 1.00 78.50 428 ASP A N 1
ATOM 3370 C CA . ASP A 1 428 ? -7.809 -15.343 22.935 1.00 78.50 428 ASP A CA 1
ATOM 3371 C C . ASP A 1 428 ? -8.208 -14.886 24.338 1.00 78.50 428 ASP A C 1
ATOM 3373 O O . ASP A 1 428 ? -8.343 -13.698 24.634 1.00 78.50 428 ASP A O 1
ATOM 3377 N N . SER A 1 429 ? -8.429 -15.874 25.204 1.00 67.94 429 SER A N 1
ATOM 3378 C CA . SER A 1 429 ? -8.685 -15.657 26.616 1.00 67.94 429 SER A CA 1
ATOM 3379 C C . SER A 1 429 ? -7.706 -16.450 27.438 1.00 67.94 429 SER A C 1
ATOM 3381 O O . SER A 1 429 ? -7.906 -17.644 27.660 1.00 67.94 429 SER A O 1
ATOM 3383 N N . VAL A 1 430 ? -6.666 -15.795 27.929 1.00 55.12 430 VAL A N 1
ATOM 3384 C CA . VAL A 1 430 ? -5.894 -16.385 29.011 1.00 55.12 430 VAL A CA 1
ATOM 3385 C C . VAL A 1 430 ? -5.349 -15.283 29.901 1.00 55.12 430 VAL A C 1
ATOM 3387 O O . VAL A 1 430 ? -4.941 -14.229 29.423 1.00 55.12 430 VAL A O 1
ATOM 3390 N N . GLY A 1 431 ? -5.372 -15.520 31.212 1.00 63.50 431 GLY A N 1
ATOM 3391 C CA . GLY A 1 431 ? -4.900 -14.575 32.222 1.00 63.50 431 GLY A CA 1
ATOM 3392 C C . GLY A 1 431 ? -3.463 -14.099 31.974 1.00 63.50 431 GLY A C 1
ATOM 3393 O O . GLY A 1 431 ? -3.256 -12.976 31.525 1.00 63.50 431 GLY A O 1
ATOM 3394 N N . SER A 1 432 ? -2.468 -14.932 32.283 1.00 46.25 432 SER A N 1
ATOM 3395 C CA . SER A 1 432 ? -1.035 -14.618 32.150 1.00 46.25 432 SER A CA 1
ATOM 3396 C C . SER A 1 432 ? -0.486 -14.679 30.715 1.00 46.25 432 SER A C 1
ATOM 3398 O O . SER A 1 432 ? 0.623 -14.198 30.498 1.00 46.25 432 SER A O 1
ATOM 3400 N N . ASP A 1 433 ? -1.248 -15.200 29.740 1.00 52.44 433 ASP A N 1
ATOM 3401 C CA . ASP A 1 433 ? -0.761 -15.468 28.368 1.00 52.44 433 ASP A CA 1
ATOM 3402 C C . ASP A 1 433 ? -1.234 -14.433 27.328 1.00 52.44 433 ASP A C 1
ATOM 3404 O O . ASP A 1 433 ? -1.103 -14.629 26.123 1.00 52.44 433 ASP A O 1
ATOM 3408 N N . ALA A 1 434 ? -1.723 -13.279 27.795 1.00 60.31 434 ALA A N 1
ATOM 3409 C CA . ALA A 1 434 ? -1.914 -12.080 26.972 1.00 60.31 434 ALA A CA 1
ATOM 3410 C C . ALA A 1 434 ? -0.589 -11.462 26.482 1.00 60.31 434 ALA A C 1
ATOM 3412 O O . ALA A 1 434 ? -0.599 -10.471 25.746 1.00 60.31 434 ALA A O 1
ATOM 3413 N N . SER A 1 435 ? 0.544 -12.010 26.932 1.00 74.50 435 SER A N 1
ATOM 3414 C CA . SER A 1 435 ? 1.876 -11.562 26.558 1.00 74.50 435 SER A CA 1
ATOM 3415 C C . SER A 1 435 ? 2.070 -11.653 25.050 1.00 74.50 435 SER A C 1
ATOM 3417 O O . SER A 1 435 ? 1.600 -12.569 24.366 1.00 74.50 435 SER A O 1
ATOM 3419 N N . ILE A 1 436 ? 2.746 -10.642 24.527 1.00 81.88 436 ILE A N 1
ATOM 3420 C CA . ILE A 1 436 ? 3.194 -10.610 23.143 1.00 81.88 436 ILE A CA 1
ATOM 3421 C C . ILE A 1 436 ? 4.203 -11.742 22.922 1.00 81.88 436 ILE A C 1
ATOM 3423 O O . ILE A 1 436 ? 5.197 -11.845 23.644 1.00 81.88 436 ILE A O 1
ATOM 3427 N N . SER A 1 437 ? 3.961 -12.558 21.897 1.00 84.31 437 SER A N 1
ATOM 3428 C CA . SER A 1 437 ? 4.875 -13.609 21.445 1.00 84.31 437 SER A CA 1
ATOM 3429 C C . SER A 1 437 ? 5.399 -13.317 20.041 1.00 84.31 437 SER A C 1
ATOM 3431 O O . SER A 1 437 ? 4.718 -12.679 19.242 1.00 84.31 437 SER A O 1
ATOM 3433 N N . VAL A 1 438 ? 6.626 -13.753 19.735 1.00 89.00 438 VAL A N 1
ATOM 3434 C CA . VAL A 1 438 ? 7.208 -13.577 18.394 1.00 89.00 438 VAL A CA 1
ATOM 3435 C C . VAL A 1 438 ? 6.283 -14.210 17.353 1.00 89.00 438 VAL A C 1
ATOM 3437 O O . VAL A 1 438 ? 5.904 -15.367 17.498 1.00 89.00 438 VAL A O 1
ATOM 3440 N N . GLY A 1 439 ? 5.935 -13.456 16.312 1.00 89.75 439 GLY A N 1
ATOM 3441 C CA . GLY A 1 439 ? 4.976 -13.861 15.282 1.00 89.75 439 GLY A CA 1
ATOM 3442 C C . GLY A 1 439 ? 3.547 -13.356 15.499 1.00 89.75 439 GLY A C 1
ATOM 3443 O O . GLY A 1 439 ? 2.761 -13.405 14.554 1.00 89.75 439 GLY A O 1
ATOM 3444 N N . ASP A 1 440 ? 3.213 -12.817 16.678 1.00 91.19 440 ASP A N 1
ATOM 3445 C CA . ASP A 1 440 ? 1.952 -12.101 16.891 1.00 91.19 440 ASP A CA 1
ATOM 3446 C C . ASP A 1 440 ? 1.846 -10.892 15.944 1.00 91.19 440 ASP A C 1
ATOM 3448 O O . ASP A 1 440 ? 2.830 -10.195 15.683 1.00 91.19 440 ASP A O 1
ATOM 3452 N N . LYS A 1 441 ? 0.640 -10.611 15.438 1.00 92.94 441 LYS A N 1
ATOM 3453 C CA . LYS A 1 441 ? 0.387 -9.492 14.514 1.00 92.94 441 LYS A CA 1
ATOM 3454 C C . LYS A 1 441 ? -0.807 -8.682 14.967 1.00 92.94 441 LYS A C 1
ATOM 3456 O O . LYS A 1 441 ? -1.832 -9.240 15.355 1.00 92.94 441 LYS A O 1
ATOM 3461 N N . PHE A 1 442 ? -0.704 -7.367 14.827 1.00 92.12 442 PHE A N 1
ATOM 3462 C CA . PHE A 1 442 ? -1.820 -6.456 15.037 1.00 92.12 442 PHE A CA 1
ATOM 3463 C C . PHE A 1 442 ? -1.793 -5.342 13.997 1.00 92.12 442 PHE A C 1
ATOM 3465 O O . PHE A 1 442 ? -0.807 -4.615 13.842 1.00 92.12 442 PHE A O 1
ATOM 3472 N N . MET A 1 443 ? -2.891 -5.221 13.263 1.00 93.50 443 MET A N 1
ATOM 3473 C CA . MET A 1 443 ? -3.063 -4.226 12.226 1.00 93.50 443 MET A CA 1
ATOM 3474 C C . MET A 1 443 ? -4.460 -3.618 12.301 1.00 93.50 443 MET A C 1
ATOM 3476 O O . MET A 1 443 ? -5.471 -4.313 12.406 1.00 93.50 443 MET A O 1
ATOM 3480 N N . LEU A 1 444 ? -4.497 -2.299 12.203 1.00 93.44 444 LEU A N 1
ATOM 3481 C CA . LEU A 1 444 ? -5.708 -1.505 12.189 1.00 93.44 444 LEU A CA 1
ATOM 3482 C C . LEU A 1 444 ? -5.633 -0.572 10.993 1.00 93.44 444 LEU A C 1
ATOM 3484 O O . LEU A 1 444 ? -4.660 0.167 10.854 1.00 93.44 444 LEU A O 1
ATOM 3488 N N . TYR A 1 445 ? -6.654 -0.600 10.148 1.00 96.19 445 TYR A N 1
ATOM 3489 C CA . TYR A 1 445 ? -6.740 0.244 8.964 1.00 96.19 445 TYR A CA 1
ATOM 3490 C C . TYR A 1 445 ? -8.040 1.039 8.952 1.00 96.19 445 TYR A C 1
ATOM 3492 O O . TYR A 1 445 ? -9.051 0.592 9.496 1.00 96.19 445 TYR A O 1
ATOM 3500 N N . VAL A 1 446 ? -8.016 2.189 8.283 1.00 96.56 446 VAL A N 1
ATOM 3501 C CA . VAL A 1 446 ? -9.191 3.025 8.006 1.00 96.56 446 VAL A CA 1
ATOM 3502 C C . VAL A 1 446 ? -9.236 3.404 6.529 1.00 96.56 446 VAL A C 1
ATOM 3504 O O . VAL A 1 446 ? -8.179 3.504 5.901 1.00 96.56 446 VAL A O 1
ATOM 3507 N N . ARG A 1 447 ? -10.425 3.632 5.968 1.00 93.75 447 ARG A N 1
ATOM 3508 C CA . ARG A 1 447 ? -10.564 4.218 4.626 1.00 93.75 447 ARG A CA 1
ATOM 3509 C C . ARG A 1 447 ? -11.812 5.065 4.465 1.00 93.75 447 ARG A C 1
ATOM 3511 O O . ARG A 1 447 ? -12.829 4.765 5.141 1.00 93.75 447 ARG A O 1
#

InterPro domains:
  IPR000742 EGF-like domain [PF00008] (115-146)
  IPR000742 EGF-like domain [PS50026] (111-149)
  IPR000742 EGF-like domain [SM00181] (114-149)
  IPR002181 Fibrinogen, alpha/beta/gamma chain, C-terminal globular domain [PF00147] (177-229)
  IPR002181 Fibrinogen, alpha/beta/gamma chain, C-terminal globular domain [PS51406] (156-211)
  IPR003609 PAN/Apple domain [PF00024] (34-105)
  IPR003609 PAN/Apple domain [PS50948] (25-108)
  IPR014716 Fibrinogen, alpha/beta/gamma chain, C-terminal globular, subdomain 1 [G3DSA:3.90.215.10] (158-280)
  IPR036056 Fibrinogen-like, C-terminal [SSF56496] (158-229)

pLDDT: mean 79.45, std 18.57, range [30.53, 98.25]

Radius of gyration: 37.09 Å; chains: 1; bounding box: 72×80×113 Å

Sequence (447 aa):
MVITGYIVYLLMMLVCATAQNRGDCSRKAVFKLKYKGRSLLNHVIAEHDVEDNFDCTFECLTNPQCVSLNFEKNASSPTCELNNITAAAAPSSDLASDSTKDYYDATGDYVLPVCVGYPCKNGGTCIESCDWRNYECQCASDYTDENCQKWIGPGSSENSPAKSCLQILSSFVGIKRGNGVYWIQPVPSVSPFTVYCDMVTDGGGWTAIKKWEATSNPFSTENTWSDYVRLSDYHDPQYLFSAPTMLKLKQDMGYDQMRFYCYKESVKRVVHIMTNQDEHGYSAVRGLFHPAEDIGLLVQTFINNMNVLPFAPDVRAGFVETFRRLLVRKALALIKYVEARSFLTEYPSPNPQACESFTRLPDDTSFLSGNCALWGDLCDGMNNCNYWGHSAYEGNWRSLCRQAVYKNQVTMALHMICFIGEKLYCDDSVGSDASISVGDKFMLYVR